Protein AF-A0A1X6X201-F1 (afdb_monomer_lite)

Organism: NCBI:txid47847

pLDDT: mean 84.76, std 20.4, range [28.25, 98.62]

Radius of gyration: 33.26 Å; chains: 1; bounding box: 73×84×95 Å

Foldseek 3Di:
DDPPDDPDPPPPPPPVVVPDDDDDPVVVLQVVLQDKFFKKKKWADDPNHIAIAIFRQKAFDDVVQTKIKTKAFPPPPCVVQADAFGKMKIFGAFQVCVVLNVLRHDPDPDSCVVFDWDQDDVGTTHGPRTQKMFIFHQNDWADDPRIIMGMTRTDDIDGDPGFTWMRHSNDIDHDDPPDPDPPPDDDDDDDDDDDDDDDDDDDDDDDDDDDDDDDDDDDDDDDDDDDDDDDPPPPPDPVNVVVLFAFADLLQLLVQLLVLLLVLLVCLVVLLQLLLQLLLLQLVLLLQLLVQLFPPPPLLVSLLSSLQSSLCSLVCSVVVVRDALLQNLLSLVLCVVVVNDPPVSSVSSSVSNLVSSLNNNLVNLLVVLLVCPVCLPQRSLVSLLVLLQVLLLDDLVQLLQLLLVLSLLRNVLSSQLSRGNDSVSNSVSSSRSSSVSSSVSGAALSNSSNSNVNSVSNCVNPPPSGDDSPADCDCDSNHNVVSNVSSVNSSSCSSNPNPNVVSSVVSVCVVVVD

Structure (mmCIF, N/CA/C/O backbone):
data_AF-A0A1X6X201-F1
#
_entry.id   AF-A0A1X6X201-F1
#
loop_
_atom_site.group_PDB
_atom_site.id
_atom_site.type_symbol
_atom_site.label_atom_id
_atom_site.label_alt_id
_atom_site.label_comp_id
_atom_site.label_asym_id
_atom_site.label_entity_id
_atom_site.label_seq_id
_atom_site.pdbx_PDB_ins_code
_atom_site.Cartn_x
_atom_site.Cartn_y
_atom_site.Cartn_z
_atom_site.occupancy
_atom_site.B_iso_or_equiv
_atom_site.auth_seq_id
_atom_site.auth_comp_id
_atom_site.auth_asym_id
_atom_site.auth_atom_id
_atom_site.pdbx_PDB_model_num
ATOM 1 N N . MET A 1 1 ? 4.472 28.930 17.735 1.00 33.53 1 MET A N 1
ATOM 2 C CA . MET A 1 1 ? 5.386 27.935 17.134 1.00 33.53 1 MET A CA 1
ATOM 3 C C . MET A 1 1 ? 4.796 26.559 17.390 1.00 33.53 1 MET A C 1
ATOM 5 O O . MET A 1 1 ? 4.664 26.218 18.559 1.00 33.53 1 MET A O 1
ATOM 9 N N . PRO A 1 2 ? 4.365 25.804 16.371 1.00 29.20 2 PRO A N 1
ATOM 10 C CA . PRO A 1 2 ? 3.959 24.424 16.579 1.00 29.20 2 PRO A CA 1
ATOM 11 C C . PRO A 1 2 ? 5.215 23.560 16.709 1.00 29.20 2 PRO A C 1
ATOM 13 O O . PRO A 1 2 ? 6.112 23.641 15.872 1.00 29.20 2 PRO A O 1
ATOM 16 N N . LEU A 1 3 ? 5.286 22.758 17.771 1.00 28.42 3 LEU A N 1
ATOM 17 C CA . LEU A 1 3 ? 6.297 21.718 17.922 1.00 28.42 3 LEU A CA 1
ATOM 18 C C . LEU A 1 3 ? 6.079 20.681 16.815 1.00 28.42 3 LEU A C 1
ATOM 20 O O . LEU A 1 3 ? 5.226 19.804 16.917 1.00 28.42 3 LEU A O 1
ATOM 24 N N . THR A 1 4 ? 6.842 20.799 15.735 1.00 32.47 4 THR A N 1
ATOM 25 C CA . THR A 1 4 ? 7.083 19.706 14.797 1.00 32.47 4 THR A CA 1
ATOM 26 C C . THR A 1 4 ? 7.922 18.661 15.522 1.00 32.47 4 THR A C 1
ATOM 28 O O . THR A 1 4 ? 9.145 18.772 15.584 1.00 32.47 4 THR A O 1
ATOM 31 N N . SER A 1 5 ? 7.275 17.663 16.117 1.00 32.19 5 SER A N 1
ATOM 32 C CA . SER A 1 5 ? 7.964 16.464 16.577 1.00 32.19 5 SER A CA 1
ATOM 33 C C . SER A 1 5 ? 8.354 15.634 15.353 1.00 32.19 5 SER A C 1
ATOM 35 O O . SER A 1 5 ? 7.519 14.970 14.739 1.00 32.19 5 SER A O 1
ATOM 37 N N . THR A 1 6 ? 9.629 15.690 14.983 1.00 31.11 6 THR A N 1
ATOM 38 C CA . THR A 1 6 ? 10.321 14.608 14.273 1.00 31.11 6 THR A CA 1
ATOM 39 C C . THR A 1 6 ? 10.019 13.264 14.949 1.00 31.11 6 THR A C 1
ATOM 41 O O . THR A 1 6 ? 9.994 13.229 16.182 1.00 31.11 6 THR A O 1
ATOM 44 N N . PRO A 1 7 ? 9.833 12.154 14.209 1.00 35.03 7 PRO A N 1
ATOM 45 C CA . PRO A 1 7 ? 9.796 10.836 14.824 1.00 35.03 7 PRO A CA 1
ATOM 46 C C . PRO A 1 7 ? 11.202 10.546 15.351 1.00 35.03 7 PRO A C 1
ATOM 48 O O . PRO A 1 7 ? 12.125 10.252 14.593 1.00 35.03 7 PRO A O 1
ATOM 51 N N . THR A 1 8 ? 11.387 10.734 16.655 1.00 36.91 8 THR A N 1
ATOM 52 C CA . THR A 1 8 ? 12.584 10.305 17.368 1.00 36.91 8 THR A CA 1
ATOM 53 C C . THR A 1 8 ? 12.721 8.801 17.204 1.00 36.91 8 THR A C 1
ATOM 55 O O . THR A 1 8 ? 11.753 8.066 17.404 1.00 36.91 8 THR A O 1
ATOM 58 N N . ALA A 1 9 ? 13.926 8.386 16.816 1.00 39.53 9 ALA A N 1
ATOM 59 C CA . ALA A 1 9 ? 14.399 7.015 16.838 1.00 39.53 9 ALA A CA 1
ATOM 60 C C . ALA A 1 9 ? 13.863 6.259 18.061 1.00 39.53 9 ALA A C 1
ATOM 62 O O . ALA A 1 9 ? 13.756 6.833 19.147 1.00 39.53 9 ALA A O 1
ATOM 63 N N . GLU A 1 10 ? 13.548 4.978 17.870 1.00 39.84 10 GLU A N 1
ATOM 64 C CA . GLU A 1 10 ? 13.371 4.026 18.961 1.00 39.84 10 GLU A CA 1
ATOM 65 C C . GLU A 1 10 ? 14.532 4.214 19.939 1.00 39.84 10 GLU A C 1
ATOM 67 O O . GLU A 1 10 ? 15.671 3.845 19.654 1.00 39.84 10 GLU A O 1
ATOM 72 N N . HIS A 1 11 ? 14.268 4.852 21.079 1.00 38.09 11 HIS A N 1
ATOM 73 C CA . HIS A 1 11 ? 15.178 4.738 22.198 1.00 38.09 11 HIS A CA 1
ATOM 74 C C . HIS A 1 11 ? 15.144 3.259 22.581 1.00 38.09 11 HIS A C 1
ATOM 76 O O . HIS A 1 11 ? 14.067 2.775 22.948 1.00 38.09 11 HIS A O 1
ATOM 82 N N . PRO A 1 12 ? 16.264 2.520 22.480 1.00 43.50 12 PRO A N 1
ATOM 83 C CA . PRO A 1 12 ? 16.312 1.187 23.038 1.00 43.50 12 PRO A CA 1
ATOM 84 C C . PRO A 1 12 ? 15.996 1.350 24.519 1.00 43.50 12 PRO A C 1
ATOM 86 O O . PRO A 1 12 ? 16.648 2.124 25.225 1.00 43.50 12 PRO A O 1
ATOM 89 N N . VAL A 1 13 ? 14.942 0.682 24.977 1.00 49.59 13 VAL A N 1
ATOM 90 C CA . VAL A 1 13 ? 14.696 0.530 26.406 1.00 49.59 13 VAL A CA 1
ATOM 91 C C . VAL A 1 13 ? 15.995 -0.052 26.963 1.00 49.59 13 VAL A C 1
ATOM 93 O O . VAL A 1 13 ? 16.397 -1.135 26.542 1.00 49.59 13 VAL A O 1
ATOM 96 N N . HIS A 1 14 ? 16.719 0.717 27.781 1.00 46.97 14 HIS A N 1
ATOM 97 C CA . HIS A 1 14 ? 18.035 0.323 28.288 1.00 46.97 14 HIS A CA 1
ATOM 98 C C . HIS A 1 14 ? 17.949 -1.105 28.853 1.00 46.97 14 HIS A C 1
ATOM 100 O O . HIS A 1 14 ? 17.063 -1.374 29.663 1.00 46.97 14 HIS A O 1
ATOM 106 N N . GLU A 1 15 ? 18.852 -2.006 28.447 1.00 46.97 15 GLU A N 1
ATOM 107 C CA . GLU A 1 15 ? 18.856 -3.422 28.865 1.00 46.97 15 GLU A CA 1
ATOM 108 C C . GLU A 1 15 ? 18.765 -3.590 30.395 1.00 46.97 15 GLU A C 1
ATOM 110 O O . GLU A 1 15 ? 18.153 -4.540 30.883 1.00 46.97 15 GLU A O 1
ATOM 115 N N . ASP A 1 16 ? 19.251 -2.611 31.165 1.00 51.09 16 ASP A N 1
ATOM 116 C CA . ASP A 1 16 ? 19.146 -2.569 32.628 1.00 51.09 16 ASP A CA 1
ATOM 117 C C . ASP A 1 16 ? 17.700 -2.557 33.171 1.00 51.09 16 ASP A C 1
ATOM 119 O O . ASP A 1 16 ? 17.463 -3.026 34.285 1.00 51.09 16 ASP A O 1
ATOM 123 N N . TRP A 1 17 ? 16.712 -2.089 32.397 1.00 51.41 17 TRP A N 1
ATOM 124 C CA . TRP A 1 17 ? 15.292 -2.053 32.789 1.00 51.41 17 TRP A CA 1
ATOM 125 C C . TRP A 1 17 ? 14.603 -3.417 32.658 1.00 51.41 17 TRP A C 1
ATOM 127 O O . TRP A 1 17 ? 13.544 -3.632 33.245 1.00 51.41 17 TRP A O 1
ATOM 137 N N . THR A 1 18 ? 15.202 -4.355 31.917 1.00 47.03 18 THR A N 1
ATOM 138 C CA . THR A 1 18 ? 14.640 -5.700 31.693 1.00 47.03 18 THR A CA 1
ATOM 139 C C . THR A 1 18 ? 14.986 -6.700 32.795 1.00 47.03 18 THR A C 1
ATOM 141 O O . THR A 1 18 ? 14.452 -7.810 32.812 1.00 47.03 18 THR A O 1
ATOM 144 N N . ARG A 1 19 ? 15.791 -6.310 33.795 1.00 48.69 19 ARG A N 1
ATOM 145 C CA . ARG A 1 19 ? 15.906 -7.058 35.059 1.00 48.69 19 ARG A CA 1
ATOM 146 C C . ARG A 1 19 ? 14.661 -6.841 35.928 1.00 48.69 19 ARG A C 1
ATOM 148 O O . ARG A 1 19 ? 14.757 -6.407 37.074 1.00 48.69 19 ARG A O 1
ATOM 155 N N . SER A 1 20 ? 13.472 -7.124 35.402 1.00 53.31 20 SER A N 1
ATOM 156 C CA . SER A 1 20 ? 12.247 -7.029 36.188 1.00 53.31 20 SER A CA 1
ATOM 157 C C . SER A 1 20 ? 12.133 -8.245 37.104 1.00 53.31 20 SER A C 1
ATOM 159 O O . SER A 1 20 ? 11.874 -9.366 36.662 1.00 53.31 20 SER A O 1
ATOM 161 N N . VAL A 1 21 ? 12.304 -8.019 38.403 1.00 59.56 21 VAL A N 1
ATOM 162 C CA . VAL A 1 21 ? 11.770 -8.916 39.430 1.00 59.56 21 VAL A CA 1
ATOM 163 C C . VAL A 1 21 ? 10.252 -8.949 39.242 1.00 59.56 21 VAL A C 1
ATOM 165 O O . VAL A 1 21 ? 9.627 -7.892 39.172 1.00 59.56 21 VAL A O 1
ATOM 168 N N . ALA A 1 22 ? 9.658 -10.138 39.127 1.00 66.69 22 ALA A N 1
ATOM 169 C CA . ALA A 1 22 ? 8.207 -10.273 39.026 1.00 66.69 22 ALA A CA 1
ATOM 170 C C . ALA A 1 22 ? 7.534 -9.580 40.228 1.00 66.69 22 ALA A C 1
ATOM 172 O O . ALA A 1 22 ? 7.813 -9.922 41.378 1.00 66.69 22 ALA A O 1
ATOM 173 N N . VAL A 1 23 ? 6.682 -8.584 39.966 1.00 77.94 23 VAL A N 1
ATOM 174 C CA . VAL A 1 23 ? 5.925 -7.876 41.007 1.00 77.94 23 VAL A CA 1
ATOM 175 C C . VAL A 1 23 ? 4.724 -8.732 41.398 1.00 77.94 23 VAL A C 1
ATOM 177 O O . VAL A 1 23 ? 3.924 -9.110 40.544 1.00 77.94 23 VAL A O 1
ATOM 180 N N . ASP A 1 24 ? 4.585 -9.032 42.690 1.00 80.12 24 ASP A N 1
ATOM 181 C CA . ASP A 1 24 ? 3.438 -9.779 43.208 1.00 80.12 24 ASP A CA 1
ATOM 182 C C . ASP A 1 24 ? 2.129 -8.981 42.977 1.00 80.12 24 ASP A C 1
ATOM 184 O O . ASP A 1 24 ? 2.026 -7.832 43.430 1.00 80.12 24 ASP A O 1
ATOM 188 N N . PRO A 1 25 ? 1.105 -9.556 42.312 1.00 81.50 25 PRO A N 1
ATOM 189 C CA . PRO A 1 25 ? -0.165 -8.874 42.049 1.00 81.50 25 PRO A CA 1
ATOM 190 C C . PRO A 1 25 ? -0.886 -8.364 43.304 1.00 81.50 25 PRO A C 1
ATOM 192 O O . PRO A 1 25 ? -1.608 -7.367 43.242 1.00 81.50 25 PRO A O 1
ATOM 195 N N . THR A 1 26 ? -0.711 -9.024 44.452 1.00 84.69 26 THR A N 1
ATOM 196 C CA . THR A 1 26 ? -1.297 -8.594 45.730 1.00 84.69 26 THR A CA 1
ATOM 197 C C . THR A 1 26 ? -0.622 -7.329 46.253 1.00 84.69 26 THR A C 1
ATOM 199 O O . THR A 1 26 ? -1.310 -6.405 46.691 1.00 84.69 26 THR A O 1
ATOM 202 N N . VAL A 1 27 ? 0.706 -7.241 46.120 1.00 86.88 27 VAL A N 1
ATOM 203 C CA . VAL A 1 27 ? 1.491 -6.051 46.470 1.00 86.88 27 VAL A CA 1
ATOM 204 C C . VAL A 1 27 ? 1.131 -4.902 45.538 1.00 86.88 27 VAL A C 1
ATOM 206 O O . VAL A 1 27 ? 0.828 -3.812 46.016 1.00 86.88 27 VAL A O 1
ATOM 209 N N . MET A 1 28 ? 1.064 -5.150 44.226 1.00 85.75 28 MET A N 1
ATOM 210 C CA . MET A 1 28 ? 0.636 -4.139 43.257 1.00 85.75 28 MET A CA 1
ATOM 211 C C . MET A 1 28 ? -0.765 -3.611 43.581 1.00 85.75 28 MET A C 1
ATOM 213 O O . MET A 1 28 ? -0.962 -2.401 43.638 1.00 85.75 28 MET A O 1
ATOM 217 N N . ARG A 1 29 ? -1.735 -4.491 43.861 1.00 83.50 29 ARG A N 1
ATOM 218 C CA . ARG A 1 29 ? -3.098 -4.078 44.235 1.00 83.50 29 ARG A CA 1
ATOM 219 C C . ARG A 1 29 ? -3.123 -3.250 45.519 1.00 83.50 29 ARG A C 1
ATOM 221 O O . ARG A 1 29 ? -3.869 -2.279 45.581 1.00 83.50 29 ARG A O 1
ATOM 228 N N . SER A 1 30 ? -2.326 -3.624 46.520 1.00 85.88 30 SER A N 1
ATOM 229 C CA . SER A 1 30 ? -2.205 -2.880 47.778 1.00 85.88 30 SER A CA 1
ATOM 230 C C . SER A 1 30 ? -1.649 -1.471 47.544 1.00 85.88 30 SER A C 1
ATOM 232 O O . SER A 1 30 ? -2.272 -0.489 47.940 1.00 85.88 30 SER A O 1
ATOM 234 N N . VAL A 1 31 ? -0.535 -1.362 46.808 1.00 90.56 31 VAL A N 1
ATOM 235 C CA . VAL A 1 31 ? 0.111 -0.079 46.481 1.00 90.56 31 VAL A CA 1
ATOM 236 C C . VAL A 1 31 ? -0.810 0.809 45.646 1.00 90.56 31 VAL A C 1
ATOM 238 O O . VAL A 1 31 ? -1.005 1.975 45.976 1.00 90.56 31 VAL A O 1
ATOM 241 N N . MET A 1 32 ? -1.434 0.259 44.602 1.00 89.19 32 MET A N 1
ATOM 242 C CA . MET A 1 32 ? -2.380 1.008 43.770 1.00 89.19 32 MET A CA 1
ATOM 243 C C . MET A 1 32 ? -3.651 1.395 44.535 1.00 89.19 32 MET A C 1
ATOM 245 O O . MET A 1 32 ? -4.281 2.395 44.205 1.00 89.19 32 MET A O 1
ATOM 249 N N . GLY A 1 33 ? -4.012 0.651 45.585 1.00 88.12 33 GLY A N 1
ATOM 250 C CA . GLY A 1 33 ? -5.122 0.977 46.477 1.00 88.12 33 GLY A CA 1
ATOM 251 C C . GLY A 1 33 ? -4.943 2.291 47.244 1.00 88.12 33 GLY A C 1
ATOM 252 O O . GLY A 1 33 ? -5.946 2.859 47.675 1.00 88.12 33 GLY A O 1
ATOM 253 N N . ALA A 1 34 ? -3.711 2.800 47.361 1.00 89.56 34 ALA A N 1
ATOM 254 C CA . ALA A 1 34 ? -3.422 4.096 47.976 1.00 89.56 34 ALA A CA 1
ATOM 255 C C . ALA A 1 34 ? -3.870 5.292 47.115 1.00 89.56 34 ALA A C 1
ATOM 257 O O . ALA A 1 34 ? -3.961 6.407 47.622 1.00 89.56 34 ALA A O 1
ATOM 258 N N . PHE A 1 35 ? -4.150 5.086 45.822 1.00 91.12 35 PHE A N 1
ATOM 259 C CA . PHE A 1 35 ? -4.667 6.133 44.944 1.00 91.12 35 PHE A CA 1
ATOM 260 C C . PHE A 1 35 ? -6.204 6.186 45.029 1.00 91.12 35 PHE A C 1
ATOM 262 O O . PHE A 1 35 ? -6.870 5.254 44.567 1.00 91.12 35 PHE A O 1
ATOM 269 N N . PRO A 1 36 ? -6.802 7.240 45.618 1.00 91.94 36 PRO A N 1
ATOM 270 C CA . PRO A 1 36 ? -8.250 7.380 45.647 1.00 91.94 36 PRO A CA 1
ATOM 271 C C . PRO A 1 36 ? -8.789 7.664 44.240 1.00 91.94 36 PRO A C 1
ATOM 273 O O . PRO A 1 36 ? -8.234 8.462 43.488 1.00 91.94 36 PRO A O 1
ATOM 276 N N . THR A 1 37 ? -9.909 7.034 43.897 1.00 93.38 37 THR A N 1
ATOM 277 C CA . THR A 1 37 ? -10.579 7.186 42.595 1.00 93.38 37 THR A CA 1
ATOM 278 C C . THR A 1 37 ? -12.056 7.506 42.781 1.00 93.38 37 THR A C 1
ATOM 280 O O . THR A 1 37 ? -12.635 7.198 43.822 1.00 93.38 37 THR A O 1
ATOM 283 N N . GLY A 1 38 ? -12.682 8.110 41.772 1.00 93.50 38 GLY A N 1
ATOM 284 C CA . GLY A 1 38 ? -14.141 8.140 41.684 1.00 93.50 38 GLY A CA 1
ATOM 285 C C . GLY A 1 38 ? -14.689 6.787 41.223 1.00 93.50 38 GLY A C 1
ATOM 286 O O . GLY A 1 38 ? -14.016 6.045 40.505 1.00 93.50 38 GLY A O 1
ATOM 287 N N . VAL A 1 39 ? -15.924 6.468 41.604 1.00 96.38 39 VAL A N 1
ATOM 288 C CA . VAL A 1 39 ? -16.621 5.270 41.114 1.00 96.38 39 VAL A CA 1
ATOM 289 C C . VAL A 1 39 ? -17.499 5.628 39.923 1.00 96.38 39 VAL A C 1
ATOM 291 O O . VAL A 1 39 ? -18.284 6.573 39.985 1.00 96.38 39 VAL A O 1
ATOM 294 N N . THR A 1 40 ? -17.405 4.849 38.848 1.00 98.06 40 THR A N 1
ATOM 295 C CA . THR A 1 40 ? -18.230 5.041 37.653 1.00 98.06 40 THR A CA 1
ATOM 296 C C . THR A 1 40 ? -18.982 3.772 37.273 1.00 98.06 40 THR A C 1
ATOM 298 O O . THR A 1 40 ? -18.551 2.664 37.592 1.00 98.06 40 THR A O 1
ATOM 301 N N . ILE A 1 41 ? -20.105 3.926 36.572 1.00 98.12 41 ILE A N 1
ATOM 302 C CA . ILE A 1 41 ? -20.770 2.843 35.846 1.00 98.12 41 ILE A CA 1
ATOM 303 C C . ILE A 1 41 ? -20.741 3.177 34.362 1.00 98.12 41 ILE A C 1
ATOM 305 O O . ILE A 1 41 ? -21.299 4.185 33.923 1.00 98.12 41 ILE A O 1
ATOM 309 N N . VAL A 1 42 ? -20.120 2.301 33.583 1.00 97.81 42 VAL A N 1
ATOM 310 C CA . VAL A 1 42 ? -20.144 2.392 32.126 1.00 97.81 42 VAL A CA 1
ATOM 311 C C . VAL A 1 42 ? -21.336 1.600 31.614 1.00 97.81 42 VAL A C 1
ATOM 313 O O . VAL A 1 42 ? -21.485 0.421 31.942 1.00 97.81 42 VAL A O 1
ATOM 316 N N . THR A 1 43 ? -22.180 2.242 30.814 1.00 97.69 43 THR A N 1
ATOM 317 C CA . THR A 1 43 ? -23.417 1.678 30.274 1.00 97.69 43 THR A CA 1
ATOM 318 C C . THR A 1 43 ? -23.421 1.718 28.750 1.00 97.69 43 THR A C 1
ATOM 320 O O . THR A 1 43 ? -22.862 2.606 28.113 1.00 97.69 43 THR A O 1
ATOM 323 N N . THR A 1 44 ? -24.062 0.732 28.139 1.00 96.56 44 THR A N 1
ATOM 324 C CA . THR A 1 44 ? -24.365 0.699 26.706 1.00 96.56 44 THR A CA 1
ATOM 325 C C . THR A 1 44 ? -25.613 -0.160 26.502 1.00 96.56 44 THR A C 1
ATOM 327 O O . THR A 1 44 ? -26.273 -0.562 27.461 1.00 96.56 44 THR A O 1
ATOM 330 N N . THR A 1 45 ? -25.958 -0.453 25.257 1.00 91.62 45 THR A N 1
ATOM 331 C CA . THR A 1 45 ? -27.003 -1.418 24.919 1.00 91.62 45 THR A CA 1
ATOM 332 C C . THR A 1 45 ? -26.402 -2.607 24.178 1.00 91.62 45 THR A C 1
ATOM 334 O O . THR A 1 45 ? -25.415 -2.460 23.456 1.00 91.62 45 THR A O 1
ATOM 337 N N . LEU A 1 46 ? -27.001 -3.788 24.305 1.00 86.44 46 LEU A N 1
ATOM 338 C CA . LEU A 1 46 ? -26.689 -4.971 23.502 1.00 86.44 46 LEU A CA 1
ATOM 339 C C . LEU A 1 46 ? -28.004 -5.634 23.089 1.00 86.44 46 LEU A C 1
ATOM 341 O O . LEU A 1 46 ? -28.808 -6.001 23.940 1.00 86.44 46 LEU A O 1
ATOM 345 N N . GLY A 1 47 ? -28.261 -5.737 21.781 1.00 82.06 47 GLY A N 1
ATOM 346 C CA . GLY A 1 47 ? -29.537 -6.268 21.278 1.00 82.06 47 GLY A CA 1
ATOM 347 C C . GLY A 1 47 ? -30.764 -5.485 21.771 1.00 82.06 47 GLY A C 1
ATOM 348 O O . GLY A 1 47 ? -31.800 -6.080 22.035 1.00 82.06 47 GLY A O 1
ATOM 349 N N . GLY A 1 48 ? -30.626 -4.169 21.973 1.00 84.06 48 GLY A N 1
ATOM 350 C CA . GLY A 1 48 ? -31.684 -3.300 22.506 1.00 84.06 48 GLY A CA 1
ATOM 351 C C . GLY A 1 48 ? -31.863 -3.346 24.028 1.00 84.06 48 GLY A C 1
ATOM 352 O O . GLY A 1 48 ? -32.590 -2.518 24.565 1.00 84.06 48 GLY A O 1
ATOM 353 N N . ARG A 1 49 ? -31.182 -4.254 24.741 1.00 90.19 49 ARG A N 1
ATOM 354 C CA . ARG A 1 49 ? -31.236 -4.344 26.208 1.00 90.19 49 ARG A CA 1
ATOM 355 C C . ARG A 1 49 ? -30.115 -3.523 26.854 1.00 90.19 49 ARG A C 1
ATOM 357 O O . ARG A 1 49 ? -29.002 -3.522 26.316 1.00 90.19 49 ARG A O 1
ATOM 364 N N . PRO A 1 50 ? -30.365 -2.844 27.986 1.00 93.69 50 PRO A N 1
ATOM 365 C CA . PRO A 1 50 ? -29.334 -2.104 28.699 1.00 93.69 50 PRO A CA 1
ATOM 366 C C . PRO A 1 50 ? -28.319 -3.063 29.326 1.00 93.69 50 PRO A C 1
ATOM 368 O O . PRO A 1 50 ? -28.672 -4.091 29.901 1.00 93.69 50 PRO A O 1
ATOM 371 N N . VAL A 1 51 ? -27.040 -2.721 29.211 1.00 94.19 51 VAL A N 1
ATOM 372 C CA . VAL A 1 51 ? -25.940 -3.430 29.866 1.00 94.19 51 VAL A CA 1
ATOM 373 C C . VAL A 1 51 ? -24.994 -2.421 30.505 1.00 94.19 51 VAL A C 1
ATOM 375 O O . VAL A 1 51 ? -24.843 -1.297 30.027 1.00 94.19 51 VAL A O 1
ATOM 378 N N . GLY A 1 52 ? -24.341 -2.806 31.596 1.00 94.56 52 GLY A N 1
ATOM 379 C CA . GLY A 1 52 ? -23.409 -1.915 32.267 1.00 94.56 52 GLY A CA 1
ATOM 380 C C . GLY A 1 52 ? -22.583 -2.599 33.337 1.00 94.56 52 GLY A C 1
ATOM 381 O O . GLY A 1 52 ? -22.903 -3.707 33.781 1.00 94.56 52 GLY A O 1
ATOM 382 N N . MET A 1 53 ? -21.501 -1.939 33.736 1.00 96.12 53 MET A N 1
ATOM 383 C CA . MET A 1 53 ? -20.588 -2.426 34.765 1.00 96.12 53 MET A CA 1
ATOM 384 C C . MET A 1 53 ? -19.976 -1.285 35.567 1.00 96.12 53 MET A C 1
ATOM 386 O O . MET A 1 53 ? -19.754 -0.199 35.035 1.00 96.12 53 MET A O 1
ATOM 390 N N . THR A 1 54 ? -19.661 -1.568 36.827 1.00 96.75 54 THR A N 1
ATOM 391 C CA . THR A 1 54 ? -18.898 -0.656 37.681 1.00 96.75 54 THR A CA 1
ATOM 392 C C . THR A 1 54 ? -17.422 -0.695 37.301 1.00 96.75 54 THR A C 1
ATOM 394 O O . THR A 1 54 ? -16.854 -1.772 37.126 1.00 96.75 54 THR A O 1
ATOM 397 N N . VAL A 1 55 ? -16.798 0.477 37.215 1.00 94.38 55 VAL A N 1
ATOM 398 C CA . VAL A 1 55 ? -15.370 0.667 36.937 1.00 94.38 55 VAL A CA 1
ATOM 399 C C . VAL A 1 55 ? -14.844 1.862 37.726 1.00 94.38 55 VAL A C 1
ATOM 401 O O . VAL A 1 55 ? -15.492 2.904 37.819 1.00 94.38 55 VAL A O 1
ATOM 404 N N . SER A 1 56 ? -13.648 1.716 38.288 1.00 90.00 56 SER A N 1
ATOM 405 C CA . SER A 1 56 ? -12.906 2.790 38.968 1.00 90.00 56 SER A CA 1
ATOM 406 C C . SER A 1 56 ? -11.717 3.298 38.142 1.00 90.00 56 SER A C 1
ATOM 408 O O . SER A 1 56 ? -11.147 4.344 38.430 1.00 90.00 56 SER A O 1
ATOM 410 N N . SER A 1 57 ? -11.360 2.587 37.072 1.00 91.56 57 SER A N 1
ATOM 411 C CA . SER A 1 57 ? -10.284 2.911 36.134 1.00 91.56 57 SER A CA 1
ATOM 412 C C . SER A 1 57 ? -10.731 3.909 35.064 1.00 91.56 57 SER A C 1
ATOM 414 O O . SER A 1 57 ? -10.633 3.616 33.876 1.00 91.56 57 SER A O 1
ATOM 416 N N . PHE A 1 58 ? -11.268 5.055 35.485 1.00 94.00 58 PHE A N 1
ATOM 417 C CA . PHE A 1 58 ? -11.724 6.145 34.619 1.00 94.00 58 PHE A CA 1
ATOM 418 C C . PHE A 1 58 ? -10.752 7.328 34.673 1.00 94.00 58 PHE A C 1
ATOM 420 O O . PHE A 1 58 ? -10.298 7.715 35.750 1.00 94.00 58 PHE A O 1
ATOM 427 N N . THR A 1 59 ? -10.426 7.928 33.526 1.00 95.12 59 THR A N 1
ATOM 428 C CA . THR A 1 59 ? -9.531 9.098 33.461 1.00 95.12 59 THR A CA 1
ATOM 429 C C . THR A 1 59 ? -9.815 9.958 32.227 1.00 95.12 59 THR A C 1
ATOM 431 O O . THR A 1 59 ? -10.085 9.435 31.147 1.00 95.12 59 THR A O 1
ATOM 434 N N . SER A 1 60 ? -9.726 11.285 32.366 1.00 93.38 60 SER A N 1
ATOM 435 C CA . SER A 1 60 ? -9.733 12.224 31.232 1.00 93.38 60 SER A CA 1
ATOM 436 C C . SER A 1 60 ? -8.383 12.199 30.511 1.00 93.38 60 SER A C 1
ATOM 438 O O . SER A 1 60 ? -7.346 1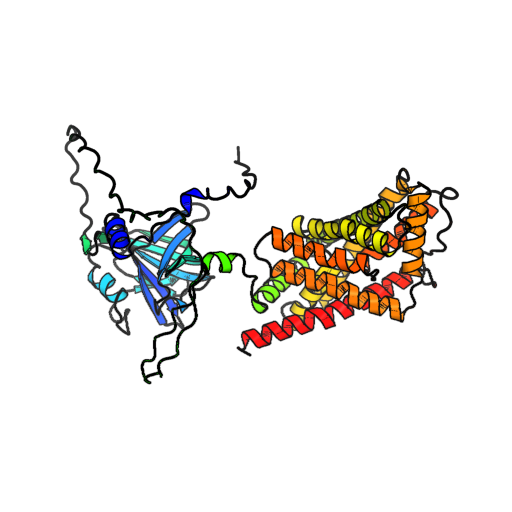2.285 31.160 1.00 93.38 60 SER A O 1
ATOM 440 N N . VAL A 1 61 ? -8.390 12.108 29.180 1.00 95.12 61 VAL A N 1
ATOM 441 C CA . VAL A 1 61 ? -7.179 11.915 28.359 1.00 95.12 61 VAL A CA 1
ATOM 442 C C . VAL A 1 61 ? -6.812 13.165 27.568 1.00 95.12 61 VAL A C 1
ATOM 444 O O . VAL A 1 61 ? -5.651 13.557 27.546 1.00 95.12 61 VAL A O 1
ATOM 447 N N . SER A 1 62 ? -7.783 13.788 26.901 1.00 93.88 62 SER A N 1
ATOM 448 C CA . SER A 1 62 ? -7.556 14.985 26.085 1.00 93.88 62 SER A CA 1
ATOM 449 C C . SER A 1 62 ? -8.764 15.908 26.144 1.00 93.88 62 SER A C 1
ATOM 451 O O . SER A 1 62 ? -9.895 15.438 26.262 1.00 93.88 62 SER A O 1
ATOM 453 N N . LEU A 1 63 ? -8.524 17.213 26.035 1.00 88.44 63 LEU A N 1
ATOM 454 C CA . LEU A 1 63 ? -9.577 18.218 25.886 1.00 88.44 63 LEU A CA 1
ATOM 455 C C . LEU A 1 63 ? -9.872 18.526 24.415 1.00 88.44 63 LEU A C 1
ATOM 457 O O . LEU A 1 63 ? -11.032 18.738 24.073 1.00 88.44 63 LEU A O 1
ATOM 461 N N . ASP A 1 64 ? -8.856 18.490 23.548 1.00 82.44 64 ASP A N 1
ATOM 462 C CA . ASP A 1 64 ? -9.011 18.666 22.104 1.00 82.44 64 ASP A CA 1
ATOM 463 C C . ASP A 1 64 ? -8.175 17.623 21.336 1.00 82.44 64 ASP A C 1
ATOM 465 O O . ASP A 1 64 ? -6.943 17.637 21.405 1.00 82.44 64 ASP A O 1
ATOM 469 N N . PRO A 1 65 ? -8.812 16.663 20.652 1.00 88.50 65 PRO A N 1
ATOM 470 C CA . PRO A 1 65 ? -10.258 16.442 20.636 1.00 88.50 65 PRO A CA 1
ATOM 471 C C . PRO A 1 65 ? -10.698 15.788 21.978 1.00 88.50 65 PRO A C 1
ATOM 473 O O . PRO A 1 65 ? -9.935 14.988 22.518 1.00 88.50 65 PRO A O 1
ATOM 476 N N . PRO A 1 66 ? -11.917 16.003 22.528 1.00 92.62 66 PRO A N 1
ATOM 477 C CA . PRO A 1 66 ? -12.280 15.544 23.884 1.00 92.62 66 PRO A CA 1
ATOM 478 C C . PRO A 1 66 ? -12.300 14.011 24.039 1.00 92.62 66 PRO A C 1
ATOM 480 O O . PRO A 1 66 ? -13.127 13.330 23.425 1.00 92.62 66 PRO A O 1
ATOM 483 N N . LEU A 1 67 ? -11.376 13.469 24.837 1.00 97.00 67 LEU A N 1
ATOM 484 C CA . LEU A 1 67 ? -11.162 12.033 25.058 1.00 97.00 67 LEU A CA 1
ATOM 485 C C . LEU A 1 67 ? -11.148 11.684 26.543 1.00 97.00 67 LEU A C 1
ATOM 487 O O . LEU A 1 67 ? -10.534 12.378 27.352 1.00 97.00 67 LEU A O 1
ATOM 491 N N . LEU A 1 68 ? -11.713 10.527 26.866 1.00 97.56 68 LEU A N 1
ATOM 492 C CA . LEU A 1 68 ? -11.582 9.859 28.160 1.00 97.56 68 LEU A CA 1
ATOM 493 C C . LEU A 1 68 ? -11.239 8.383 27.953 1.00 97.56 68 LEU A C 1
ATOM 495 O O . LEU A 1 68 ? -11.426 7.851 26.858 1.00 97.56 68 LEU A O 1
ATOM 499 N N . LEU A 1 69 ? -10.750 7.716 28.994 1.00 97.75 69 LEU A N 1
ATOM 500 C CA . LEU A 1 69 ? -10.533 6.276 28.979 1.00 97.75 69 LEU A CA 1
ATOM 501 C C . LEU A 1 69 ? -11.237 5.573 30.131 1.00 97.75 69 LEU A C 1
ATOM 503 O O . LEU A 1 69 ? -11.425 6.149 31.205 1.00 97.75 69 LEU A O 1
ATOM 507 N N . VAL A 1 70 ? -11.595 4.314 29.887 1.00 97.12 70 VAL A N 1
ATOM 508 C CA . VAL A 1 70 ? -11.968 3.353 30.926 1.00 97.12 70 VAL A CA 1
ATOM 509 C C . VAL A 1 70 ? -11.275 2.018 30.675 1.00 97.12 70 VAL A C 1
ATOM 511 O O . VAL A 1 70 ? -11.280 1.519 29.550 1.00 97.12 70 VAL A O 1
ATOM 514 N N . CYS A 1 71 ? -10.686 1.416 31.707 1.00 95.81 71 CYS A N 1
ATOM 515 C CA . CYS A 1 71 ? -10.171 0.046 31.602 1.00 95.81 71 CYS A CA 1
ATOM 516 C C . CYS A 1 71 ? -11.265 -0.973 31.939 1.00 95.81 71 CYS A C 1
ATOM 518 O O . CYS A 1 71 ? -11.971 -0.814 32.929 1.00 95.81 71 CYS A O 1
ATOM 520 N N . VAL A 1 72 ? -11.389 -2.031 31.141 1.00 94.56 72 VAL A N 1
ATOM 521 C CA . VAL A 1 72 ? -12.373 -3.105 31.322 1.00 94.56 72 VAL A CA 1
ATOM 522 C C . VAL A 1 72 ? -11.650 -4.443 31.356 1.00 94.56 72 VAL A C 1
ATOM 524 O O . VAL A 1 72 ? -10.858 -4.740 30.465 1.00 94.56 72 VAL A O 1
ATOM 527 N N . ALA A 1 73 ? -11.922 -5.264 32.369 1.00 91.94 73 ALA A N 1
ATOM 528 C CA . ALA A 1 73 ? -11.329 -6.593 32.470 1.00 91.94 73 ALA A CA 1
ATOM 529 C C . ALA A 1 73 ? -11.765 -7.470 31.288 1.00 91.94 73 ALA A C 1
ATOM 531 O O . ALA A 1 73 ? -12.942 -7.489 30.923 1.00 91.94 73 ALA A O 1
ATOM 532 N N . ARG A 1 74 ? -10.850 -8.268 30.731 1.00 91.25 74 ARG A N 1
ATOM 533 C CA . ARG A 1 74 ? -11.180 -9.207 29.640 1.00 91.25 74 ARG A CA 1
ATOM 534 C C . ARG A 1 74 ? -12.218 -10.251 30.036 1.00 91.25 74 ARG A C 1
ATOM 536 O O . ARG A 1 74 ? -12.961 -10.746 29.198 1.00 91.25 74 ARG A O 1
ATOM 543 N N . THR A 1 75 ? -12.266 -10.570 31.323 1.00 89.25 75 THR A N 1
ATOM 544 C CA . THR A 1 75 ? -13.208 -11.518 31.921 1.00 89.25 75 THR A CA 1
ATOM 545 C C . THR A 1 75 ? -14.595 -10.917 32.162 1.00 89.25 75 THR A C 1
ATOM 547 O O . THR A 1 75 ? -15.508 -11.639 32.565 1.00 89.25 75 THR A O 1
ATOM 550 N N . ALA A 1 76 ? -14.792 -9.614 31.927 1.00 88.38 76 ALA A N 1
ATOM 551 C CA . ALA A 1 76 ? -16.093 -8.983 32.085 1.00 88.38 76 ALA A CA 1
ATOM 552 C C . ALA A 1 76 ? -17.062 -9.488 31.005 1.00 88.38 76 ALA A C 1
ATOM 554 O O . ALA A 1 76 ? -16.890 -9.205 29.822 1.00 88.38 76 ALA A O 1
ATOM 555 N N . GLY A 1 77 ? -18.138 -10.172 31.408 1.00 85.69 77 GLY A N 1
ATOM 556 C CA . GLY A 1 77 ? -19.167 -10.663 30.475 1.00 85.69 77 GLY A CA 1
ATOM 557 C C . GLY A 1 77 ? -19.874 -9.556 29.677 1.00 85.69 77 GLY A C 1
ATOM 558 O O . GLY A 1 77 ? -20.481 -9.825 28.647 1.00 85.69 77 GLY A O 1
ATOM 559 N N . THR A 1 78 ? -19.765 -8.303 30.123 1.00 88.06 78 THR A N 1
ATOM 560 C CA . THR A 1 78 ? -20.262 -7.108 29.430 1.00 88.06 78 THR A CA 1
ATOM 561 C C . THR A 1 78 ? -19.311 -6.588 28.352 1.00 88.06 78 THR A C 1
ATOM 563 O O . THR A 1 78 ? -19.751 -5.812 27.508 1.00 88.06 78 THR A O 1
ATOM 566 N N . LEU A 1 79 ? -18.037 -7.003 28.335 1.00 90.25 79 LEU A N 1
ATOM 567 C CA . LEU A 1 79 ? -17.035 -6.531 27.373 1.00 90.25 79 LEU A CA 1
ATOM 568 C C . LEU A 1 79 ? -17.477 -6.669 25.901 1.00 90.25 79 LEU A C 1
ATOM 570 O O . LEU A 1 79 ? -17.306 -5.699 25.166 1.00 90.25 79 LEU A O 1
ATOM 574 N N . PRO A 1 80 ? -18.110 -7.773 25.445 1.00 89.25 80 PRO A N 1
ATOM 575 C CA . PRO A 1 80 ? -18.546 -7.908 24.050 1.00 89.25 80 PRO A CA 1
ATOM 576 C C . PRO A 1 80 ? -19.540 -6.840 23.569 1.00 89.25 80 PRO A C 1
ATOM 578 O O . PRO A 1 80 ? -19.723 -6.685 22.354 1.00 89.25 80 PRO A O 1
ATOM 581 N N . ALA A 1 81 ? -20.187 -6.123 24.499 1.00 90.19 81 ALA A N 1
ATOM 582 C CA . ALA A 1 81 ? -21.074 -5.006 24.198 1.00 90.19 81 ALA A CA 1
ATOM 583 C C . ALA A 1 81 ? -20.318 -3.720 23.825 1.00 90.19 81 ALA A C 1
ATOM 585 O O . ALA A 1 81 ? -20.903 -2.852 23.188 1.00 90.19 81 ALA A O 1
ATOM 586 N N . PHE A 1 82 ? -19.031 -3.607 24.163 1.00 91.12 82 PHE A N 1
ATOM 587 C CA . PHE A 1 82 ? -18.190 -2.445 23.883 1.00 91.12 82 PHE A CA 1
ATOM 588 C C . PHE A 1 82 ? -17.303 -2.733 22.670 1.00 91.12 82 PHE A C 1
ATOM 590 O O . PHE A 1 82 ? -16.373 -3.532 22.727 1.00 91.12 82 PHE A O 1
ATOM 597 N N . ARG A 1 83 ? -17.619 -2.098 21.539 1.00 89.50 83 ARG A N 1
ATOM 598 C CA . ARG A 1 83 ? -16.899 -2.239 20.264 1.00 89.50 83 ARG A CA 1
ATOM 599 C C . ARG A 1 83 ? -16.584 -0.857 19.714 1.00 89.50 83 ARG A C 1
ATOM 601 O O . ARG A 1 83 ? -17.283 0.095 20.044 1.00 89.50 83 ARG A O 1
ATOM 608 N N . VAL A 1 84 ? -15.577 -0.747 18.851 1.00 90.44 84 VAL A N 1
ATOM 609 C CA . VAL A 1 84 ? -15.277 0.517 18.157 1.00 90.44 84 VAL A CA 1
ATOM 610 C C . VAL A 1 84 ? -16.538 1.044 17.457 1.00 90.44 84 VAL A C 1
ATOM 612 O O . VAL A 1 84 ? -17.274 0.283 16.830 1.00 90.44 84 VAL A O 1
ATOM 615 N N . GLY A 1 85 ? -16.812 2.337 17.629 1.00 86.12 85 GLY A N 1
ATOM 616 C CA . GLY A 1 85 ? -18.018 3.019 17.156 1.00 86.12 85 GLY A CA 1
ATOM 617 C C . GLY A 1 85 ? -19.270 2.788 18.010 1.00 86.12 85 GLY A C 1
ATOM 618 O O . GLY A 1 85 ? -20.315 3.366 17.721 1.00 86.12 85 GLY A O 1
ATOM 619 N N . ARG A 1 86 ? -19.217 1.963 19.066 1.00 91.75 86 ARG A N 1
ATOM 620 C CA . ARG A 1 86 ? -20.374 1.741 19.940 1.00 91.75 86 ARG A CA 1
ATOM 621 C C . ARG A 1 86 ? -20.588 2.930 20.866 1.00 91.75 86 ARG A C 1
ATOM 623 O O . ARG A 1 86 ? -19.665 3.350 21.561 1.00 91.75 86 ARG A O 1
ATOM 630 N N . HIS A 1 87 ? -21.830 3.406 20.918 1.00 95.31 87 HIS A N 1
ATOM 631 C CA . HIS A 1 87 ? -22.250 4.433 21.861 1.00 95.31 87 HIS A CA 1
ATOM 632 C C . HIS A 1 87 ? -22.372 3.893 23.280 1.00 95.31 87 HIS A C 1
ATOM 634 O O . HIS A 1 87 ? -22.859 2.781 23.508 1.00 95.31 87 HIS A O 1
ATOM 640 N N . LEU A 1 88 ? -21.922 4.695 24.232 1.00 98.00 88 LEU A N 1
ATOM 641 C CA . LEU A 1 88 ? -21.919 4.369 25.648 1.00 98.00 88 LEU A CA 1
ATOM 642 C C . LEU A 1 88 ? -22.047 5.644 26.476 1.00 98.00 88 LEU A C 1
ATOM 644 O O . LEU A 1 88 ? -21.822 6.746 25.967 1.00 98.00 88 LEU A O 1
ATOM 648 N N . ALA A 1 89 ? -22.349 5.470 27.757 1.00 97.75 89 ALA A N 1
ATOM 649 C CA . ALA A 1 89 ? -22.254 6.529 28.743 1.00 97.75 89 ALA A CA 1
ATOM 650 C C . ALA A 1 89 ? -21.377 6.101 29.922 1.00 97.75 89 ALA A C 1
ATOM 652 O O . ALA A 1 89 ? -21.394 4.946 30.350 1.00 97.75 89 ALA A O 1
ATOM 653 N N . VAL A 1 90 ? -20.603 7.044 30.448 1.00 98.06 90 VAL A N 1
ATOM 654 C CA . VAL A 1 90 ? -19.859 6.907 31.699 1.00 98.06 90 VAL A CA 1
ATOM 655 C C . VAL A 1 90 ? -20.594 7.713 32.758 1.00 98.06 90 VAL A C 1
ATOM 657 O O . VAL A 1 90 ? -20.636 8.936 32.682 1.00 98.06 90 VAL A O 1
ATOM 660 N N . ASN A 1 91 ? -21.184 7.029 33.733 1.00 98.38 91 ASN A N 1
ATOM 661 C CA . ASN A 1 91 ? -21.963 7.620 34.816 1.00 98.38 91 ASN A CA 1
ATOM 662 C C . ASN A 1 91 ? -21.090 7.704 36.070 1.00 98.38 91 ASN A C 1
ATOM 664 O O . ASN A 1 91 ? -20.737 6.671 36.636 1.00 98.38 91 ASN A O 1
ATOM 668 N N . VAL A 1 92 ? -20.722 8.907 36.503 1.00 97.50 92 VAL A N 1
ATOM 669 C CA . VAL A 1 92 ? -19.939 9.141 37.722 1.00 97.50 92 VAL A CA 1
ATOM 670 C C . VAL A 1 92 ? -20.883 9.117 38.919 1.00 97.50 92 VAL A C 1
ATOM 672 O O . VAL A 1 92 ? -21.785 9.946 39.035 1.00 97.50 92 VAL A O 1
ATOM 675 N N . LEU A 1 93 ? -20.707 8.144 39.807 1.00 97.62 93 LEU A N 1
ATOM 676 C CA . LEU A 1 93 ? -21.649 7.909 40.895 1.00 97.62 93 LEU A CA 1
ATOM 677 C C . LEU A 1 93 ? -21.544 8.976 41.982 1.00 97.62 93 LEU A C 1
ATOM 679 O O . LEU A 1 93 ? -20.469 9.521 42.242 1.00 97.62 93 LEU A O 1
ATOM 683 N N . SER A 1 94 ? -22.672 9.273 42.617 1.00 96.62 94 SER A N 1
ATOM 684 C CA . SER A 1 94 ? -22.736 10.116 43.808 1.00 96.62 94 SER A CA 1
ATOM 685 C C . SER A 1 94 ? -22.600 9.292 45.090 1.00 96.62 94 SER A C 1
ATOM 687 O O . SER A 1 94 ? -22.791 8.073 45.088 1.00 96.62 94 SER A O 1
ATOM 689 N N . ARG A 1 95 ? -22.288 9.956 46.208 1.00 93.81 95 ARG A N 1
ATOM 690 C CA . ARG A 1 95 ? -22.087 9.331 47.529 1.00 93.81 95 ARG A CA 1
ATOM 691 C C . ARG A 1 95 ? -23.237 8.405 47.962 1.00 93.81 95 ARG A C 1
ATOM 693 O O . ARG A 1 95 ? -23.011 7.378 48.591 1.00 93.81 95 ARG A O 1
ATOM 700 N N . SER A 1 96 ? -24.475 8.702 47.558 1.00 92.62 96 SER A N 1
ATOM 701 C CA . SER A 1 96 ? -25.664 7.906 47.898 1.00 92.62 96 SER A CA 1
ATOM 702 C C . SER A 1 96 ? -25.795 6.604 47.089 1.00 92.62 96 SER A C 1
ATOM 704 O O . SER A 1 96 ? -26.624 5.756 47.414 1.00 92.62 96 SER A O 1
ATOM 706 N N . GLN A 1 97 ? -24.967 6.397 46.059 1.00 95.94 97 GLN A N 1
ATOM 707 C CA . GLN A 1 97 ? -25.109 5.311 45.080 1.00 95.94 97 GLN A CA 1
ATOM 708 C C . GLN A 1 97 ? -24.166 4.118 45.318 1.00 95.94 97 GLN A C 1
ATOM 710 O O . GLN A 1 97 ? -23.930 3.306 44.420 1.00 95.94 97 GLN A O 1
ATOM 715 N N . ALA A 1 98 ? -23.644 3.942 46.535 1.00 94.62 98 ALA A N 1
ATOM 716 C CA . ALA A 1 98 ? -22.768 2.812 46.864 1.00 94.62 98 ALA A CA 1
ATOM 717 C C . ALA A 1 98 ? -23.442 1.435 46.666 1.00 94.62 98 ALA A C 1
ATOM 719 O O . ALA A 1 98 ? -22.792 0.461 46.278 1.00 94.62 98 ALA A O 1
ATOM 720 N N . SER A 1 99 ? -24.755 1.332 46.902 1.00 94.06 99 SER A N 1
ATOM 721 C CA . SER A 1 99 ? -25.537 0.117 46.620 1.00 94.06 99 SER A CA 1
ATOM 722 C C . SER A 1 99 ? -25.580 -0.200 45.122 1.00 94.06 99 SER A C 1
ATOM 724 O O . SER A 1 99 ? -25.391 -1.353 44.729 1.00 94.06 99 SER A O 1
ATOM 726 N N . LEU A 1 100 ? -25.745 0.829 44.288 1.00 96.06 100 LEU A N 1
ATOM 727 C CA . LEU A 1 100 ? -25.755 0.724 42.833 1.00 96.06 100 LEU A CA 1
ATOM 728 C C . LEU A 1 100 ? -24.387 0.276 42.305 1.00 96.06 100 LEU A C 1
ATOM 730 O O . LEU A 1 100 ? -24.306 -0.661 41.512 1.00 96.06 100 LEU A O 1
ATOM 734 N N . ALA A 1 101 ? -23.305 0.860 42.829 1.00 95.50 101 ALA A N 1
ATOM 735 C CA . ALA A 1 101 ? -21.938 0.456 42.511 1.00 95.50 101 ALA A CA 1
ATOM 736 C C . ALA A 1 101 ? -21.688 -1.036 42.787 1.00 95.50 101 ALA A C 1
ATOM 738 O O . ALA A 1 101 ? -21.125 -1.742 41.946 1.00 95.50 101 ALA A O 1
ATOM 739 N N . ARG A 1 102 ? -22.135 -1.543 43.946 1.00 94.12 102 ARG A N 1
ATOM 740 C CA . ARG A 1 102 ? -22.008 -2.968 44.300 1.00 94.12 102 ARG A CA 1
ATOM 741 C C . ARG A 1 102 ? -22.838 -3.859 43.384 1.00 94.12 102 ARG A C 1
ATOM 743 O O . ARG A 1 102 ? -22.353 -4.899 42.942 1.00 94.12 102 ARG A O 1
ATOM 750 N N . ARG A 1 103 ? -24.059 -3.439 43.051 1.00 94.44 103 ARG A N 1
ATOM 751 C CA . ARG A 1 103 ? -24.936 -4.175 42.136 1.00 94.44 103 ARG A CA 1
ATOM 752 C C . ARG A 1 103 ? -24.293 -4.355 40.763 1.00 94.44 103 ARG A C 1
ATOM 754 O O . ARG A 1 103 ? -24.219 -5.480 40.274 1.00 94.44 103 ARG A O 1
ATOM 761 N N . PHE A 1 104 ? -23.762 -3.285 40.177 1.00 94.75 104 PHE A N 1
ATOM 762 C CA . PHE A 1 104 ? -23.146 -3.318 38.846 1.00 94.75 104 PHE A CA 1
ATOM 763 C C . PHE A 1 104 ? -21.755 -3.975 38.806 1.00 94.75 104 PHE A C 1
ATOM 765 O O . PHE A 1 104 ? -21.272 -4.313 37.724 1.00 94.75 104 PHE A O 1
ATOM 772 N N . ALA A 1 105 ? -21.135 -4.214 39.966 1.00 90.75 105 ALA A N 1
ATOM 773 C CA . ALA A 1 105 ? -19.930 -5.034 40.113 1.00 90.75 105 ALA A CA 1
ATOM 774 C C . ALA A 1 105 ? -20.234 -6.536 40.321 1.00 90.75 105 ALA A C 1
ATOM 776 O O . ALA A 1 105 ? -19.341 -7.374 40.202 1.00 90.75 105 ALA A O 1
ATOM 777 N N . SER A 1 106 ? -21.482 -6.892 40.643 1.00 89.00 106 SER A N 1
ATOM 778 C CA . SER A 1 106 ? -21.898 -8.262 40.966 1.00 89.00 106 SER A CA 1
ATOM 779 C C . SER A 1 106 ? -22.253 -9.105 39.728 1.00 89.00 106 SER A C 1
ATOM 781 O O . SER A 1 106 ? -22.330 -8.611 38.600 1.00 89.00 106 SER A O 1
ATOM 783 N N . ARG A 1 107 ? -22.514 -10.402 39.931 1.00 82.75 107 ARG A N 1
ATOM 784 C CA . ARG A 1 107 ? -22.973 -11.341 38.886 1.00 82.75 107 ARG A CA 1
ATOM 785 C C . ARG A 1 107 ? -24.502 -11.475 38.794 1.00 82.75 107 ARG A C 1
ATOM 787 O O . ARG A 1 107 ? -24.974 -12.446 38.221 1.00 82.75 107 ARG A O 1
ATOM 794 N N . VAL A 1 108 ? -25.264 -10.537 39.362 1.00 84.81 108 VAL A N 1
ATOM 795 C CA . VAL A 1 108 ? -26.734 -10.515 39.235 1.00 84.81 108 VAL A CA 1
ATOM 796 C C . VAL A 1 108 ? -27.131 -10.474 37.754 1.00 84.81 108 VAL A C 1
ATOM 798 O O . VAL A 1 108 ? -26.516 -9.731 36.985 1.00 84.81 108 VAL A O 1
ATOM 801 N N . GLU A 1 109 ? -28.137 -11.271 37.374 1.00 75.81 109 GLU A N 1
ATOM 802 C CA . GLU A 1 109 ? -28.592 -11.422 35.984 1.00 75.81 109 GLU A CA 1
ATOM 803 C C . GLU A 1 109 ? -29.155 -10.116 35.408 1.00 75.81 109 GLU A C 1
ATOM 805 O O . GLU A 1 109 ? -28.710 -9.686 34.343 1.00 75.81 109 GLU A O 1
ATOM 810 N N . ASP A 1 110 ? -30.067 -9.448 36.127 1.00 84.25 110 ASP A N 1
ATOM 811 C CA . ASP A 1 110 ? -30.585 -8.133 35.742 1.00 84.25 110 ASP A CA 1
ATOM 812 C C . ASP A 1 110 ? -30.078 -7.020 36.674 1.00 84.25 110 ASP A C 1
ATOM 814 O O . ASP A 1 110 ? -30.555 -6.784 37.790 1.00 84.25 110 ASP A O 1
ATOM 818 N N . ARG A 1 111 ? -29.057 -6.300 36.202 1.00 91.00 111 ARG A N 1
ATOM 819 C CA . ARG A 1 111 ? -28.454 -5.174 36.931 1.00 91.00 111 ARG A CA 1
ATOM 820 C C . ARG A 1 111 ? -29.298 -3.897 36.871 1.00 91.00 111 ARG A C 1
ATOM 822 O O . ARG A 1 111 ? -29.060 -3.015 37.689 1.00 91.00 111 ARG A O 1
ATOM 829 N N . PHE A 1 112 ? -30.247 -3.798 35.939 1.00 94.00 112 PHE A N 1
ATOM 830 C CA . PHE A 1 112 ? -31.046 -2.593 35.690 1.00 94.00 112 PHE A CA 1
ATOM 831 C C . PHE A 1 112 ? -32.457 -2.658 36.284 1.00 94.00 112 PHE A C 1
ATOM 833 O O . PHE A 1 112 ? -33.115 -1.624 36.366 1.00 94.00 112 PHE A O 1
ATOM 840 N N . GLU A 1 113 ? -32.929 -3.825 36.726 1.00 91.50 113 GLU A N 1
ATOM 841 C CA . GLU A 1 113 ? -34.247 -3.968 37.359 1.00 91.50 113 GLU A CA 1
ATOM 842 C C . GLU A 1 113 ? -34.423 -2.997 38.548 1.00 91.50 113 GLU A C 1
ATOM 844 O O . GLU A 1 113 ? -33.687 -3.065 39.531 1.00 91.50 113 GLU A O 1
ATOM 849 N N . GLY A 1 114 ? -35.389 -2.077 38.477 1.00 88.19 114 GLY A N 1
ATOM 850 C CA . GLY A 1 114 ? -35.630 -1.078 39.529 1.00 88.19 114 GLY A CA 1
ATOM 851 C C . GLY A 1 114 ? -34.559 0.018 39.637 1.00 88.19 114 GLY A C 1
ATOM 852 O O . GLY A 1 114 ? -34.445 0.652 40.682 1.00 88.19 114 GLY A O 1
ATOM 853 N N . VAL A 1 115 ? -33.743 0.218 38.595 1.00 95.06 115 VAL A N 1
ATOM 854 C CA . VAL A 1 115 ? -32.771 1.318 38.508 1.00 95.06 115 VAL A CA 1
ATOM 855 C C . VAL A 1 115 ? -33.323 2.420 37.609 1.00 95.06 115 VAL A C 1
ATOM 857 O O . VAL A 1 115 ? -33.502 2.209 36.407 1.00 95.06 115 VAL A O 1
ATOM 860 N N . ASP A 1 116 ? -33.522 3.609 38.174 1.00 93.81 116 ASP A N 1
ATOM 861 C CA . ASP A 1 116 ? -33.973 4.781 37.424 1.00 93.81 116 ASP A CA 1
ATOM 862 C C . ASP A 1 116 ? -32.907 5.245 36.425 1.00 93.81 116 ASP A C 1
ATOM 864 O O . ASP A 1 116 ? -31.772 5.582 36.784 1.00 93.81 116 ASP A O 1
ATOM 868 N N . HIS A 1 117 ? -33.277 5.263 35.146 1.00 96.00 117 HIS A N 1
ATOM 869 C CA . HIS A 1 117 ? -32.417 5.716 34.062 1.00 96.00 117 HIS A CA 1
ATOM 870 C C . HIS A 1 117 ? -33.233 6.266 32.894 1.00 96.00 117 HIS A C 1
ATOM 872 O O . HIS A 1 117 ? -34.387 5.895 32.684 1.00 96.00 117 HIS A O 1
ATOM 878 N N . VAL A 1 118 ? -32.600 7.127 32.104 1.00 93.44 118 VAL A N 1
ATOM 879 C CA . VAL A 1 118 ? -33.158 7.666 30.860 1.00 93.44 118 VAL A CA 1
ATOM 880 C C . VAL A 1 118 ? -32.278 7.263 29.673 1.00 93.44 118 VAL A C 1
ATOM 882 O O . VAL A 1 118 ? -31.075 7.042 29.847 1.00 93.44 118 VAL A O 1
ATOM 885 N N . PRO A 1 119 ? -32.835 7.126 28.458 1.00 91.12 119 PRO A N 1
ATOM 886 C CA . PRO A 1 119 ? -32.033 6.830 27.279 1.00 91.12 119 PRO A CA 1
ATOM 887 C C . PRO A 1 119 ? -31.166 8.039 26.904 1.00 91.12 119 PRO A C 1
ATOM 889 O O . PRO A 1 119 ? -31.682 9.119 26.631 1.00 91.12 119 PRO A O 1
ATOM 892 N N . GLY A 1 120 ? -29.850 7.844 26.866 1.00 90.88 120 GLY A N 1
ATOM 893 C CA . GLY A 1 120 ? -28.901 8.787 26.283 1.00 90.88 120 GLY A CA 1
ATOM 894 C C . GLY A 1 120 ? -28.672 8.529 24.794 1.00 90.88 120 GLY A C 1
ATOM 895 O O . GLY A 1 120 ? -29.495 7.924 24.097 1.00 90.88 120 GLY A O 1
ATOM 896 N N . LEU A 1 121 ? -27.507 8.954 24.304 1.00 82.94 121 LEU A N 1
ATOM 897 C CA . LEU A 1 121 ? -27.116 8.824 22.903 1.00 82.94 121 LEU A CA 1
ATOM 898 C C . LEU A 1 121 ? -27.212 7.359 22.419 1.00 82.94 121 LEU A C 1
ATOM 900 O O . LEU A 1 121 ? -26.602 6.452 22.989 1.00 82.94 121 LEU A O 1
ATOM 904 N N . HIS A 1 122 ? -28.016 7.124 21.375 1.00 85.88 122 HIS A N 1
ATOM 905 C CA . HIS A 1 122 ? -28.338 5.792 20.830 1.00 85.88 122 HIS A CA 1
ATOM 906 C C . HIS A 1 122 ? -28.837 4.768 21.874 1.00 85.88 122 HIS A C 1
ATOM 908 O O . HIS A 1 122 ? -28.619 3.560 21.741 1.00 85.88 122 HIS A O 1
ATOM 914 N N . GLY A 1 123 ? -29.527 5.253 22.909 1.00 89.94 123 GLY A N 1
ATOM 915 C CA . GLY A 1 123 ? -30.146 4.433 23.946 1.00 89.94 123 GLY A CA 1
ATOM 916 C C . GLY A 1 123 ? -29.194 3.976 25.050 1.00 89.94 123 GLY A C 1
ATOM 917 O O . GLY A 1 123 ? -29.609 3.181 25.887 1.00 89.94 123 GLY A O 1
ATOM 918 N N . ALA A 1 124 ? -27.938 4.444 25.076 1.00 94.44 124 ALA A N 1
ATOM 919 C CA . ALA A 1 124 ? -27.027 4.169 26.186 1.00 94.44 124 ALA A CA 1
ATOM 920 C C . ALA A 1 124 ? -27.604 4.750 27.498 1.00 94.44 124 ALA A C 1
ATOM 922 O O . ALA A 1 124 ? -27.864 5.952 27.546 1.00 94.44 124 ALA A O 1
ATOM 923 N N . PRO A 1 125 ? -27.838 3.940 28.549 1.00 97.00 125 PRO A N 1
ATOM 924 C CA . PRO A 1 125 ? -28.515 4.415 29.759 1.00 97.00 125 PRO A CA 1
ATOM 925 C C . PRO A 1 125 ? -27.754 5.508 30.524 1.00 97.00 125 PRO A C 1
ATOM 927 O O . PRO A 1 125 ? -26.591 5.314 30.884 1.00 97.00 125 PRO A O 1
ATOM 930 N N . LEU A 1 126 ? -28.439 6.600 30.859 1.00 97.31 126 LEU A N 1
ATOM 931 C CA . LEU A 1 126 ? -27.979 7.628 31.796 1.00 97.31 126 LEU A CA 1
ATOM 932 C C . LEU A 1 126 ? -28.670 7.409 33.139 1.00 97.31 126 LEU A C 1
ATOM 934 O O . LEU A 1 126 ? -29.899 7.432 33.210 1.00 97.31 126 LEU A O 1
ATOM 938 N N . LEU A 1 127 ? -27.894 7.147 34.188 1.00 97.25 127 LEU A N 1
ATOM 939 C CA . LEU A 1 127 ? -28.421 6.800 35.508 1.00 97.25 127 LEU A CA 1
ATOM 940 C C . LEU A 1 127 ? -28.848 8.065 36.263 1.00 97.25 127 LEU A C 1
ATOM 942 O O . LEU A 1 127 ? -28.138 9.070 36.256 1.00 97.25 127 LEU A O 1
ATOM 946 N N . ALA A 1 128 ? -29.995 8.021 36.940 1.00 94.50 128 ALA A N 1
ATOM 947 C CA . ALA A 1 128 ? -30.460 9.147 37.747 1.00 94.50 128 ALA A CA 1
ATOM 948 C C . ALA A 1 128 ? -29.596 9.336 39.009 1.00 94.50 128 ALA A C 1
ATOM 950 O O . ALA A 1 128 ? -29.063 8.373 39.560 1.00 94.50 128 ALA A O 1
ATOM 951 N N . GLY A 1 129 ? -29.459 10.578 39.488 1.00 93.12 129 GLY A N 1
ATOM 952 C CA . GLY A 1 129 ? -28.769 10.893 40.751 1.00 93.12 129 GLY A CA 1
ATOM 953 C C . GLY A 1 129 ? -27.238 10.790 40.721 1.00 93.12 129 GLY A C 1
ATOM 954 O O . GLY A 1 129 ? -26.604 10.812 41.774 1.00 93.12 129 GLY A O 1
ATOM 955 N N . THR A 1 130 ? -26.631 10.663 39.540 1.00 96.94 130 THR A N 1
ATOM 956 C CA . THR A 1 130 ? -25.170 10.671 39.349 1.00 96.94 130 THR A CA 1
ATOM 957 C C . THR A 1 130 ? -24.579 12.065 39.572 1.00 96.94 130 THR A C 1
ATOM 959 O O . THR A 1 130 ? -25.222 13.065 39.241 1.00 96.94 130 THR A O 1
ATOM 962 N N . SER A 1 131 ? -23.331 12.148 40.041 1.00 96.38 131 SER A N 1
ATOM 963 C CA . SER A 1 131 ? -22.591 13.420 40.164 1.00 96.38 131 SER A CA 1
ATOM 964 C C . SER A 1 131 ? -22.227 14.028 38.804 1.00 96.38 131 SER A C 1
ATOM 966 O O . SER A 1 131 ? -22.200 15.246 38.632 1.00 96.38 131 SER A O 1
ATOM 968 N N . ALA A 1 132 ? -21.997 13.182 37.803 1.00 97.12 132 ALA A N 1
ATOM 969 C CA . ALA A 1 132 ? -21.814 13.585 36.415 1.00 97.12 132 ALA A CA 1
ATOM 970 C C . ALA A 1 132 ? -22.090 12.410 35.473 1.00 97.12 132 ALA A C 1
ATOM 972 O O . ALA A 1 132 ? -22.039 11.251 35.882 1.00 97.12 132 ALA A O 1
ATOM 973 N N . TRP A 1 133 ? -22.305 12.694 34.193 1.00 97.50 133 TRP A N 1
ATOM 974 C CA . TRP A 1 133 ? -22.240 11.677 33.151 1.00 97.50 133 TRP A CA 1
ATOM 975 C C . TRP A 1 133 ? -21.621 12.226 31.868 1.00 97.50 133 TRP A C 1
ATOM 977 O O . TRP A 1 133 ? -21.668 13.424 31.587 1.00 97.50 133 TRP A O 1
ATOM 987 N N . VAL A 1 134 ? -21.023 11.326 31.090 1.00 97.56 134 VAL A N 1
ATOM 988 C CA . VAL A 1 134 ? -20.452 11.622 29.774 1.00 97.56 134 VAL A CA 1
ATOM 989 C C . VAL A 1 134 ? -20.957 10.602 28.766 1.00 97.56 134 VAL A C 1
ATOM 991 O O . VAL A 1 134 ? -20.714 9.408 28.930 1.00 97.56 134 VAL A O 1
ATOM 994 N N . SER A 1 135 ? -21.613 11.072 27.711 1.00 96.75 135 SER A N 1
ATOM 995 C CA . SER A 1 135 ? -22.073 10.262 26.583 1.00 96.75 135 SER A CA 1
ATOM 996 C C . SER A 1 135 ? -21.135 10.419 25.398 1.00 96.75 135 SER A C 1
ATOM 998 O O . SER A 1 135 ? -20.669 11.516 25.078 1.00 96.75 135 SER A O 1
ATOM 1000 N N . GLY A 1 136 ? -20.871 9.313 24.714 1.00 96.75 136 GLY A N 1
ATOM 1001 C CA . GLY A 1 136 ? -19.936 9.298 23.604 1.00 96.75 136 GLY A CA 1
ATOM 1002 C C . GLY A 1 136 ? -19.941 7.981 22.855 1.00 96.75 136 GLY A C 1
ATOM 1003 O O . GLY A 1 136 ? -20.924 7.237 22.883 1.00 96.75 136 GLY A O 1
ATOM 1004 N N . TYR A 1 137 ? -18.831 7.690 22.189 1.00 96.75 137 TYR A N 1
ATOM 1005 C CA . TYR A 1 137 ? -18.605 6.404 21.539 1.00 96.75 137 TYR A CA 1
ATOM 1006 C C . TYR A 1 137 ? -17.176 5.916 21.749 1.00 96.75 137 TYR A C 1
ATOM 1008 O O . TYR A 1 137 ? -16.251 6.703 21.957 1.00 96.75 137 TYR A O 1
ATOM 1016 N N . THR A 1 138 ? -16.991 4.599 21.693 1.00 97.25 138 THR A N 1
ATOM 1017 C CA . THR A 1 138 ? -15.660 3.991 21.709 1.00 97.25 138 THR A CA 1
ATOM 1018 C C . THR A 1 138 ? -14.912 4.368 20.431 1.00 97.25 138 THR A C 1
ATOM 1020 O O . THR A 1 138 ? -15.206 3.855 19.354 1.00 97.25 138 THR A O 1
ATOM 1023 N N . GLU A 1 139 ? -13.940 5.262 20.556 1.00 93.31 139 GLU A N 1
ATOM 1024 C CA . GLU A 1 139 ? -13.061 5.714 19.476 1.00 93.31 139 GLU A CA 1
ATOM 1025 C C . GLU A 1 139 ? -12.069 4.602 19.115 1.00 93.31 139 GLU A C 1
ATOM 1027 O O . GLU A 1 139 ? -11.906 4.247 17.950 1.00 93.31 139 GLU A O 1
ATOM 1032 N N . ARG A 1 140 ? -11.411 4.027 20.131 1.00 92.94 140 ARG A N 1
ATOM 1033 C CA . ARG A 1 140 ? -10.408 2.961 19.990 1.00 92.94 140 ARG A CA 1
ATOM 1034 C C . ARG A 1 140 ? -10.421 2.039 21.202 1.00 92.94 140 ARG A C 1
ATOM 1036 O O . ARG A 1 140 ? -10.865 2.424 22.280 1.00 92.94 140 ARG A O 1
ATOM 1043 N N . ILE A 1 141 ? -9.903 0.829 21.022 1.00 93.75 141 ILE A N 1
ATOM 1044 C CA . ILE A 1 141 ? -9.690 -0.147 22.093 1.00 93.75 141 ILE A CA 1
ATOM 1045 C C . ILE A 1 141 ? -8.220 -0.561 22.047 1.00 93.75 141 ILE A C 1
ATOM 1047 O O . ILE A 1 141 ? -7.736 -0.932 20.979 1.00 93.75 141 ILE A O 1
ATOM 1051 N N . TYR A 1 142 ? -7.524 -0.477 23.179 1.00 90.81 142 TYR A N 1
ATOM 1052 C CA . TYR A 1 142 ? -6.131 -0.908 23.315 1.00 90.81 142 TYR A CA 1
ATOM 1053 C C . TYR A 1 142 ? -6.029 -2.093 24.268 1.00 90.81 142 TYR A C 1
ATOM 1055 O O . TYR A 1 142 ? -6.713 -2.138 25.289 1.00 90.81 142 TYR A O 1
ATOM 1063 N N . ASP A 1 143 ? -5.155 -3.041 23.959 1.00 86.75 143 ASP A N 1
ATOM 1064 C CA . ASP A 1 143 ? -4.861 -4.159 24.844 1.00 86.75 143 ASP A CA 1
ATOM 1065 C C . ASP A 1 143 ? -3.962 -3.702 26.006 1.00 86.75 143 ASP A C 1
ATOM 1067 O O . ASP A 1 143 ? -2.980 -2.994 25.797 1.00 86.75 143 ASP A O 1
ATOM 1071 N N . ALA A 1 144 ? -4.301 -4.091 27.240 1.00 84.12 144 ALA A N 1
ATOM 1072 C CA . ALA A 1 144 ? -3.564 -3.713 28.448 1.00 84.12 144 ALA A CA 1
ATOM 1073 C C . ALA A 1 144 ? -3.535 -4.872 29.460 1.00 84.12 144 ALA A C 1
ATOM 1075 O O . ALA A 1 144 ? -4.217 -4.851 30.485 1.00 84.12 144 ALA A O 1
ATOM 1076 N N . GLY A 1 145 ? -2.764 -5.917 29.146 1.00 87.25 145 GLY A N 1
ATOM 1077 C CA . GLY A 1 145 ? -2.657 -7.115 29.984 1.00 87.25 145 GLY A CA 1
ATOM 1078 C C . GLY A 1 145 ? -3.992 -7.856 30.117 1.00 87.25 145 GLY A C 1
ATOM 1079 O O . GLY A 1 145 ? -4.614 -8.230 29.116 1.00 87.25 145 GLY A O 1
ATOM 1080 N N . ASP A 1 146 ? -4.442 -8.055 31.357 1.00 88.06 146 ASP A N 1
ATOM 1081 C CA . ASP A 1 146 ? -5.727 -8.678 31.704 1.00 88.06 146 ASP A CA 1
ATOM 1082 C C . ASP A 1 146 ? -6.942 -7.742 31.516 1.00 88.06 146 ASP A C 1
ATOM 1084 O O . ASP A 1 146 ? -8.092 -8.164 31.686 1.00 88.06 146 ASP A O 1
ATOM 1088 N N . HIS A 1 147 ? -6.703 -6.499 31.092 1.00 92.31 147 HIS A N 1
ATOM 1089 C CA . HIS A 1 147 ? -7.714 -5.508 30.744 1.00 92.31 147 HIS A CA 1
ATOM 1090 C C . HIS A 1 147 ? -7.589 -5.054 29.280 1.00 92.31 147 HIS A C 1
ATOM 1092 O O . HIS A 1 147 ? -6.604 -5.307 28.582 1.00 92.31 147 HIS A O 1
ATOM 1098 N N . VAL A 1 148 ? -8.617 -4.352 28.814 1.00 94.88 148 VAL A N 1
ATOM 1099 C CA . VAL A 1 148 ? -8.576 -3.501 27.624 1.00 94.88 148 VAL A CA 1
ATOM 1100 C C . VAL A 1 148 ? -8.856 -2.058 28.028 1.00 94.88 148 VAL A C 1
ATOM 1102 O O . VAL A 1 148 ? -9.660 -1.808 28.924 1.00 94.88 148 VAL A O 1
ATOM 1105 N N . ILE A 1 149 ? -8.214 -1.104 27.366 1.00 97.56 149 ILE A N 1
ATOM 1106 C CA . ILE A 1 149 ? -8.459 0.328 27.529 1.00 97.56 149 ILE A CA 1
ATOM 1107 C C . ILE A 1 149 ? -9.434 0.752 26.439 1.00 97.56 149 ILE A C 1
ATOM 1109 O O . ILE A 1 149 ? -9.094 0.748 25.256 1.00 97.56 149 ILE A O 1
ATOM 1113 N N . LEU A 1 150 ? -10.641 1.144 26.829 1.00 97.44 150 LEU A N 1
ATOM 1114 C CA . LEU A 1 150 ? -11.580 1.801 25.931 1.00 97.44 150 LEU A CA 1
ATOM 1115 C C . LEU A 1 150 ? -11.239 3.289 25.900 1.00 97.44 150 LEU A C 1
ATOM 1117 O O . LEU A 1 150 ? -11.423 3.980 26.899 1.00 97.44 150 LEU A O 1
ATOM 1121 N N . LEU A 1 151 ? -10.759 3.783 24.761 1.00 98.06 151 LEU A N 1
ATOM 1122 C CA . LEU A 1 151 ? -10.624 5.210 24.498 1.00 98.06 151 LEU A CA 1
ATOM 1123 C C . LEU A 1 151 ? -11.939 5.717 23.907 1.00 98.06 151 LEU A C 1
ATOM 1125 O O . LEU A 1 151 ? -12.422 5.197 22.902 1.00 98.06 151 LEU A O 1
ATOM 1129 N N . ILE A 1 152 ? -12.529 6.720 24.540 1.00 98.00 152 ILE A N 1
ATOM 1130 C CA . ILE A 1 152 ? -13.890 7.177 24.275 1.00 98.00 152 ILE A CA 1
ATOM 1131 C C . ILE A 1 152 ? -13.850 8.637 23.846 1.00 98.00 152 ILE A C 1
ATOM 1133 O O . ILE A 1 152 ? -13.273 9.482 24.533 1.00 98.00 152 ILE A O 1
ATOM 1137 N N . ARG A 1 153 ? -14.501 8.928 22.720 1.00 97.06 153 ARG A N 1
ATOM 1138 C CA . ARG A 1 153 ? -14.771 10.287 22.256 1.00 97.06 153 ARG A CA 1
ATOM 1139 C C . ARG A 1 153 ? -16.023 10.799 22.945 1.00 97.06 153 ARG A C 1
ATOM 1141 O O . ARG A 1 153 ? -17.105 10.254 22.729 1.00 97.06 153 ARG A O 1
ATOM 1148 N N . ALA A 1 154 ? -15.867 11.829 23.770 1.00 96.56 154 ALA A N 1
ATOM 1149 C CA . ALA A 1 154 ? -16.999 12.480 24.418 1.00 96.56 154 ALA A CA 1
ATOM 1150 C C . ALA A 1 154 ? -17.767 13.348 23.410 1.00 96.56 154 ALA A C 1
ATOM 1152 O O . ALA A 1 154 ? -17.162 13.989 22.547 1.00 96.56 154 ALA A O 1
ATOM 1153 N N . VAL A 1 155 ? -19.094 13.349 23.531 1.00 93.81 155 VAL A N 1
ATOM 1154 C CA . VAL A 1 155 ? -20.018 14.108 22.672 1.00 93.81 155 VAL A CA 1
ATOM 1155 C C . VAL A 1 155 ? -20.926 14.991 23.523 1.00 93.81 155 VAL A C 1
ATOM 1157 O O . VAL A 1 155 ? -21.041 16.180 23.253 1.00 93.81 155 VAL A O 1
ATOM 1160 N N . GLU A 1 156 ? -21.515 14.434 24.583 1.00 92.31 156 GLU A N 1
ATOM 1161 C CA . GLU A 1 156 ? -22.367 15.170 25.522 1.00 92.31 156 GLU A CA 1
ATOM 1162 C C . GLU A 1 156 ? -21.873 14.945 26.947 1.00 92.31 156 GLU A C 1
ATOM 1164 O O . GLU A 1 156 ? -21.470 13.838 27.309 1.00 92.31 156 GLU A O 1
ATOM 1169 N N . LEU A 1 157 ? -21.898 15.996 27.761 1.00 94.19 157 LEU A N 1
ATOM 1170 C CA . LEU A 1 157 ? -21.436 15.960 29.142 1.00 94.19 157 LEU A CA 1
ATOM 1171 C C . LEU A 1 157 ? -22.445 16.676 30.030 1.00 94.19 157 LEU A C 1
ATOM 1173 O O . LEU A 1 157 ? -22.997 17.708 29.651 1.00 94.19 157 LEU A O 1
ATOM 1177 N N . HIS A 1 158 ? -22.628 16.162 31.237 1.00 94.12 158 HIS A N 1
ATOM 1178 C CA . HIS A 1 158 ? -23.438 16.796 32.263 1.00 94.12 158 HIS A CA 1
ATOM 1179 C C . HIS A 1 158 ? -22.782 16.630 33.625 1.00 94.12 158 HIS A C 1
ATOM 1181 O O . HIS A 1 158 ? -22.169 15.605 33.925 1.00 94.12 158 HIS A O 1
ATOM 1187 N N . ARG A 1 159 ? -22.966 17.639 34.469 1.00 94.38 159 ARG A N 1
ATOM 1188 C CA . ARG A 1 159 ? -22.543 17.649 35.862 1.00 94.38 159 ARG A CA 1
ATOM 1189 C C . ARG A 1 159 ? -23.712 18.117 36.722 1.00 94.38 159 ARG A C 1
ATOM 1191 O O . ARG A 1 159 ? -24.370 19.090 36.362 1.00 94.38 159 ARG A O 1
ATOM 1198 N N . SER A 1 160 ? -23.923 17.442 37.847 1.00 93.25 160 SER A N 1
ATOM 1199 C CA . SER A 1 160 ? -24.882 17.828 38.880 1.00 93.25 160 SER A CA 1
ATOM 1200 C C . SER A 1 160 ? -24.167 18.427 40.101 1.00 93.25 160 SER A C 1
ATOM 1202 O O . SER A 1 160 ? -22.937 18.526 40.140 1.00 93.25 160 SER A O 1
ATOM 1204 N N . GLU A 1 161 ? -24.947 18.828 41.105 1.00 91.00 161 GLU A N 1
ATOM 1205 C CA . GLU A 1 161 ? -24.444 19.315 42.400 1.00 91.00 161 GLU A CA 1
ATOM 1206 C C . GLU A 1 161 ? -24.171 18.173 43.402 1.00 91.00 161 GLU A C 1
ATOM 1208 O O . GLU A 1 161 ? -23.746 18.412 44.534 1.00 91.00 161 GLU A O 1
ATOM 1213 N N . GLU A 1 162 ? -24.407 16.916 43.008 1.00 92.56 162 GLU A N 1
ATOM 1214 C CA . GLU A 1 162 ? -24.177 15.760 43.871 1.00 92.56 162 GLU A CA 1
ATOM 1215 C C . GLU A 1 162 ? -22.681 15.515 44.099 1.00 92.56 162 GLU A C 1
ATOM 1217 O O . GLU A 1 162 ? -21.855 15.576 43.185 1.00 92.56 162 GLU A O 1
ATOM 1222 N N . GLN A 1 163 ? -22.325 15.164 45.334 1.00 93.69 163 GLN A N 1
ATOM 1223 C CA . GLN A 1 163 ? -20.940 14.850 45.684 1.00 93.69 163 GLN A CA 1
ATOM 1224 C C . GLN A 1 163 ? -20.573 13.426 45.238 1.00 93.69 163 GLN A C 1
ATOM 1226 O O . GLN A 1 163 ? -21.403 12.522 45.380 1.00 93.69 163 GLN A O 1
ATOM 1231 N N . PRO A 1 164 ? -19.354 13.188 44.715 1.00 94.38 164 PRO A N 1
ATOM 1232 C CA . PRO A 1 164 ? -18.987 11.904 44.129 1.00 94.38 164 PRO A CA 1
ATOM 1233 C C . PRO A 1 164 ? -18.788 10.809 45.184 1.00 94.38 164 PRO A C 1
ATOM 1235 O O . PRO A 1 164 ? -18.387 11.073 46.317 1.00 94.38 164 PRO A O 1
ATOM 1238 N N . LEU A 1 165 ? -19.015 9.560 44.778 1.00 95.31 165 LEU A N 1
ATOM 1239 C CA . LEU A 1 165 ? -18.592 8.382 45.533 1.00 95.31 165 LEU A CA 1
ATOM 1240 C C . LEU A 1 165 ? -17.106 8.114 45.287 1.00 95.31 165 LEU A C 1
ATOM 1242 O O . LEU A 1 165 ? -16.677 8.010 44.132 1.00 95.31 165 LEU A O 1
ATOM 1246 N N . LEU A 1 166 ? -16.337 7.946 46.360 1.00 94.75 166 LEU A N 1
ATOM 1247 C CA . LEU A 1 166 ? -14.920 7.609 46.286 1.00 94.75 166 LEU A CA 1
ATOM 1248 C C . LEU A 1 166 ? -14.683 6.118 46.500 1.00 94.75 166 LEU A C 1
ATOM 1250 O O . LEU A 1 166 ? -15.416 5.443 47.219 1.00 94.75 166 LEU A O 1
ATOM 1254 N N . TYR A 1 167 ? -13.601 5.617 45.917 1.00 92.50 167 TYR A N 1
ATOM 1255 C CA . TYR A 1 167 ? -13.060 4.292 46.170 1.00 92.50 167 TYR A CA 1
ATOM 1256 C C . TYR A 1 167 ? -11.580 4.399 46.511 1.00 92.50 167 TYR A C 1
ATOM 1258 O O . TYR A 1 167 ? -10.785 4.930 45.732 1.00 92.50 167 TYR A O 1
ATOM 1266 N N . HIS A 1 168 ? -11.221 3.901 47.688 1.00 93.06 168 HIS A N 1
ATOM 1267 C CA . HIS A 1 168 ? -9.870 3.971 48.221 1.00 93.06 168 HIS A CA 1
ATOM 1268 C C . HIS A 1 168 ? -9.588 2.735 49.078 1.00 93.06 168 HIS A C 1
ATOM 1270 O O . HIS A 1 168 ? -10.416 2.336 49.897 1.00 93.06 168 HIS A O 1
ATOM 1276 N N . SER A 1 169 ? -8.424 2.111 48.878 1.00 88.06 169 SER A N 1
ATOM 1277 C CA . SER A 1 169 ? -7.971 0.939 49.641 1.00 88.06 169 SER A CA 1
ATOM 1278 C C . SER A 1 169 ? -9.028 -0.177 49.745 1.00 88.06 169 SER A C 1
ATOM 1280 O O . SER A 1 169 ? -9.283 -0.725 50.814 1.00 88.06 169 SER A O 1
ATOM 1282 N N . GLY A 1 170 ? -9.699 -0.497 48.632 1.00 86.38 170 GLY A N 1
ATOM 1283 C CA . GLY A 1 170 ? -10.686 -1.585 48.578 1.00 86.38 170 GLY A CA 1
ATOM 1284 C C . GLY A 1 170 ? -12.073 -1.250 49.136 1.00 86.38 170 GLY A C 1
ATOM 1285 O O . GLY A 1 170 ? -12.958 -2.102 49.121 1.00 86.38 170 GLY A O 1
ATOM 1286 N N . THR A 1 171 ? -12.279 -0.028 49.626 1.00 90.00 171 THR A N 1
ATOM 1287 C CA . THR A 1 171 ? -13.512 0.398 50.296 1.00 90.00 171 THR A CA 1
ATOM 1288 C C . THR A 1 171 ? -14.090 1.653 49.645 1.00 90.00 171 THR A C 1
ATOM 1290 O O . THR A 1 171 ? -13.365 2.467 49.071 1.00 90.00 171 THR A O 1
ATOM 1293 N N . MET A 1 172 ? -15.420 1.776 49.669 1.00 93.75 172 MET A N 1
ATOM 1294 C CA . MET A 1 172 ? -16.129 2.960 49.174 1.00 93.75 172 MET A CA 1
ATOM 1295 C C . MET A 1 172 ? -16.265 3.981 50.303 1.00 93.75 172 MET A C 1
ATOM 1297 O O . MET A 1 172 ? -16.608 3.597 51.419 1.00 93.75 172 MET A O 1
ATOM 1301 N N . HIS A 1 173 ? -16.029 5.253 49.996 1.00 92.12 173 HIS A N 1
ATOM 1302 C CA . HIS A 1 173 ? -16.076 6.363 50.948 1.00 92.12 173 HIS A CA 1
ATOM 1303 C C . HIS A 1 173 ? -16.917 7.503 50.390 1.00 92.12 173 HIS A C 1
ATOM 1305 O O . HIS A 1 173 ? -16.938 7.740 49.179 1.00 92.12 173 HIS A O 1
ATOM 1311 N N . ASP A 1 174 ? -17.553 8.247 51.283 1.00 89.31 174 ASP A N 1
ATOM 1312 C CA . ASP A 1 174 ? -18.214 9.491 50.915 1.00 89.31 174 ASP A CA 1
ATOM 1313 C C . ASP A 1 174 ? -17.165 10.584 50.703 1.00 89.31 174 ASP A C 1
ATOM 1315 O O . ASP A 1 174 ? -16.211 10.712 51.476 1.00 89.31 174 ASP A O 1
ATOM 1319 N N . TRP A 1 175 ? -17.343 11.400 49.663 1.00 85.50 175 TRP A N 1
ATOM 1320 C CA . TRP A 1 175 ? -16.599 12.649 49.569 1.00 85.50 175 TRP A CA 1
ATOM 1321 C C . TRP A 1 175 ? -17.023 13.575 50.712 1.00 85.50 175 TRP A C 1
ATOM 1323 O O . TRP A 1 175 ? -18.208 13.863 50.884 1.00 85.50 175 TRP A O 1
ATOM 1333 N N . VAL A 1 176 ? -16.044 14.048 51.481 1.00 80.44 176 VAL A N 1
ATOM 1334 C CA . VAL A 1 176 ? -16.232 15.077 52.503 1.00 80.44 176 VAL A CA 1
ATOM 1335 C C . VAL A 1 176 ? -15.454 16.304 52.038 1.00 80.44 176 VAL A C 1
ATOM 1337 O O . VAL A 1 176 ? -14.226 16.235 51.938 1.00 80.44 176 VAL A O 1
ATOM 1340 N N . PRO A 1 177 ? -16.128 17.420 51.711 1.00 73.12 177 PRO A N 1
ATOM 1341 C CA . PRO A 1 177 ? -15.443 18.651 51.364 1.00 73.12 177 PRO A CA 1
ATOM 1342 C C . PRO A 1 177 ? -14.544 19.068 52.533 1.00 73.12 177 PRO A C 1
ATOM 1344 O O . PRO A 1 177 ? -14.996 19.006 53.679 1.00 73.12 177 PRO A O 1
ATOM 1347 N N . PRO A 1 178 ? -13.297 19.496 52.282 1.00 69.12 178 PRO A N 1
ATOM 1348 C CA . PRO A 1 178 ? -12.470 20.028 53.350 1.00 69.12 178 PRO A CA 1
ATOM 1349 C C . PRO A 1 178 ? -13.186 21.219 53.993 1.00 69.12 178 PRO A C 1
ATOM 1351 O O . PRO A 1 178 ? -13.680 22.115 53.301 1.00 69.12 178 PRO A O 1
ATOM 1354 N N . GLU A 1 179 ? -13.248 21.217 55.323 1.00 67.25 179 GLU A N 1
ATOM 1355 C CA . GLU A 1 179 ? -13.672 22.379 56.096 1.00 67.25 179 GLU A CA 1
ATOM 1356 C C . GLU A 1 179 ? -12.744 23.540 55.710 1.00 67.25 179 GLU A C 1
ATOM 1358 O O . GLU A 1 179 ? -11.522 23.364 55.657 1.00 67.25 179 GLU A O 1
ATOM 1363 N N . ARG A 1 180 ? -13.297 24.705 55.338 1.00 58.16 180 ARG A N 1
ATOM 1364 C CA . ARG A 1 180 ? -12.453 25.852 54.972 1.00 58.16 180 ARG A CA 1
ATOM 1365 C C . ARG A 1 180 ? -11.564 26.165 56.171 1.00 58.16 180 ARG A C 1
ATOM 1367 O O . ARG A 1 180 ? -12.078 26.508 57.233 1.00 58.16 180 ARG A O 1
ATOM 1374 N N . LEU A 1 181 ? -10.249 26.045 55.999 1.00 57.22 181 LEU A N 1
ATOM 1375 C CA . LEU A 1 181 ? -9.306 26.480 57.020 1.00 57.22 181 LEU A CA 1
ATOM 1376 C C . LEU A 1 181 ? -9.557 27.974 57.300 1.00 57.22 181 LEU A C 1
ATOM 1378 O O . LEU A 1 181 ? -9.709 28.735 56.339 1.00 57.22 181 LEU A O 1
ATOM 1382 N N . PRO A 1 182 ? -9.622 28.405 58.572 1.00 58.72 182 PRO A N 1
ATOM 1383 C CA . PRO A 1 182 ? -9.682 29.823 58.902 1.00 58.72 182 PRO A CA 1
ATOM 1384 C C . PRO A 1 182 ? -8.508 30.554 58.244 1.00 58.72 182 PRO A C 1
ATOM 1386 O O . PRO A 1 182 ? -7.383 30.040 58.248 1.00 58.72 182 PRO A O 1
ATOM 1389 N N . GLU A 1 183 ? -8.754 31.740 57.683 1.00 52.22 183 GLU A N 1
ATOM 1390 C CA . GLU A 1 183 ? -7.689 32.588 57.139 1.00 52.22 183 GLU A CA 1
ATOM 1391 C C . GLU A 1 183 ? -6.606 32.791 58.214 1.00 52.22 183 GLU A C 1
ATOM 1393 O O . GLU A 1 183 ? -6.866 33.369 59.268 1.00 52.22 183 GLU A O 1
ATOM 1398 N N . GLY A 1 184 ? -5.400 32.258 57.975 1.00 58.66 184 GLY A N 1
ATOM 1399 C CA . GLY A 1 184 ? -4.255 32.379 58.886 1.00 58.66 184 GLY A CA 1
ATOM 1400 C C . GLY A 1 184 ? -3.690 31.079 59.474 1.00 58.66 184 GLY A C 1
ATOM 1401 O O . GLY A 1 184 ? -2.728 31.149 60.237 1.00 58.66 184 GLY A O 1
ATOM 1402 N N . SER A 1 185 ? -4.209 29.890 59.138 1.00 59.50 185 SER A N 1
ATOM 1403 C CA . SER A 1 185 ? -3.591 28.636 59.604 1.00 59.50 185 SER A CA 1
ATOM 1404 C C . SER A 1 185 ? -2.202 28.424 58.982 1.00 59.50 185 SER A C 1
ATOM 1406 O O . SER A 1 185 ? -2.075 28.320 57.759 1.00 59.50 185 SER A O 1
ATOM 1408 N N . THR A 1 186 ? -1.160 28.331 59.810 1.00 56.22 186 THR A N 1
ATOM 1409 C CA . THR A 1 186 ? 0.202 28.009 59.366 1.00 56.22 186 THR A CA 1
ATOM 1410 C C . THR A 1 186 ? 0.285 26.559 58.856 1.00 56.22 186 THR A C 1
ATOM 1412 O O . THR A 1 186 ? -0.349 25.670 59.434 1.00 56.22 186 THR A O 1
ATOM 1415 N N . PRO A 1 187 ? 1.044 26.275 57.776 1.00 59.31 187 PRO A N 1
ATOM 1416 C CA . PRO A 1 187 ? 1.203 24.912 57.272 1.00 59.31 187 PRO A CA 1
ATOM 1417 C C . PRO A 1 187 ? 1.806 23.996 58.343 1.00 59.31 187 PRO A C 1
ATOM 1419 O O . PRO A 1 187 ? 2.788 24.359 58.994 1.00 59.31 187 PRO A O 1
ATOM 1422 N N . ARG A 1 188 ? 1.247 22.790 58.514 1.00 62.31 188 ARG A N 1
ATOM 1423 C CA . ARG A 1 188 ? 1.871 21.759 59.357 1.00 62.31 188 ARG A CA 1
ATOM 1424 C C . ARG A 1 188 ? 3.231 21.350 58.768 1.00 62.31 188 ARG A C 1
ATOM 1426 O O . ARG A 1 188 ? 3.350 21.278 57.544 1.00 62.31 188 ARG A O 1
ATOM 1433 N N . PRO A 1 189 ? 4.234 21.048 59.612 1.00 59.28 189 PRO A N 1
ATOM 1434 C CA . PRO A 1 189 ? 5.522 20.547 59.148 1.00 59.28 189 PRO A C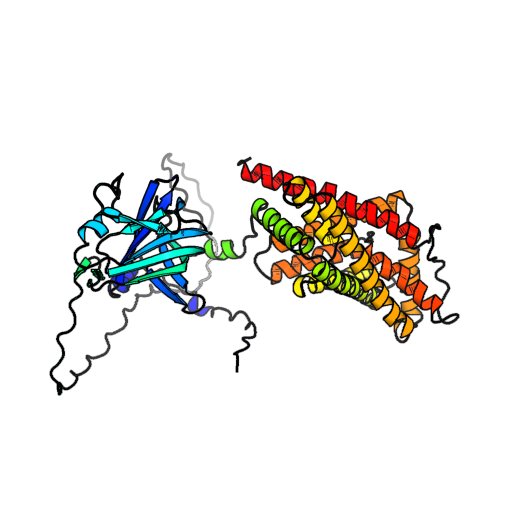A 1
ATOM 1435 C C . PRO A 1 189 ? 5.343 19.255 58.341 1.00 59.28 189 PRO A C 1
ATOM 1437 O O . PRO A 1 189 ? 4.558 18.380 58.713 1.00 59.28 189 PRO A O 1
ATOM 1440 N N . VAL A 1 190 ? 6.058 19.164 57.217 1.00 57.72 190 VAL A N 1
ATOM 1441 C CA . VAL A 1 190 ? 6.055 17.997 56.326 1.00 57.72 190 VAL A CA 1
ATOM 1442 C C . VAL A 1 190 ? 6.725 16.826 57.062 1.00 57.72 190 VAL A C 1
ATOM 1444 O O . VAL A 1 190 ? 7.836 17.010 57.560 1.00 57.72 190 VAL A O 1
ATOM 1447 N N . PRO A 1 191 ? 6.084 15.648 57.172 1.00 62.31 191 PRO A N 1
ATOM 1448 C CA . PRO A 1 191 ? 6.721 14.476 57.759 1.00 62.31 191 PRO A CA 1
ATOM 1449 C C . PRO A 1 191 ? 7.919 14.007 56.924 1.00 62.31 191 PRO A C 1
ATOM 1451 O O . PRO A 1 191 ? 7.944 14.194 55.706 1.00 62.31 191 PRO A O 1
ATOM 1454 N N . ASP A 1 192 ? 8.885 13.359 57.579 1.00 62.91 192 ASP A N 1
ATOM 1455 C CA . ASP A 1 192 ? 10.060 12.784 56.919 1.00 62.91 192 ASP A CA 1
ATOM 1456 C C . ASP A 1 192 ? 9.665 11.830 55.772 1.00 62.91 192 ASP A C 1
ATOM 1458 O O . ASP A 1 192 ? 8.683 11.085 55.890 1.00 62.91 192 ASP A O 1
ATOM 1462 N N . PRO A 1 193 ? 10.422 11.809 54.659 1.00 50.09 193 PRO A N 1
ATOM 1463 C CA . PRO A 1 193 ? 10.117 10.958 53.518 1.00 50.09 193 PRO A CA 1
ATOM 1464 C C . PRO A 1 193 ? 10.110 9.476 53.917 1.00 50.09 193 PRO A C 1
ATOM 1466 O O . PRO A 1 193 ? 11.079 8.939 54.458 1.00 50.09 193 PRO A O 1
ATOM 1469 N N . VAL A 1 194 ? 9.001 8.797 53.616 1.00 59.44 194 VAL A N 1
ATOM 1470 C CA . VAL A 1 194 ? 8.838 7.353 53.824 1.00 59.44 194 VAL A CA 1
ATOM 1471 C C . VAL A 1 194 ? 9.869 6.598 52.975 1.00 59.44 194 VAL A C 1
ATOM 1473 O O . VAL A 1 194 ? 10.009 6.859 51.780 1.00 59.44 194 VAL A O 1
ATOM 1476 N N . ARG A 1 195 ? 10.600 5.652 53.585 1.00 51.47 195 ARG A N 1
ATOM 1477 C CA . ARG A 1 195 ? 11.594 4.826 52.876 1.00 51.47 195 ARG A CA 1
ATOM 1478 C C . ARG A 1 195 ? 10.928 4.024 51.741 1.00 51.47 195 ARG A C 1
ATOM 1480 O O . ARG A 1 195 ? 9.874 3.434 51.981 1.00 51.47 195 ARG A O 1
ATOM 1487 N N . PRO A 1 196 ? 11.544 3.923 50.547 1.00 46.19 196 PRO A N 1
ATOM 1488 C CA . PRO A 1 196 ? 11.046 3.068 49.472 1.00 46.19 196 PRO A CA 1
ATOM 1489 C C . PRO A 1 196 ? 10.924 1.613 49.939 1.00 46.19 196 PRO A C 1
ATOM 1491 O O . PRO A 1 196 ? 11.821 1.088 50.602 1.00 46.19 196 PRO A O 1
ATOM 1494 N N . CYS A 1 197 ? 9.831 0.942 49.581 1.00 44.50 197 CYS A N 1
ATOM 1495 C CA . CYS A 1 197 ? 9.687 -0.491 49.816 1.00 44.50 197 CYS A CA 1
ATOM 1496 C C . CYS A 1 197 ? 10.684 -1.242 48.912 1.00 44.50 197 CYS A C 1
ATOM 1498 O O . CYS A 1 197 ? 10.481 -1.345 47.703 1.00 44.50 197 CYS A O 1
ATOM 1500 N N . HIS A 1 198 ? 11.796 -1.721 49.475 1.00 41.91 198 HIS A N 1
ATOM 1501 C CA . HIS A 1 198 ? 12.769 -2.529 48.741 1.00 41.91 198 HIS A CA 1
ATOM 1502 C C . HIS A 1 198 ? 12.264 -3.969 48.591 1.00 41.91 198 HIS A C 1
ATOM 1504 O O . HIS A 1 198 ? 12.078 -4.676 49.580 1.00 41.91 198 HIS A O 1
ATOM 1510 N N . ILE A 1 199 ? 12.091 -4.419 47.347 1.00 43.47 199 ILE A N 1
ATOM 1511 C CA . ILE A 1 199 ? 11.833 -5.825 47.011 1.00 43.47 199 ILE A CA 1
ATOM 1512 C C . ILE A 1 199 ? 13.149 -6.606 47.214 1.00 43.47 199 ILE A C 1
ATOM 1514 O O . ILE A 1 199 ? 14.151 -6.258 46.584 1.00 43.47 199 ILE A O 1
ATOM 1518 N N . PRO A 1 200 ? 13.213 -7.635 48.081 1.00 37.41 200 PRO A N 1
ATOM 1519 C CA . PRO A 1 200 ? 14.459 -8.351 48.339 1.00 37.41 200 PRO A CA 1
ATOM 1520 C C . PRO A 1 200 ? 14.870 -9.202 47.128 1.00 37.41 200 PRO A C 1
ATOM 1522 O O . PRO A 1 200 ? 14.183 -10.150 46.749 1.00 37.41 200 PRO A O 1
ATOM 1525 N N . ALA A 1 201 ? 16.026 -8.894 46.537 1.00 37.59 201 ALA A N 1
ATOM 1526 C CA . ALA A 1 201 ? 16.642 -9.715 45.499 1.00 37.59 201 ALA A CA 1
ATOM 1527 C C . ALA A 1 201 ? 17.184 -11.023 46.109 1.00 37.59 201 ALA A C 1
ATOM 1529 O O . ALA A 1 201 ? 18.041 -11.000 46.996 1.00 37.59 201 ALA A O 1
ATOM 1530 N N . ARG A 1 202 ? 16.722 -12.186 45.628 1.00 39.00 202 ARG A N 1
ATOM 1531 C CA . ARG A 1 202 ? 17.379 -13.470 45.931 1.00 39.00 202 ARG A CA 1
ATOM 1532 C C . ARG A 1 202 ? 18.797 -13.445 45.347 1.00 39.00 202 ARG A C 1
ATOM 1534 O O . ARG A 1 202 ? 18.965 -13.281 44.143 1.00 39.00 202 ARG A O 1
ATOM 1541 N N . LYS A 1 203 ? 19.817 -13.620 46.195 1.00 34.69 203 LYS A N 1
ATOM 1542 C CA . LYS A 1 203 ? 21.222 -13.753 45.776 1.00 34.69 203 LYS A CA 1
ATOM 1543 C C . LYS A 1 203 ? 21.393 -15.008 44.911 1.00 34.69 203 LYS A C 1
ATOM 1545 O O . LYS A 1 203 ? 21.267 -16.119 45.417 1.00 34.69 203 LYS A O 1
ATOM 1550 N N . ALA A 1 204 ? 21.726 -14.830 43.635 1.00 35.97 204 ALA A N 1
ATOM 1551 C CA . ALA A 1 204 ? 22.315 -15.885 42.821 1.00 35.97 204 ALA A CA 1
ATOM 1552 C C . ALA A 1 204 ? 23.766 -16.097 43.289 1.00 35.97 204 ALA A C 1
ATOM 1554 O O . ALA A 1 204 ? 24.614 -15.222 43.123 1.00 35.97 204 ALA A O 1
ATOM 1555 N N . SER A 1 205 ? 24.033 -17.228 43.941 1.00 32.91 205 SER A N 1
ATOM 1556 C CA . SER A 1 205 ? 25.392 -17.667 44.260 1.00 32.91 205 SER A CA 1
ATOM 1557 C C . SER A 1 205 ? 26.016 -18.246 42.988 1.00 32.91 205 SER A C 1
ATOM 1559 O O . SER A 1 205 ? 25.593 -19.291 42.504 1.00 32.91 205 SER A O 1
ATOM 1561 N N . LEU A 1 206 ? 26.983 -17.522 42.424 1.00 32.22 206 LEU A N 1
ATOM 1562 C CA . LEU A 1 206 ? 27.901 -18.017 41.401 1.00 32.22 206 LEU A CA 1
ATOM 1563 C C . LEU A 1 206 ? 28.957 -18.886 42.097 1.00 32.22 206 LEU A C 1
ATOM 1565 O O . LEU A 1 206 ? 29.724 -18.375 42.913 1.00 32.22 206 LEU A O 1
ATOM 1569 N N . VAL A 1 207 ? 28.989 -20.181 41.784 1.00 31.92 207 VAL A N 1
ATOM 1570 C CA . VAL A 1 207 ? 30.089 -21.088 42.153 1.00 31.92 207 VAL A CA 1
ATOM 1571 C C . VAL A 1 207 ? 31.059 -21.174 40.960 1.00 31.92 207 VAL A C 1
ATOM 1573 O O . VAL A 1 207 ? 30.577 -21.299 39.830 1.00 31.92 207 VAL A O 1
ATOM 1576 N N . PRO A 1 208 ? 32.391 -21.084 41.150 1.00 31.05 208 PRO A N 1
ATOM 1577 C CA . PRO A 1 208 ? 33.360 -21.155 40.056 1.00 31.05 208 PRO A CA 1
ATOM 1578 C C . PRO A 1 208 ? 33.536 -22.585 39.527 1.00 31.05 208 PRO A C 1
ATOM 1580 O O . PRO A 1 208 ? 33.396 -23.556 40.267 1.00 31.05 208 PRO A O 1
ATOM 1583 N N . ALA A 1 209 ? 33.871 -22.695 38.241 1.00 34.16 209 ALA A N 1
ATOM 1584 C CA . ALA A 1 209 ? 34.107 -23.952 37.543 1.00 34.16 209 ALA A CA 1
ATOM 1585 C C . ALA A 1 209 ? 35.406 -24.634 38.007 1.00 34.16 209 ALA A C 1
ATOM 1587 O O . ALA A 1 209 ? 36.490 -24.076 37.842 1.00 34.16 209 ALA A O 1
ATOM 1588 N N . GLU A 1 210 ? 35.289 -25.862 38.512 1.00 31.19 210 GLU A N 1
ATOM 1589 C CA . GLU A 1 210 ? 36.411 -26.778 38.726 1.00 31.19 210 GLU A CA 1
ATOM 1590 C C . GLU A 1 210 ? 36.300 -27.985 37.786 1.00 31.19 210 GLU A C 1
ATOM 1592 O O . GLU A 1 210 ? 35.240 -28.580 37.589 1.00 31.19 210 GLU A O 1
ATOM 1597 N N . THR A 1 211 ? 37.433 -28.307 37.173 1.00 37.75 211 THR A N 1
ATOM 1598 C CA . THR A 1 211 ? 37.677 -29.423 36.261 1.00 37.75 211 THR A CA 1
ATOM 1599 C C . THR A 1 211 ? 37.638 -30.769 36.986 1.00 37.75 211 THR A C 1
ATOM 1601 O O . THR A 1 211 ? 38.453 -30.993 37.879 1.00 37.75 211 THR A O 1
ATOM 1604 N N . ALA A 1 212 ? 36.790 -31.705 36.546 1.00 30.89 212 ALA A N 1
ATOM 1605 C CA . ALA A 1 212 ? 36.919 -33.124 36.889 1.00 30.89 212 ALA A CA 1
ATOM 1606 C C . ALA A 1 212 ? 36.391 -34.042 35.768 1.00 30.89 212 ALA A C 1
ATOM 1608 O O . ALA A 1 212 ? 35.310 -33.833 35.220 1.00 30.89 212 ALA A O 1
ATOM 1609 N N . SER A 1 213 ? 37.206 -35.045 35.435 1.00 28.25 213 SER A N 1
ATOM 1610 C CA . SER A 1 213 ? 37.014 -36.121 34.452 1.00 28.25 213 SER A CA 1
ATOM 1611 C C . SER A 1 213 ? 35.728 -36.950 34.644 1.00 28.25 213 SER A C 1
ATOM 1613 O O . SER A 1 213 ? 35.187 -36.993 35.749 1.00 28.25 213 SER A O 1
ATOM 1615 N N . PRO A 1 214 ? 35.253 -37.673 33.607 1.00 37.28 214 PRO A N 1
ATOM 1616 C CA . PRO A 1 214 ? 33.992 -38.406 33.678 1.00 37.28 214 PRO A CA 1
ATOM 1617 C C . PRO A 1 214 ? 34.172 -39.771 34.364 1.00 37.28 214 PRO A C 1
ATOM 1619 O O . PRO A 1 214 ? 35.117 -40.489 34.023 1.00 37.28 214 PRO A O 1
ATOM 1622 N N . PRO A 1 215 ? 33.253 -40.210 35.245 1.00 33.06 215 PRO A N 1
ATOM 1623 C CA . PRO A 1 215 ? 33.170 -41.608 35.624 1.00 33.06 215 PRO A CA 1
ATOM 1624 C C . PRO A 1 215 ? 31.994 -42.323 34.939 1.00 33.06 215 PRO A C 1
ATOM 1626 O O . PRO A 1 215 ? 30.841 -41.909 35.005 1.00 33.06 215 PRO A O 1
ATOM 1629 N N . ALA A 1 216 ? 32.380 -43.405 34.266 1.00 30.06 216 ALA A N 1
ATOM 1630 C CA . ALA A 1 216 ? 31.769 -44.728 34.141 1.00 30.06 216 ALA A CA 1
ATOM 1631 C C . ALA A 1 216 ? 30.243 -44.929 34.277 1.00 30.06 216 ALA A C 1
ATOM 1633 O O . ALA A 1 216 ? 29.599 -44.644 35.282 1.00 30.06 216 ALA A O 1
ATOM 1634 N N . THR A 1 217 ? 29.731 -45.630 33.269 1.00 41.78 217 THR A N 1
ATOM 1635 C CA . THR A 1 217 ? 28.480 -46.389 33.207 1.00 41.78 217 THR A CA 1
ATOM 1636 C C . THR A 1 217 ? 28.381 -47.498 34.267 1.00 41.78 217 THR A C 1
ATOM 1638 O O . THR A 1 217 ? 29.252 -48.361 34.340 1.00 41.78 217 THR A O 1
ATOM 1641 N N . ALA A 1 218 ? 27.259 -47.548 35.000 1.00 30.16 218 ALA A N 1
ATOM 1642 C CA . ALA A 1 218 ? 26.698 -48.747 35.651 1.00 30.16 218 ALA A CA 1
ATOM 1643 C C . ALA A 1 218 ? 25.185 -48.530 35.964 1.00 30.16 218 ALA A C 1
ATOM 1645 O O . ALA A 1 218 ? 24.693 -47.417 35.790 1.00 30.16 218 ALA A O 1
ATOM 1646 N N . PRO A 1 219 ? 24.404 -49.570 36.319 1.00 32.97 219 PRO A N 1
ATOM 1647 C CA . PRO A 1 219 ? 23.369 -50.181 35.489 1.00 32.97 219 PRO A CA 1
ATOM 1648 C C . PRO A 1 219 ? 21.937 -49.662 35.734 1.00 32.97 219 PRO A C 1
ATOM 1650 O O . PRO A 1 219 ? 21.591 -49.157 36.799 1.00 32.97 219 PRO A O 1
ATOM 1653 N N . ARG A 1 220 ? 21.077 -49.858 34.723 1.00 37.94 220 ARG A N 1
ATOM 1654 C CA . ARG A 1 220 ? 19.623 -49.614 34.756 1.00 37.94 220 ARG A CA 1
ATOM 1655 C C . ARG A 1 220 ? 18.941 -50.400 35.885 1.00 37.94 220 ARG A C 1
ATOM 1657 O O . ARG A 1 220 ? 18.978 -51.628 35.880 1.00 37.94 220 ARG A O 1
ATOM 1664 N N . ALA A 1 221 ? 18.238 -49.689 36.765 1.00 34.59 221 ALA A N 1
ATOM 1665 C CA . ALA A 1 221 ? 17.195 -50.240 37.631 1.00 34.59 221 ALA A CA 1
ATOM 1666 C C . ALA A 1 221 ? 15.823 -50.181 36.917 1.00 34.59 221 ALA A C 1
ATOM 1668 O O . ALA A 1 221 ? 15.618 -49.294 36.080 1.00 34.59 221 ALA A O 1
ATOM 1669 N N . PRO A 1 222 ? 14.896 -51.119 37.195 1.00 35.81 222 PRO A N 1
ATOM 1670 C CA . PRO A 1 222 ? 13.623 -51.216 36.491 1.00 35.81 222 PRO A CA 1
ATOM 1671 C C . PRO A 1 222 ? 12.643 -50.133 36.960 1.00 35.81 222 PRO A C 1
ATOM 1673 O O . PRO A 1 222 ? 12.652 -49.720 38.118 1.00 35.81 222 PRO A O 1
ATOM 1676 N N . ALA A 1 223 ? 11.803 -49.673 36.036 1.00 39.75 223 ALA A N 1
ATOM 1677 C CA . ALA A 1 223 ? 10.773 -48.674 36.290 1.00 39.75 223 ALA A CA 1
ATOM 1678 C C . ALA A 1 223 ? 9.668 -49.216 37.216 1.00 39.75 223 ALA A C 1
ATOM 1680 O O . ALA A 1 223 ? 9.203 -50.335 36.989 1.00 39.75 223 ALA A O 1
ATOM 1681 N N . PRO A 1 224 ? 9.171 -48.415 38.175 1.00 35.25 224 PRO A N 1
ATOM 1682 C CA . PRO A 1 224 ? 7.811 -48.533 38.660 1.00 35.25 224 PRO A CA 1
ATOM 1683 C C . PRO A 1 224 ? 6.901 -47.557 37.905 1.00 35.25 224 PRO A C 1
ATOM 1685 O O . PRO A 1 224 ? 7.224 -46.388 37.685 1.00 35.25 224 PRO A O 1
ATOM 1688 N N . GLU A 1 225 ? 5.766 -48.094 37.482 1.00 39.53 225 GLU A N 1
ATOM 1689 C CA . GLU A 1 225 ? 4.655 -47.405 36.845 1.00 39.53 225 GLU A CA 1
ATOM 1690 C C . GLU A 1 225 ? 4.011 -46.361 37.769 1.00 39.53 225 GLU A C 1
ATOM 1692 O O . GLU A 1 225 ? 3.908 -46.558 38.978 1.00 39.53 225 GLU A O 1
ATOM 1697 N N . GLY A 1 226 ? 3.492 -45.296 37.150 1.00 45.47 226 GLY A N 1
ATOM 1698 C CA . GLY A 1 226 ? 2.376 -44.521 37.689 1.00 45.47 226 GLY A CA 1
ATOM 1699 C C . GLY A 1 226 ? 2.731 -43.260 38.471 1.00 45.47 226 GLY A C 1
ATOM 1700 O O . GLY A 1 226 ? 2.591 -43.243 39.686 1.00 45.47 226 GLY A O 1
ATOM 1701 N N . ASP A 1 227 ? 3.058 -42.170 37.766 1.00 32.28 227 ASP A N 1
ATOM 1702 C CA . ASP A 1 227 ? 2.545 -40.847 38.151 1.00 32.28 227 ASP A CA 1
ATOM 1703 C C . ASP A 1 227 ? 2.557 -39.880 36.953 1.00 32.28 227 ASP A C 1
ATOM 1705 O O . ASP A 1 227 ? 3.598 -39.609 36.345 1.00 32.28 227 ASP A O 1
ATOM 1709 N N . VAL A 1 228 ? 1.382 -39.379 36.570 1.00 39.16 228 VAL A N 1
ATOM 1710 C CA . VAL A 1 228 ? 1.222 -38.407 35.480 1.00 39.16 228 VAL A CA 1
ATOM 1711 C C . VAL A 1 228 ? 1.664 -37.043 36.007 1.00 39.16 228 VAL A C 1
ATOM 1713 O O . VAL A 1 228 ? 0.890 -36.318 36.627 1.00 39.16 228 VAL A O 1
ATOM 1716 N N . ARG A 1 229 ? 2.924 -36.669 35.762 1.00 31.88 229 ARG A N 1
ATOM 1717 C CA . ARG A 1 229 ? 3.379 -35.291 35.996 1.00 31.88 229 ARG A CA 1
ATOM 1718 C C . ARG A 1 229 ? 2.679 -34.338 35.017 1.00 31.88 229 ARG A C 1
ATOM 1720 O O . ARG A 1 229 ? 2.680 -34.615 33.816 1.00 31.88 229 ARG A O 1
ATOM 1727 N N . PRO A 1 230 ? 2.134 -33.200 35.481 1.00 36.53 230 PRO A N 1
ATOM 1728 C CA . PRO A 1 230 ? 1.608 -32.185 34.584 1.00 36.53 230 PRO A CA 1
ATOM 1729 C C . PRO A 1 230 ? 2.742 -31.627 33.719 1.00 36.53 230 PRO A C 1
ATOM 1731 O O . PRO A 1 230 ? 3.828 -31.312 34.211 1.00 36.53 230 PRO A O 1
ATOM 1734 N N . VAL A 1 231 ? 2.473 -31.518 32.419 1.00 34.44 231 VAL A N 1
ATOM 1735 C CA . VAL A 1 231 ? 3.322 -30.819 31.450 1.00 34.44 231 VAL A CA 1
ATOM 1736 C C . VAL A 1 231 ? 3.556 -29.395 31.979 1.00 34.44 231 VAL A C 1
ATOM 1738 O O . VAL A 1 231 ? 2.574 -28.713 32.282 1.00 34.44 231 VAL A O 1
ATOM 1741 N N . PRO A 1 232 ? 4.807 -28.923 32.138 1.00 29.98 232 PRO A N 1
ATOM 1742 C CA . PRO A 1 232 ? 5.043 -27.540 32.531 1.00 29.98 232 PRO A CA 1
ATOM 1743 C C . PRO A 1 232 ? 4.430 -26.619 31.466 1.00 29.98 232 PRO A C 1
ATOM 1745 O O . PRO A 1 232 ? 4.577 -26.908 30.273 1.00 29.98 232 PRO A O 1
ATOM 1748 N N . PRO A 1 233 ? 3.728 -25.537 31.850 1.00 36.12 233 PRO A N 1
ATOM 1749 C CA . PRO A 1 233 ? 3.186 -24.611 30.872 1.00 36.12 233 PRO A CA 1
ATOM 1750 C C . PRO A 1 233 ? 4.354 -24.076 30.047 1.00 36.12 233 PRO A C 1
ATOM 1752 O O . PRO A 1 233 ? 5.355 -23.614 30.600 1.00 36.12 233 PRO A O 1
ATOM 1755 N N . ALA A 1 234 ? 4.237 -24.209 28.725 1.00 32.22 234 ALA A N 1
ATOM 1756 C CA . ALA A 1 234 ? 5.169 -23.616 27.783 1.00 32.22 234 ALA A CA 1
ATOM 1757 C C . ALA A 1 234 ? 5.423 -22.165 28.202 1.00 32.22 234 ALA A C 1
ATOM 1759 O O . ALA A 1 234 ? 4.469 -21.461 28.541 1.00 32.22 234 ALA A O 1
ATOM 1760 N N . LEU A 1 235 ? 6.692 -21.743 28.213 1.00 31.91 235 LEU A N 1
ATOM 1761 C CA . LEU A 1 235 ? 7.050 -20.340 28.379 1.00 31.91 235 LEU A CA 1
ATOM 1762 C C . LEU A 1 235 ? 6.178 -19.524 27.423 1.00 31.91 235 LEU A C 1
ATOM 1764 O O . LEU A 1 235 ? 6.383 -19.563 26.209 1.00 31.91 235 LEU A O 1
ATOM 1768 N N . ALA A 1 236 ? 5.182 -18.833 27.977 1.00 32.47 236 ALA A N 1
ATOM 1769 C CA . ALA A 1 236 ? 4.430 -17.826 27.266 1.00 32.47 236 ALA A CA 1
ATOM 1770 C C . ALA A 1 236 ? 5.430 -16.708 26.994 1.00 32.47 236 ALA A C 1
ATOM 1772 O O . ALA A 1 236 ? 5.710 -15.868 27.848 1.00 32.47 236 ALA A O 1
ATOM 1773 N N . THR A 1 237 ? 6.051 -16.781 25.821 1.00 32.97 237 THR A N 1
ATOM 1774 C CA . THR A 1 237 ? 6.692 -15.637 25.195 1.00 32.97 237 THR A CA 1
ATOM 1775 C C . THR A 1 237 ? 5.703 -14.480 25.230 1.00 32.97 237 THR A C 1
ATOM 1777 O O . THR A 1 237 ? 4.494 -14.682 25.127 1.00 32.97 237 THR A O 1
ATOM 1780 N N . ASP A 1 238 ? 6.231 -13.286 25.461 1.00 34.88 238 ASP A N 1
ATOM 1781 C CA . ASP A 1 238 ? 5.510 -12.036 25.673 1.00 34.88 238 ASP A CA 1
ATOM 1782 C C . ASP A 1 238 ? 4.556 -11.737 24.490 1.00 34.88 238 ASP A C 1
ATOM 1784 O O . ASP A 1 238 ? 4.894 -11.062 23.516 1.00 34.88 238 ASP A O 1
ATOM 1788 N N . ALA A 1 239 ? 3.359 -12.331 24.522 1.00 37.47 239 ALA A N 1
ATOM 1789 C CA . ALA A 1 239 ? 2.410 -12.345 23.407 1.00 37.47 239 ALA A CA 1
ATOM 1790 C C . ALA A 1 239 ? 1.807 -10.955 23.134 1.00 37.47 239 ALA A C 1
ATOM 1792 O O . ALA A 1 239 ? 1.244 -10.697 22.071 1.00 37.47 239 ALA A O 1
ATOM 1793 N N . THR A 1 240 ? 1.955 -10.030 24.081 1.00 39.34 240 THR A N 1
ATOM 1794 C CA . THR A 1 240 ? 1.507 -8.638 23.997 1.00 39.34 240 THR A CA 1
ATOM 1795 C C . THR A 1 240 ? 2.382 -7.824 23.039 1.00 39.34 240 THR A C 1
ATOM 1797 O O . THR A 1 240 ? 1.838 -7.144 22.170 1.00 39.34 240 THR A O 1
ATOM 1800 N N . ALA A 1 241 ? 3.712 -7.964 23.094 1.00 37.12 241 ALA A N 1
ATOM 1801 C CA . ALA A 1 241 ? 4.629 -7.357 22.123 1.00 37.12 241 ALA A CA 1
ATOM 1802 C C . ALA A 1 241 ? 4.512 -8.014 20.735 1.00 37.12 241 ALA A C 1
ATOM 1804 O O . ALA A 1 241 ? 4.523 -7.322 19.713 1.00 37.12 241 ALA A O 1
ATOM 1805 N N . ALA A 1 242 ? 4.304 -9.337 20.695 1.00 41.09 242 ALA A N 1
ATOM 1806 C CA . ALA A 1 242 ? 4.050 -10.065 19.451 1.00 41.09 242 ALA A CA 1
ATOM 1807 C C . ALA A 1 242 ? 2.778 -9.563 18.736 1.00 41.09 242 ALA A C 1
ATOM 1809 O O . ALA A 1 242 ? 2.806 -9.350 17.527 1.00 41.09 242 ALA A O 1
ATOM 1810 N N . SER A 1 243 ? 1.702 -9.253 19.471 1.00 49.53 243 SER A N 1
ATOM 1811 C CA . SER A 1 243 ? 0.423 -8.801 18.892 1.00 49.53 243 SER A CA 1
ATOM 1812 C C . SER A 1 243 ? 0.486 -7.452 18.148 1.00 49.53 243 SER A C 1
ATOM 1814 O O . SER A 1 243 ? -0.291 -7.203 17.220 1.00 49.53 243 SER A O 1
ATOM 1816 N N . HIS A 1 244 ? 1.424 -6.565 18.503 1.00 51.00 244 HIS A N 1
ATOM 1817 C CA . HIS A 1 244 ? 1.630 -5.291 17.799 1.00 51.00 244 HIS A CA 1
ATOM 1818 C C . HIS A 1 244 ? 2.426 -5.453 16.497 1.00 51.00 244 HIS A C 1
ATOM 1820 O O . HIS A 1 244 ? 2.255 -4.656 15.569 1.00 51.00 244 HIS A O 1
ATOM 1826 N N . LEU A 1 245 ? 3.249 -6.501 16.415 1.00 56.72 245 LEU A N 1
ATOM 1827 C CA . LEU A 1 245 ? 3.968 -6.908 15.208 1.00 56.72 245 LEU A CA 1
ATOM 1828 C C . LEU A 1 245 ? 3.121 -7.825 14.315 1.00 56.72 245 LEU A C 1
ATOM 1830 O O . LEU A 1 245 ? 3.371 -7.905 13.110 1.00 56.72 245 LEU A O 1
ATOM 1834 N N . GLU A 1 246 ? 2.106 -8.485 14.880 1.00 70.12 246 GLU A N 1
ATOM 1835 C CA . GLU A 1 246 ? 1.231 -9.375 14.132 1.00 70.12 246 GLU A CA 1
ATOM 1836 C C . GLU A 1 246 ? 0.435 -8.617 13.055 1.00 70.12 246 GLU A C 1
ATOM 1838 O O . GLU A 1 246 ? -0.241 -7.619 13.329 1.00 70.12 246 GLU A O 1
ATOM 1843 N N . PRO A 1 247 ? 0.495 -9.072 11.794 1.00 80.06 247 PRO A N 1
ATOM 1844 C CA . PRO A 1 247 ? -0.247 -8.449 10.714 1.00 80.06 247 PRO A CA 1
ATOM 1845 C C . PRO A 1 247 ? -1.761 -8.586 10.902 1.00 80.06 247 PRO A C 1
ATOM 1847 O O . PRO A 1 247 ? -2.250 -9.602 11.392 1.00 80.06 247 PRO A O 1
ATOM 1850 N N . PHE A 1 248 ? -2.522 -7.621 10.382 1.00 84.50 248 PHE A N 1
ATOM 1851 C CA . PHE A 1 248 ? -3.986 -7.676 10.374 1.00 84.50 248 PHE A CA 1
ATOM 1852 C C . PHE A 1 248 ? -4.517 -8.953 9.712 1.00 84.50 248 PHE A C 1
ATOM 1854 O O . PHE A 1 248 ? -3.898 -9.504 8.795 1.00 84.50 248 PHE A O 1
ATOM 1861 N N . GLY A 1 249 ? -5.689 -9.421 10.145 1.00 89.38 249 GLY A N 1
ATOM 1862 C CA . GLY A 1 249 ? -6.365 -10.556 9.516 1.00 89.38 249 GLY A CA 1
ATOM 1863 C C . GLY A 1 249 ? -6.690 -10.285 8.041 1.00 89.38 249 GLY A C 1
ATOM 1864 O O . GLY A 1 249 ? -6.782 -9.136 7.612 1.00 89.38 249 GLY A O 1
ATOM 1865 N N . ILE A 1 250 ? -6.886 -11.343 7.247 1.00 91.56 250 ILE A N 1
ATOM 1866 C CA . ILE A 1 250 ? -7.259 -11.198 5.827 1.00 91.56 250 ILE A CA 1
ATOM 1867 C C . ILE A 1 250 ? -8.561 -10.391 5.651 1.00 91.56 250 ILE A C 1
ATOM 1869 O O . ILE A 1 250 ? -8.557 -9.503 4.799 1.00 91.56 250 ILE A O 1
ATOM 1873 N N . PRO A 1 251 ? -9.638 -10.606 6.441 1.00 92.19 251 PRO A N 1
ATOM 1874 C CA . PRO A 1 251 ? -10.853 -9.799 6.314 1.00 92.19 251 PRO A CA 1
ATOM 1875 C C . PRO A 1 251 ? -10.604 -8.303 6.522 1.00 92.19 251 PRO A C 1
ATOM 1877 O O . PRO A 1 251 ? -10.997 -7.486 5.696 1.00 92.19 251 PRO A O 1
ATOM 1880 N N . GLU A 1 252 ? -9.871 -7.954 7.579 1.00 90.19 252 GLU A N 1
ATOM 1881 C CA . GLU A 1 252 ? -9.560 -6.565 7.913 1.00 90.19 252 GLU A CA 1
ATOM 1882 C C . GLU A 1 252 ? -8.649 -5.910 6.866 1.00 90.19 252 GLU A C 1
ATOM 1884 O O . GLU A 1 252 ? -8.876 -4.771 6.463 1.00 90.19 252 GLU A O 1
ATOM 1889 N N . MET A 1 253 ? -7.649 -6.639 6.361 1.00 94.50 253 MET A N 1
ATOM 1890 C CA . MET A 1 253 ? -6.822 -6.188 5.242 1.00 94.50 253 MET A CA 1
ATOM 1891 C C . MET A 1 253 ? -7.682 -5.875 4.007 1.00 94.50 253 MET A C 1
ATOM 1893 O O . MET A 1 253 ? -7.519 -4.806 3.418 1.00 94.50 253 MET A O 1
ATOM 1897 N N . VAL A 1 254 ? -8.598 -6.773 3.623 1.00 94.12 254 VAL A N 1
ATOM 1898 C CA . VAL A 1 254 ? -9.491 -6.567 2.470 1.00 94.12 254 VAL A CA 1
ATOM 1899 C C . VAL A 1 254 ? -10.371 -5.334 2.674 1.00 94.12 254 VAL A C 1
ATOM 1901 O O . VAL A 1 254 ? -10.448 -4.494 1.776 1.00 94.12 254 VAL A O 1
ATOM 1904 N N . ASP A 1 255 ? -10.968 -5.166 3.855 1.00 92.12 255 ASP A N 1
ATOM 1905 C CA . ASP A 1 255 ? -11.801 -4.000 4.161 1.00 92.12 255 ASP A CA 1
ATOM 1906 C C . ASP A 1 255 ? -11.026 -2.680 4.062 1.00 92.12 255 ASP A C 1
ATOM 1908 O O . ASP A 1 255 ? -11.535 -1.706 3.496 1.00 92.12 255 ASP A O 1
ATOM 1912 N N . ARG A 1 256 ? -9.780 -2.647 4.551 1.00 92.19 256 ARG A N 1
ATOM 1913 C CA . ARG A 1 256 ? -8.902 -1.468 4.475 1.00 92.19 256 ARG A CA 1
ATOM 1914 C C . ARG A 1 256 ? -8.510 -1.131 3.039 1.00 92.19 256 ARG A C 1
ATOM 1916 O O . ARG A 1 256 ? -8.592 0.030 2.642 1.00 92.19 256 ARG A O 1
ATOM 1923 N N . VAL A 1 257 ? -8.125 -2.137 2.254 1.00 92.94 257 VAL A N 1
ATOM 1924 C CA . VAL A 1 257 ? -7.781 -1.975 0.833 1.00 92.94 257 VAL A CA 1
ATOM 1925 C C . VAL A 1 257 ? -8.980 -1.437 0.042 1.00 92.94 257 VAL A C 1
ATOM 1927 O O . VAL A 1 257 ? -8.846 -0.484 -0.729 1.00 92.94 257 VAL A O 1
ATOM 1930 N N . VAL A 1 258 ? -10.175 -1.990 0.275 1.00 94.50 258 VAL A N 1
ATOM 1931 C CA . VAL A 1 258 ? -11.420 -1.529 -0.357 1.00 94.50 258 VAL A CA 1
ATOM 1932 C C . VAL A 1 258 ? -11.768 -0.100 0.063 1.00 94.50 258 VAL A C 1
ATOM 1934 O O . VAL A 1 258 ? -12.165 0.696 -0.785 1.00 94.50 258 VAL A O 1
ATOM 1937 N N . ALA A 1 259 ? -11.600 0.259 1.338 1.00 92.12 259 ALA A N 1
ATOM 1938 C CA . ALA A 1 259 ? -11.876 1.614 1.817 1.00 92.12 259 ALA A CA 1
ATOM 1939 C C . ALA A 1 259 ? -11.033 2.673 1.086 1.00 92.12 259 ALA A C 1
ATOM 1941 O O . ALA A 1 259 ? -11.564 3.706 0.678 1.00 92.12 259 ALA A O 1
ATOM 1942 N N . VAL A 1 260 ? -9.749 2.389 0.847 1.00 88.81 260 VAL A N 1
ATOM 1943 C CA . VAL A 1 260 ? -8.865 3.284 0.082 1.00 88.81 260 VAL A CA 1
ATOM 1944 C C . VAL A 1 260 ? -9.284 3.375 -1.386 1.00 88.81 260 VAL A C 1
ATOM 1946 O O . VAL A 1 260 ? -9.286 4.464 -1.955 1.00 88.81 260 VAL A O 1
ATOM 1949 N N . ALA A 1 261 ? -9.686 2.264 -2.008 1.00 92.50 261 ALA A N 1
ATOM 1950 C CA . ALA A 1 261 ? -10.186 2.295 -3.383 1.00 92.50 261 ALA A CA 1
ATOM 1951 C C . ALA A 1 261 ? -11.473 3.127 -3.521 1.00 92.50 261 ALA A C 1
ATOM 1953 O O . ALA A 1 261 ? -11.626 3.865 -4.494 1.00 92.50 261 ALA A O 1
ATOM 1954 N N . LEU A 1 262 ? -12.378 3.046 -2.540 1.00 94.00 262 LEU A N 1
ATOM 1955 C CA . LEU A 1 262 ? -13.605 3.848 -2.502 1.00 94.00 262 LEU A CA 1
ATOM 1956 C C . LEU A 1 262 ? -13.315 5.343 -2.324 1.00 94.00 262 LEU A C 1
ATOM 1958 O O . LEU A 1 262 ? -13.927 6.156 -3.014 1.00 94.00 262 LEU A O 1
ATOM 1962 N N . GLU A 1 263 ? -12.369 5.714 -1.451 1.00 93.19 263 GLU A N 1
ATOM 1963 C CA . GLU A 1 263 ? -11.938 7.113 -1.292 1.00 93.19 263 GLU A CA 1
ATOM 1964 C C . GLU A 1 263 ? -11.466 7.687 -2.630 1.00 93.19 263 GLU A C 1
ATOM 1966 O O . GLU A 1 263 ? -12.002 8.699 -3.087 1.00 93.19 263 GLU A O 1
ATOM 1971 N N . LYS A 1 264 ? -10.563 6.978 -3.313 1.00 92.62 264 LYS A N 1
ATOM 1972 C CA . LYS A 1 264 ? -10.039 7.382 -4.621 1.00 92.62 264 LYS A CA 1
ATOM 1973 C C . LYS A 1 264 ? -11.139 7.482 -5.679 1.00 92.62 264 LYS A C 1
ATOM 1975 O O . LYS A 1 264 ? -11.195 8.464 -6.419 1.00 92.62 264 LYS A O 1
ATOM 1980 N N . ALA A 1 265 ? -12.038 6.499 -5.742 1.00 93.62 265 ALA A N 1
ATOM 1981 C CA . ALA A 1 265 ? -13.115 6.464 -6.730 1.00 93.62 265 ALA A CA 1
ATOM 1982 C C . ALA A 1 265 ? -14.142 7.598 -6.547 1.00 93.62 265 ALA A C 1
ATOM 1984 O O . ALA A 1 265 ? -14.665 8.111 -7.535 1.00 93.62 265 ALA A O 1
ATOM 1985 N N . HIS A 1 266 ? -14.412 8.026 -5.310 1.00 93.12 266 HIS A N 1
ATOM 1986 C CA . HIS A 1 266 ? -15.339 9.130 -5.028 1.00 93.12 266 HIS A CA 1
ATOM 1987 C C . HIS A 1 266 ? -14.727 10.526 -5.235 1.00 93.12 266 HIS A C 1
ATOM 1989 O O . HIS A 1 266 ? -15.463 11.510 -5.286 1.00 93.12 266 HIS A O 1
ATOM 1995 N N . HIS A 1 267 ? -13.404 10.630 -5.398 1.00 94.12 267 HIS A N 1
ATOM 1996 C CA . HIS A 1 267 ? -12.689 11.906 -5.514 1.00 94.12 267 HIS A CA 1
ATOM 1997 C C . HIS A 1 267 ? -11.900 11.984 -6.836 1.00 94.12 267 HIS A C 1
ATOM 1999 O O . HIS A 1 267 ? -10.668 12.051 -6.820 1.00 94.12 267 HIS A O 1
ATOM 2005 N N . PRO A 1 268 ? -12.569 12.031 -8.007 1.00 93.56 268 PRO A N 1
ATOM 2006 C CA . PRO A 1 268 ? -11.933 11.841 -9.318 1.00 93.56 268 PRO A CA 1
ATOM 2007 C C . PRO A 1 268 ? -10.850 12.877 -9.651 1.00 93.56 268 PRO A C 1
ATOM 2009 O O . PRO A 1 268 ? -9.842 12.544 -10.270 1.00 93.56 268 PRO A O 1
ATOM 2012 N N . ARG A 1 269 ? -11.013 14.132 -9.206 1.00 94.12 269 ARG A N 1
ATOM 2013 C CA . ARG A 1 269 ? -9.999 15.186 -9.395 1.00 94.12 269 ARG A CA 1
ATOM 2014 C C . ARG A 1 269 ? -8.732 14.908 -8.582 1.00 94.12 269 ARG A C 1
ATOM 2016 O O . ARG A 1 269 ? -7.631 15.016 -9.109 1.00 94.12 269 ARG A O 1
ATOM 2023 N N . SER A 1 270 ? -8.901 14.517 -7.317 1.00 94.31 270 SER A N 1
ATOM 2024 C CA . SER A 1 270 ? -7.794 14.131 -6.433 1.00 94.31 270 SER A CA 1
ATOM 2025 C C . SER A 1 270 ? -7.095 12.880 -6.965 1.00 94.31 270 SER A C 1
ATOM 2027 O O . SER A 1 270 ? -5.872 12.857 -7.079 1.00 94.31 270 SER A O 1
ATOM 2029 N N . MET A 1 271 ? -7.871 11.880 -7.396 1.00 95.12 271 MET A N 1
ATOM 2030 C CA . MET A 1 271 ? -7.365 10.662 -8.026 1.00 95.12 271 MET A CA 1
ATOM 2031 C C . MET A 1 271 ? -6.495 10.964 -9.249 1.00 95.12 271 MET A C 1
ATOM 2033 O O . MET A 1 271 ? -5.394 10.432 -9.346 1.00 95.12 271 MET A O 1
ATOM 2037 N N . LEU A 1 272 ? -6.939 11.847 -10.150 1.00 97.25 272 LEU A N 1
ATOM 2038 C CA . LEU A 1 272 ? -6.169 12.202 -11.344 1.00 97.25 272 LEU A CA 1
ATOM 2039 C C . LEU A 1 272 ? -4.809 12.827 -10.993 1.00 97.25 272 LEU A C 1
ATOM 2041 O O . LEU A 1 272 ? -3.796 12.438 -11.569 1.00 97.25 272 LEU A O 1
ATOM 2045 N N . VAL A 1 273 ? -4.763 13.751 -10.026 1.00 97.25 273 VAL A N 1
ATOM 2046 C CA . VAL A 1 273 ? -3.508 14.385 -9.577 1.00 97.25 273 VAL A CA 1
ATOM 2047 C C . VAL A 1 273 ? -2.587 13.368 -8.900 1.00 97.25 273 VAL A C 1
ATOM 2049 O O . VAL A 1 273 ? -1.403 13.287 -9.227 1.00 97.25 273 VAL A O 1
ATOM 2052 N N . ARG A 1 274 ? -3.126 12.539 -7.999 1.00 97.69 274 ARG A N 1
ATOM 2053 C CA . ARG A 1 274 ? -2.373 11.456 -7.347 1.00 97.69 274 ARG A CA 1
ATOM 2054 C C . ARG A 1 274 ? -1.821 10.461 -8.372 1.00 97.69 274 ARG A C 1
ATOM 2056 O O . ARG A 1 274 ? -0.698 9.990 -8.210 1.00 97.69 274 ARG A O 1
ATOM 2063 N N . ALA A 1 275 ? -2.585 10.154 -9.420 1.00 98.38 275 ALA A N 1
ATOM 2064 C CA . ALA A 1 275 ? -2.164 9.282 -10.510 1.00 98.38 275 ALA A CA 1
ATOM 2065 C C . ALA A 1 275 ? -1.087 9.934 -11.391 1.00 98.38 275 ALA A C 1
ATOM 2067 O O . ALA A 1 275 ? -0.120 9.272 -11.762 1.00 98.38 275 ALA A O 1
ATOM 2068 N N . LEU A 1 276 ? -1.180 11.236 -11.674 1.00 98.56 276 LEU A N 1
ATOM 2069 C CA . LEU A 1 276 ? -0.120 11.972 -12.370 1.00 98.56 276 LEU A CA 1
ATOM 2070 C C . LEU A 1 276 ? 1.220 11.841 -11.630 1.00 98.56 276 LEU A C 1
ATOM 2072 O O . LEU A 1 276 ? 2.224 11.433 -12.214 1.00 98.56 276 LEU A O 1
ATOM 2076 N N . ILE A 1 277 ? 1.217 12.105 -10.322 1.00 98.25 277 ILE A N 1
ATOM 2077 C CA . ILE A 1 277 ? 2.414 11.988 -9.479 1.00 98.25 277 ILE A CA 1
ATOM 2078 C C . ILE A 1 277 ? 2.918 10.539 -9.461 1.00 98.25 277 ILE A C 1
ATOM 2080 O O . ILE A 1 277 ? 4.111 10.299 -9.644 1.00 98.25 277 ILE A O 1
ATOM 2084 N N . GLY A 1 278 ? 2.017 9.562 -9.313 1.00 98.12 278 GLY A N 1
ATOM 2085 C CA . GLY A 1 278 ? 2.385 8.146 -9.313 1.00 98.12 278 GLY A CA 1
ATOM 2086 C C . GLY A 1 278 ? 3.014 7.681 -10.629 1.00 98.12 278 GLY A C 1
ATOM 2087 O O . GLY A 1 278 ? 3.991 6.935 -10.614 1.00 98.12 278 GLY A O 1
ATOM 2088 N N . GLY A 1 279 ? 2.520 8.175 -11.767 1.00 98.38 279 GLY A N 1
ATOM 2089 C CA . GLY A 1 279 ? 3.103 7.916 -13.085 1.00 98.38 279 GLY A CA 1
ATOM 2090 C C . GLY A 1 279 ? 4.530 8.443 -13.208 1.00 98.38 279 GLY A C 1
ATOM 2091 O O . GLY A 1 279 ? 5.427 7.716 -13.640 1.00 98.38 279 GLY A O 1
ATOM 2092 N N . ALA A 1 280 ? 4.757 9.681 -12.761 1.00 98.38 280 ALA A N 1
ATOM 2093 C CA . ALA A 1 280 ? 6.089 10.273 -12.728 1.00 98.38 280 ALA A CA 1
ATOM 2094 C C . ALA A 1 280 ? 7.037 9.477 -11.812 1.00 98.38 280 ALA A C 1
ATOM 2096 O O . ALA A 1 280 ? 8.155 9.164 -12.208 1.00 98.38 280 ALA A O 1
ATOM 2097 N N . MET A 1 281 ? 6.592 9.053 -10.626 1.00 98.00 281 MET A N 1
ATOM 2098 C CA . MET A 1 281 ? 7.415 8.242 -9.716 1.00 98.00 281 MET A CA 1
ATOM 2099 C C . MET A 1 281 ? 7.805 6.879 -10.309 1.00 98.00 281 MET A C 1
ATOM 2101 O O . MET A 1 281 ? 8.944 6.440 -10.137 1.00 98.00 281 MET A O 1
ATOM 2105 N N . VAL A 1 282 ? 6.906 6.225 -11.055 1.00 98.19 282 VAL A N 1
ATOM 2106 C CA . VAL A 1 282 ? 7.238 4.995 -11.795 1.00 98.19 282 VAL A CA 1
ATOM 2107 C C . VAL A 1 282 ? 8.301 5.264 -12.863 1.00 98.19 282 VAL A C 1
ATOM 2109 O O . VAL A 1 282 ? 9.278 4.520 -12.955 1.00 98.19 282 VAL A O 1
ATOM 2112 N N . ALA A 1 283 ? 8.145 6.329 -13.653 1.00 98.38 283 ALA A N 1
ATOM 2113 C CA . ALA A 1 283 ? 9.126 6.707 -14.670 1.00 98.38 283 ALA A CA 1
ATOM 2114 C C . ALA A 1 283 ? 10.494 7.065 -14.063 1.00 98.38 283 ALA A C 1
ATOM 2116 O O . ALA A 1 283 ? 11.526 6.686 -14.616 1.00 98.38 283 ALA A O 1
ATOM 2117 N N . PHE A 1 284 ? 10.518 7.710 -12.893 1.00 97.62 284 PHE A N 1
ATOM 2118 C CA . PHE A 1 284 ? 11.747 7.976 -12.145 1.00 97.62 284 PHE A CA 1
ATOM 2119 C C . PHE A 1 284 ? 12.445 6.669 -11.754 1.00 97.62 284 PHE A C 1
ATOM 2121 O O . PHE A 1 284 ? 13.644 6.513 -11.985 1.00 97.62 284 PHE A O 1
ATOM 2128 N N . GLY A 1 285 ? 11.677 5.696 -11.250 1.00 97.75 285 GLY A N 1
ATOM 2129 C CA . GLY A 1 285 ? 12.170 4.348 -10.973 1.00 97.75 285 GLY A CA 1
ATOM 2130 C C . GLY A 1 285 ? 12.789 3.686 -12.204 1.00 97.75 285 GLY A C 1
ATOM 2131 O O . GLY A 1 285 ? 13.866 3.099 -12.101 1.00 97.75 285 GLY A O 1
ATOM 2132 N N . VAL A 1 286 ? 12.160 3.814 -13.379 1.00 98.19 286 VAL A N 1
ATOM 2133 C CA . VAL A 1 286 ? 12.708 3.295 -14.646 1.00 98.19 286 VAL A CA 1
ATOM 2134 C C . VAL A 1 286 ? 14.043 3.951 -14.990 1.00 98.19 286 VAL A C 1
ATOM 2136 O O . VAL A 1 286 ? 15.007 3.235 -15.255 1.00 98.19 286 VAL A O 1
ATOM 2139 N N . ILE A 1 287 ? 14.125 5.284 -14.959 1.00 97.50 287 ILE A N 1
ATOM 2140 C CA . ILE A 1 287 ? 15.355 6.021 -15.286 1.00 97.50 287 ILE A CA 1
ATOM 2141 C C . ILE A 1 287 ? 16.500 5.584 -14.366 1.00 97.50 287 ILE A C 1
ATOM 2143 O O . ILE A 1 287 ? 17.584 5.249 -14.847 1.00 97.50 287 ILE A O 1
ATOM 2147 N N . LEU A 1 288 ? 16.245 5.522 -13.055 1.00 96.88 288 LEU A N 1
ATOM 2148 C CA . LEU A 1 288 ? 17.237 5.078 -12.081 1.00 96.88 288 LEU A CA 1
ATOM 2149 C C . LEU A 1 288 ? 17.678 3.636 -12.356 1.00 96.88 288 LEU A C 1
ATOM 2151 O O . LEU A 1 288 ? 18.874 3.363 -12.366 1.00 96.88 288 LEU A O 1
ATOM 2155 N N . SER A 1 289 ? 16.731 2.740 -12.646 1.00 97.12 289 SER A N 1
ATOM 2156 C CA . SER A 1 289 ? 16.999 1.325 -12.943 1.00 97.12 289 SER A CA 1
ATOM 2157 C C . SER A 1 289 ? 17.881 1.145 -14.174 1.00 97.12 289 SER A C 1
ATOM 2159 O O . SER A 1 289 ? 18.838 0.374 -14.144 1.00 97.12 289 SER A O 1
ATOM 2161 N N . VAL A 1 290 ? 17.595 1.874 -15.257 1.00 96.94 290 VAL A N 1
ATOM 2162 C CA . VAL A 1 290 ? 18.431 1.845 -16.465 1.00 96.94 290 VAL A CA 1
ATOM 2163 C C . VAL A 1 290 ? 19.836 2.343 -16.133 1.00 96.94 290 VAL A C 1
ATOM 2165 O O . VAL A 1 290 ? 20.810 1.671 -16.482 1.00 96.94 290 VAL A O 1
ATOM 2168 N N . ASN A 1 291 ? 19.941 3.448 -15.390 1.00 96.00 291 ASN A N 1
ATOM 2169 C CA . ASN A 1 291 ? 21.219 4.042 -15.015 1.00 96.00 291 ASN A CA 1
ATOM 2170 C C . ASN A 1 291 ? 22.102 3.067 -14.222 1.00 96.00 291 ASN A C 1
ATOM 2172 O O . ASN A 1 291 ? 23.213 2.766 -14.645 1.00 96.00 291 ASN A O 1
ATOM 2176 N N . VAL A 1 292 ? 21.587 2.482 -13.135 1.00 96.12 292 VAL A N 1
ATOM 2177 C CA . VAL A 1 292 ? 22.368 1.557 -12.288 1.00 96.12 292 VAL A CA 1
ATOM 2178 C C . VAL A 1 292 ? 22.738 0.247 -12.988 1.00 96.12 292 VAL A C 1
ATOM 2180 O O . VAL A 1 292 ? 23.664 -0.438 -12.569 1.00 96.12 292 VAL A O 1
ATOM 2183 N N . SER A 1 293 ? 22.018 -0.116 -14.052 1.00 96.50 293 SER A N 1
ATOM 2184 C CA . SER A 1 293 ? 22.304 -1.312 -14.852 1.00 96.50 293 SER A CA 1
ATOM 2185 C C . SER A 1 293 ? 23.293 -1.069 -15.991 1.00 96.50 293 SER A C 1
ATOM 2187 O O . SER A 1 293 ? 23.727 -2.016 -16.651 1.00 96.50 293 SER A O 1
ATOM 2189 N N . THR A 1 294 ? 23.627 0.195 -16.258 1.00 95.00 294 THR A N 1
ATOM 2190 C CA . THR A 1 294 ? 24.514 0.576 -17.355 1.00 95.00 294 THR A CA 1
ATOM 2191 C C . THR A 1 294 ? 25.924 0.054 -17.088 1.00 95.00 294 THR A C 1
ATOM 2193 O O . THR A 1 294 ? 26.470 0.226 -16.004 1.00 95.00 294 THR A O 1
ATOM 2196 N N . GLY A 1 295 ? 26.514 -0.620 -18.078 1.00 91.00 295 GLY A N 1
ATOM 2197 C CA . GLY A 1 295 ? 27.845 -1.228 -17.963 1.00 91.00 295 GLY A CA 1
ATOM 2198 C C . GLY A 1 295 ? 27.878 -2.614 -17.305 1.00 91.00 295 GLY A C 1
ATOM 2199 O O . GLY A 1 295 ? 28.914 -3.272 -17.358 1.00 91.00 295 GLY A O 1
ATOM 2200 N N . ILE A 1 296 ? 26.763 -3.112 -16.752 1.00 95.25 296 ILE A N 1
ATOM 2201 C CA . ILE A 1 296 ? 26.690 -4.475 -16.208 1.00 95.25 296 ILE A CA 1
ATOM 2202 C C . ILE A 1 296 ? 26.424 -5.466 -17.348 1.00 95.25 296 ILE A C 1
ATOM 2204 O O . ILE A 1 296 ? 25.351 -5.471 -17.952 1.00 95.25 296 ILE A O 1
ATOM 2208 N N . THR A 1 297 ? 27.399 -6.328 -17.632 1.00 92.38 297 THR A N 1
ATOM 2209 C CA . THR A 1 297 ? 27.331 -7.303 -18.736 1.00 92.38 297 THR A CA 1
ATOM 2210 C C . THR A 1 297 ? 26.660 -8.618 -18.348 1.00 92.38 297 THR A C 1
ATOM 2212 O O . THR A 1 297 ? 26.114 -9.296 -19.214 1.00 92.38 297 THR A O 1
ATOM 2215 N N . VAL A 1 298 ? 26.660 -8.977 -17.060 1.00 95.25 298 VAL A N 1
ATOM 2216 C CA . VAL A 1 298 ? 26.028 -10.205 -16.558 1.00 95.25 298 VAL A CA 1
ATOM 2217 C C . VAL A 1 298 ? 24.515 -9.980 -16.424 1.00 95.25 298 VAL A C 1
ATOM 2219 O O . VAL A 1 298 ? 24.106 -9.215 -15.543 1.00 95.25 298 VAL A O 1
ATOM 2222 N N . PRO A 1 299 ? 23.659 -10.646 -17.231 1.00 89.75 299 PRO A N 1
ATOM 2223 C CA . PRO A 1 299 ? 22.232 -10.323 -17.292 1.00 89.75 299 PRO A CA 1
ATOM 2224 C C . PRO A 1 299 ? 21.512 -10.442 -15.945 1.00 89.75 299 PRO A C 1
ATOM 2226 O O . PRO A 1 299 ? 20.757 -9.547 -15.578 1.00 89.75 299 PRO A O 1
ATOM 2229 N N . GLY A 1 300 ? 21.793 -11.499 -15.174 1.00 93.31 300 GLY A N 1
ATOM 2230 C CA . GLY A 1 300 ? 21.170 -11.713 -13.863 1.00 93.31 300 GLY A CA 1
ATOM 2231 C C . GLY A 1 300 ? 21.511 -10.624 -12.841 1.00 93.31 300 GLY A C 1
ATOM 2232 O O . GLY A 1 300 ? 20.626 -10.151 -12.131 1.00 93.31 300 GLY A O 1
ATOM 2233 N N . ILE A 1 301 ? 22.769 -10.168 -12.808 1.00 95.94 301 ILE A N 1
ATOM 2234 C CA . ILE A 1 301 ? 23.200 -9.072 -11.924 1.00 95.94 301 ILE A CA 1
ATOM 2235 C C . ILE A 1 301 ? 22.547 -7.763 -12.368 1.00 95.94 301 ILE A C 1
ATOM 2237 O O . ILE A 1 301 ? 22.050 -7.012 -11.532 1.00 95.94 301 ILE A O 1
ATOM 2241 N N . ALA A 1 302 ? 22.492 -7.511 -13.678 1.00 95.38 302 ALA A N 1
ATOM 2242 C CA . ALA A 1 302 ? 21.856 -6.315 -14.207 1.00 95.38 302 ALA A CA 1
ATOM 2243 C C . ALA A 1 302 ? 20.370 -6.257 -13.814 1.00 95.38 302 ALA A C 1
ATOM 2245 O O . ALA A 1 302 ? 19.925 -5.239 -13.294 1.00 95.38 302 ALA A O 1
ATOM 2246 N N . SER A 1 303 ? 19.623 -7.355 -13.975 1.00 95.88 303 SER A N 1
ATOM 2247 C CA . SER A 1 303 ? 18.215 -7.437 -13.562 1.00 95.88 303 SER A CA 1
ATOM 2248 C C . SER A 1 303 ? 18.028 -7.270 -12.052 1.00 95.88 303 SER A C 1
ATOM 2250 O O . SER A 1 303 ? 17.107 -6.574 -11.627 1.00 95.88 303 SER A O 1
ATOM 2252 N N . LEU A 1 304 ? 18.912 -7.851 -11.233 1.00 96.81 304 LEU A N 1
ATOM 2253 C CA . LEU A 1 304 ? 18.864 -7.699 -9.777 1.00 96.81 304 LEU A CA 1
ATOM 2254 C C . LEU A 1 304 ? 19.045 -6.234 -9.356 1.00 96.81 304 LEU A C 1
ATOM 2256 O O . LEU A 1 304 ? 18.240 -5.710 -8.589 1.00 96.81 304 LEU A O 1
ATOM 2260 N N . VAL A 1 305 ? 20.073 -5.561 -9.879 1.00 97.25 305 VAL A N 1
ATOM 2261 C CA . VAL A 1 305 ? 20.374 -4.160 -9.547 1.00 97.25 305 VAL A CA 1
ATOM 2262 C C . VAL A 1 305 ? 19.282 -3.222 -10.075 1.00 97.25 305 VAL A C 1
ATOM 2264 O O . VAL A 1 305 ? 18.880 -2.299 -9.366 1.00 97.25 305 VAL A O 1
ATOM 2267 N N . MET A 1 306 ? 18.726 -3.500 -11.263 1.00 97.75 306 MET A N 1
ATOM 2268 C CA . MET A 1 306 ? 17.528 -2.810 -11.759 1.00 97.75 306 MET A CA 1
ATOM 2269 C C . MET A 1 306 ? 16.361 -2.953 -10.785 1.00 97.75 306 MET A C 1
ATOM 2271 O O . MET A 1 306 ? 15.746 -1.955 -10.428 1.00 97.75 306 MET A O 1
ATOM 2275 N N . GLY A 1 307 ? 16.067 -4.175 -10.331 1.00 97.44 307 GLY A N 1
ATOM 2276 C CA . GLY A 1 307 ? 14.997 -4.428 -9.369 1.00 97.44 307 GLY A CA 1
ATOM 2277 C C . GLY A 1 307 ? 15.204 -3.672 -8.059 1.00 97.44 307 GLY A C 1
ATOM 2278 O O . GLY A 1 307 ? 14.268 -3.048 -7.562 1.00 97.44 307 GLY A O 1
ATOM 2279 N N . LEU A 1 308 ? 16.426 -3.680 -7.514 1.00 96.88 308 LEU A N 1
ATOM 2280 C CA . LEU A 1 308 ? 16.758 -2.979 -6.267 1.00 96.88 308 LEU A CA 1
ATOM 2281 C C . LEU A 1 308 ? 16.526 -1.467 -6.380 1.00 96.88 308 LEU A C 1
ATOM 2283 O O . LEU A 1 308 ? 15.916 -0.870 -5.495 1.00 96.88 308 LEU A O 1
ATOM 2287 N N . ALA A 1 309 ? 16.968 -0.857 -7.481 1.00 96.44 309 ALA A N 1
ATOM 2288 C CA . ALA A 1 309 ? 16.734 0.560 -7.740 1.00 96.44 309 ALA A CA 1
ATOM 2289 C C . ALA A 1 309 ? 15.249 0.871 -7.981 1.00 96.44 309 ALA A C 1
ATOM 2291 O O . ALA A 1 309 ? 14.728 1.859 -7.462 1.00 96.44 309 ALA A O 1
ATOM 2292 N N . PHE A 1 310 ? 14.550 0.021 -8.737 1.00 97.56 310 PHE A N 1
ATOM 2293 C CA . PHE A 1 310 ? 13.140 0.221 -9.054 1.00 97.56 310 PHE A CA 1
ATOM 2294 C C . PHE A 1 310 ? 12.229 0.086 -7.829 1.00 97.56 310 PHE A C 1
ATOM 2296 O O . PHE A 1 310 ? 11.237 0.811 -7.726 1.00 97.56 310 PHE A O 1
ATOM 2303 N N . GLY A 1 311 ? 12.555 -0.823 -6.903 1.00 95.12 311 GLY A N 1
ATOM 2304 C CA . GLY A 1 311 ? 11.754 -1.163 -5.722 1.00 95.12 311 GLY A CA 1
ATOM 2305 C C . GLY A 1 311 ? 11.288 0.051 -4.914 1.00 95.12 311 GLY A C 1
ATOM 2306 O O . GLY A 1 311 ? 10.133 0.124 -4.494 1.00 95.12 311 GLY A O 1
ATOM 2307 N N . PHE A 1 312 ? 12.148 1.064 -4.773 1.00 92.38 312 PHE A N 1
ATOM 2308 C CA . PHE A 1 312 ? 11.832 2.281 -4.020 1.00 92.38 312 PHE A CA 1
ATOM 2309 C C . PHE A 1 312 ? 10.786 3.187 -4.681 1.00 92.38 312 PHE A C 1
ATOM 2311 O O . PHE A 1 312 ? 10.157 3.983 -3.986 1.00 92.38 312 PHE A O 1
ATOM 2318 N N . SER A 1 313 ? 10.537 3.059 -5.988 1.00 92.44 313 SER A N 1
ATOM 2319 C CA . SER A 1 313 ? 9.540 3.890 -6.681 1.00 92.44 313 SER A CA 1
ATOM 2320 C C . SER A 1 313 ? 8.135 3.722 -6.095 1.00 92.44 313 SER A C 1
ATOM 2322 O O . SER A 1 313 ? 7.435 4.709 -5.882 1.00 92.44 313 SER A O 1
ATOM 2324 N N . PHE A 1 314 ? 7.730 2.497 -5.751 1.00 90.94 314 PHE A N 1
ATOM 2325 C CA . PHE A 1 314 ? 6.413 2.253 -5.159 1.00 90.94 314 PHE A CA 1
ATOM 2326 C C . PHE A 1 314 ? 6.356 2.592 -3.671 1.00 90.94 314 PHE A C 1
ATOM 2328 O O . PHE A 1 314 ? 5.317 3.041 -3.191 1.00 90.94 314 PHE A O 1
ATOM 2335 N N . VAL A 1 315 ? 7.479 2.463 -2.955 1.00 94.25 315 VAL A N 1
ATOM 2336 C CA . VAL A 1 315 ? 7.598 2.977 -1.583 1.00 94.25 315 VAL A CA 1
ATOM 2337 C C . VAL A 1 315 ? 7.299 4.478 -1.568 1.00 94.25 315 VAL A C 1
ATOM 2339 O O . VAL A 1 315 ? 6.465 4.923 -0.784 1.00 94.25 315 VAL A O 1
ATOM 2342 N N . LEU A 1 316 ? 7.894 5.247 -2.488 1.00 92.00 316 LEU A N 1
ATOM 2343 C CA . LEU A 1 316 ? 7.620 6.680 -2.633 1.00 92.00 316 LEU A CA 1
ATOM 2344 C C . LEU A 1 316 ? 6.152 6.956 -2.972 1.00 92.00 316 LEU A C 1
ATOM 2346 O O . LEU A 1 316 ? 5.555 7.861 -2.390 1.00 92.00 316 LEU A O 1
ATOM 2350 N N . ILE A 1 317 ? 5.549 6.164 -3.862 1.00 94.88 317 ILE A N 1
ATOM 2351 C CA . ILE A 1 317 ? 4.132 6.309 -4.228 1.00 94.88 317 ILE A CA 1
ATOM 2352 C C . ILE A 1 317 ? 3.232 6.149 -3.002 1.00 94.88 317 ILE A C 1
ATOM 2354 O O . ILE A 1 317 ? 2.369 6.991 -2.759 1.00 94.88 317 ILE A O 1
ATOM 2358 N N . LEU A 1 318 ? 3.447 5.100 -2.208 1.00 90.12 318 LEU A N 1
ATOM 2359 C CA . LEU A 1 318 ? 2.594 4.808 -1.060 1.00 90.12 318 LEU A CA 1
ATOM 2360 C C . LEU A 1 318 ? 2.820 5.777 0.103 1.00 90.12 318 LEU A C 1
ATOM 2362 O O . LEU A 1 318 ? 1.848 6.220 0.710 1.00 90.12 318 LEU A O 1
ATOM 2366 N N . VAL A 1 319 ? 4.070 6.159 0.379 1.00 88.31 319 VAL A N 1
ATOM 2367 C CA . VAL A 1 319 ? 4.400 7.112 1.453 1.00 88.31 319 VAL A CA 1
ATOM 2368 C C . VAL A 1 319 ? 3.928 8.532 1.118 1.00 88.31 319 VAL A C 1
ATOM 2370 O O . VAL A 1 319 ? 3.473 9.249 2.004 1.00 88.31 319 VAL A O 1
ATOM 2373 N N . SER A 1 320 ? 3.975 8.940 -0.153 1.00 90.44 320 SER A N 1
ATOM 2374 C CA . SER A 1 320 ? 3.497 10.265 -0.588 1.00 90.44 320 SER A CA 1
ATOM 2375 C C . SER A 1 320 ? 1.977 10.364 -0.757 1.00 90.44 320 SER A C 1
ATOM 2377 O O . SER A 1 320 ? 1.453 11.455 -0.980 1.00 90.44 320 SER A O 1
ATOM 2379 N N . GLY A 1 321 ? 1.250 9.244 -0.689 1.00 89.50 321 GLY A N 1
ATOM 2380 C CA . GLY A 1 321 ? -0.190 9.206 -0.953 1.00 89.50 321 GLY A CA 1
ATOM 2381 C C . GLY A 1 321 ? -0.567 9.363 -2.434 1.00 89.50 321 GLY A C 1
ATOM 2382 O O . GLY A 1 321 ? -1.742 9.611 -2.743 1.00 89.50 321 GLY A O 1
ATOM 2383 N N . ALA A 1 322 ? 0.400 9.216 -3.346 1.00 96.06 322 ALA A N 1
ATOM 2384 C CA . ALA A 1 322 ? 0.158 9.114 -4.780 1.00 96.06 322 ALA A CA 1
ATOM 2385 C C . ALA A 1 322 ? -0.592 7.809 -5.123 1.00 96.06 322 ALA A C 1
ATOM 2387 O O . ALA A 1 322 ? -0.765 6.916 -4.291 1.00 96.06 322 ALA A O 1
ATOM 2388 N N . SER A 1 323 ? -1.084 7.697 -6.357 1.00 96.38 323 SER A N 1
ATOM 2389 C CA . SER A 1 323 ? -1.851 6.527 -6.799 1.00 96.38 323 SER A CA 1
ATOM 2390 C C . SER A 1 323 ? -1.209 5.872 -8.007 1.00 96.38 323 SER A C 1
ATOM 2392 O O . SER A 1 323 ? -0.743 6.533 -8.934 1.00 96.38 323 SER A O 1
ATOM 2394 N N . LEU A 1 324 ? -1.222 4.544 -7.993 1.00 97.19 324 LEU A N 1
ATOM 2395 C CA . LEU A 1 324 ? -0.807 3.713 -9.104 1.00 97.19 324 LEU A CA 1
ATOM 2396 C C . LEU A 1 324 ? -1.952 2.755 -9.423 1.00 97.19 324 LEU A C 1
ATOM 2398 O O . LEU A 1 324 ? -2.263 1.863 -8.632 1.00 97.19 324 LEU A O 1
ATOM 2402 N N . ILE A 1 325 ? -2.575 2.919 -10.590 1.00 97.00 325 ILE A N 1
ATOM 2403 C CA . ILE A 1 325 ? -3.789 2.177 -10.942 1.00 97.00 325 ILE A CA 1
ATOM 2404 C C . ILE A 1 325 ? -3.549 0.671 -11.002 1.00 97.00 325 ILE A C 1
ATOM 2406 O O . ILE A 1 325 ? -4.423 -0.120 -10.657 1.00 97.00 325 ILE A O 1
ATOM 2410 N N . THR A 1 326 ? -2.338 0.262 -11.375 1.00 96.12 326 THR A N 1
ATOM 2411 C CA . THR A 1 326 ? -1.933 -1.143 -11.411 1.00 96.12 326 THR A CA 1
ATOM 2412 C C . THR A 1 326 ? -1.769 -1.770 -10.039 1.00 96.12 326 THR A C 1
ATOM 2414 O O . THR A 1 326 ? -1.854 -2.990 -9.944 1.00 96.12 326 THR A O 1
ATOM 2417 N N . ALA A 1 327 ? -1.627 -0.972 -8.982 1.00 95.12 327 ALA A N 1
ATOM 2418 C CA . ALA A 1 327 ? -1.707 -1.443 -7.607 1.00 95.12 327 ALA A CA 1
ATOM 2419 C C . ALA A 1 327 ? -3.144 -1.393 -7.052 1.00 95.12 327 ALA A C 1
ATOM 2421 O O . ALA A 1 327 ? -3.513 -2.227 -6.229 1.00 95.12 327 ALA A O 1
ATOM 2422 N N . ASP A 1 328 ? -3.969 -0.451 -7.521 1.00 95.31 328 ASP A N 1
ATOM 2423 C CA . ASP A 1 328 ? -5.305 -0.207 -6.966 1.00 95.31 328 ASP A CA 1
ATOM 2424 C C . ASP A 1 328 ? -6.447 -0.978 -7.672 1.00 95.31 328 ASP A C 1
ATOM 2426 O O . ASP A 1 328 ? -7.535 -1.136 -7.113 1.00 95.31 328 ASP A O 1
ATOM 2430 N N . MET A 1 329 ? -6.254 -1.471 -8.901 1.00 96.38 329 MET A N 1
ATOM 2431 C CA . MET A 1 329 ? -7.363 -2.012 -9.704 1.00 96.38 329 MET A CA 1
ATOM 2432 C C . MET A 1 329 ? -8.035 -3.266 -9.107 1.00 96.38 329 MET A C 1
ATOM 2434 O O . MET A 1 329 ? -9.255 -3.390 -9.247 1.00 96.38 329 MET A O 1
ATOM 2438 N N . ALA A 1 330 ? -7.311 -4.153 -8.402 1.00 97.12 330 ALA A N 1
ATOM 2439 C CA . ALA A 1 330 ? -7.939 -5.273 -7.680 1.00 97.12 330 ALA A CA 1
ATOM 2440 C C . ALA A 1 330 ? -8.789 -4.798 -6.508 1.00 97.12 330 ALA A C 1
ATOM 2442 O O . ALA A 1 330 ? -9.881 -5.318 -6.307 1.00 97.12 330 ALA A O 1
ATOM 2443 N N . ALA A 1 331 ? -8.321 -3.799 -5.760 1.00 96.50 331 ALA A N 1
ATOM 2444 C CA . ALA A 1 331 ? -9.064 -3.221 -4.646 1.00 96.50 331 ALA A CA 1
ATOM 2445 C C . ALA A 1 331 ? -10.419 -2.667 -5.113 1.00 96.50 331 ALA A C 1
ATOM 2447 O O . ALA A 1 331 ? -11.460 -2.963 -4.523 1.00 96.50 331 ALA A O 1
ATOM 2448 N N . GLY A 1 332 ? -10.415 -1.932 -6.231 1.00 96.62 332 GLY A N 1
ATOM 2449 C CA . GLY A 1 332 ? -11.639 -1.453 -6.869 1.00 96.62 332 GLY A CA 1
ATOM 2450 C C . GLY A 1 332 ? -12.540 -2.592 -7.360 1.00 96.62 332 GLY A C 1
ATOM 2451 O O . GLY A 1 332 ? -13.754 -2.529 -7.172 1.00 96.62 332 GLY A O 1
ATOM 2452 N N . LEU A 1 333 ? -11.971 -3.672 -7.913 1.00 98.12 333 LEU A N 1
ATOM 2453 C CA . LEU A 1 333 ? -12.757 -4.835 -8.334 1.00 98.12 333 LEU A CA 1
ATOM 2454 C C . LEU A 1 333 ? -13.405 -5.551 -7.143 1.00 98.12 333 LEU A C 1
ATOM 2456 O O . LEU A 1 333 ? -14.576 -5.914 -7.221 1.00 98.12 333 LEU A O 1
ATOM 2460 N N . VAL A 1 334 ? -12.690 -5.718 -6.026 1.00 97.94 334 VAL A N 1
ATOM 2461 C CA . VAL A 1 334 ? -13.274 -6.252 -4.785 1.00 97.94 334 VAL A CA 1
ATOM 2462 C C . VAL A 1 334 ? -14.447 -5.376 -4.338 1.00 97.94 334 VAL A C 1
ATOM 2464 O O . VAL A 1 334 ? -15.518 -5.909 -4.053 1.00 97.94 334 VAL A O 1
ATOM 2467 N N . ALA A 1 335 ? -14.303 -4.047 -4.382 1.00 97.38 335 ALA A N 1
ATOM 2468 C CA . ALA A 1 335 ? -15.382 -3.115 -4.049 1.00 97.38 335 ALA A CA 1
ATOM 2469 C C . ALA A 1 335 ? -16.627 -3.299 -4.940 1.00 97.38 335 ALA A C 1
ATOM 2471 O O . ALA A 1 335 ? -17.754 -3.262 -4.439 1.00 97.38 335 ALA A O 1
ATOM 2472 N N . VAL A 1 336 ? -16.444 -3.542 -6.243 1.00 98.06 336 VAL A N 1
ATOM 2473 C CA . VAL A 1 336 ? -17.541 -3.867 -7.176 1.00 98.06 336 VAL A CA 1
ATOM 2474 C C . VAL A 1 336 ? -18.184 -5.206 -6.824 1.00 98.06 336 VAL A C 1
ATOM 2476 O O . VAL A 1 336 ? -19.406 -5.307 -6.715 1.00 98.06 336 VAL A O 1
ATOM 2479 N N . LEU A 1 337 ? -17.372 -6.241 -6.602 1.00 97.12 337 LEU A N 1
ATOM 2480 C CA . LEU A 1 337 ? -17.846 -7.582 -6.261 1.00 97.12 337 LEU A CA 1
ATOM 2481 C C . LEU A 1 337 ? -18.578 -7.623 -4.906 1.00 97.12 337 LEU A C 1
ATOM 2483 O O . LEU A 1 337 ? -19.431 -8.490 -4.692 1.00 97.12 337 LEU A O 1
ATOM 2487 N N . ASP A 1 338 ? -18.262 -6.706 -3.996 1.00 95.19 338 ASP A N 1
ATOM 2488 C CA . ASP A 1 338 ? -18.949 -6.514 -2.714 1.00 95.19 338 ASP A CA 1
ATOM 2489 C C . ASP A 1 338 ? -20.116 -5.520 -2.791 1.00 95.19 338 ASP A C 1
ATOM 2491 O O . ASP A 1 338 ? -20.743 -5.235 -1.774 1.00 95.19 338 ASP A O 1
ATOM 2495 N N . ARG A 1 339 ? -20.456 -5.033 -3.993 1.00 96.31 339 ARG A N 1
ATOM 2496 C CA . ARG A 1 339 ? -21.543 -4.069 -4.251 1.00 96.31 339 ARG A CA 1
ATOM 2497 C C . ARG A 1 339 ? -21.384 -2.740 -3.500 1.00 96.31 339 ARG A C 1
ATOM 2499 O O . ARG A 1 339 ? -22.368 -2.066 -3.216 1.00 96.31 339 ARG A O 1
ATOM 2506 N N . ARG A 1 340 ? -20.143 -2.353 -3.199 1.00 95.50 340 ARG A N 1
ATOM 2507 C CA . ARG A 1 340 ? -19.783 -1.073 -2.565 1.00 95.50 340 ARG A CA 1
ATOM 2508 C C . ARG A 1 340 ? -19.407 0.002 -3.587 1.00 95.50 340 ARG A C 1
ATOM 2510 O O . ARG A 1 340 ? -19.404 1.177 -3.245 1.00 95.50 340 ARG A O 1
ATOM 2517 N N . LEU A 1 341 ? -19.094 -0.395 -4.823 1.00 96.19 341 LEU A N 1
ATOM 2518 C CA . LEU A 1 341 ? -18.769 0.494 -5.938 1.00 96.19 341 LEU A CA 1
ATOM 2519 C C . LEU A 1 341 ? -19.548 0.075 -7.194 1.00 96.19 341 LEU A C 1
ATOM 2521 O O . LEU A 1 341 ? -19.611 -1.109 -7.522 1.00 96.19 341 LEU A O 1
ATOM 2525 N N . GLY A 1 342 ? -20.138 1.035 -7.908 1.00 97.31 342 GLY A N 1
ATOM 2526 C CA . GLY A 1 342 ? -20.817 0.768 -9.180 1.00 97.31 342 GLY A CA 1
ATOM 2527 C C . GLY A 1 342 ? -19.830 0.453 -10.310 1.00 97.31 342 GLY A C 1
ATOM 2528 O O . GLY A 1 342 ? -18.724 0.990 -10.338 1.00 97.31 342 GLY A O 1
ATOM 2529 N N . VAL A 1 343 ? -20.239 -0.370 -11.284 1.00 97.06 343 VAL A N 1
ATOM 2530 C CA . VAL A 1 343 ? -19.385 -0.753 -12.429 1.00 97.06 343 VAL A CA 1
ATOM 2531 C C . VAL A 1 343 ? -18.921 0.473 -13.219 1.00 97.06 343 VAL A C 1
ATOM 2533 O O . VAL A 1 343 ? -17.742 0.582 -13.533 1.00 97.06 343 VAL A O 1
ATOM 2536 N N . LEU A 1 344 ? -19.811 1.434 -13.486 1.00 96.94 344 LEU A N 1
ATOM 2537 C CA . LEU A 1 344 ? -19.446 2.656 -14.207 1.00 96.94 344 LEU A CA 1
ATOM 2538 C C . LEU A 1 344 ? -18.433 3.509 -13.425 1.00 96.94 344 LEU A C 1
ATOM 2540 O O . LEU A 1 344 ? -17.460 3.991 -14.000 1.00 96.94 344 LEU A O 1
ATOM 2544 N N . SER A 1 345 ? -18.621 3.650 -12.109 1.00 97.06 345 SER A N 1
ATOM 2545 C CA . SER A 1 345 ? -17.674 4.347 -11.231 1.00 97.06 345 SER A CA 1
ATOM 2546 C C . SER A 1 345 ? -16.314 3.653 -11.210 1.00 97.06 345 SER A C 1
ATOM 2548 O O . SER A 1 345 ? -15.287 4.324 -11.234 1.00 97.06 345 SER A O 1
ATOM 2550 N N . TYR A 1 346 ? -16.294 2.319 -11.233 1.00 97.75 346 TYR A N 1
ATOM 2551 C CA . TYR A 1 346 ? -15.063 1.543 -11.337 1.00 97.75 346 TYR A CA 1
ATOM 2552 C C . TYR A 1 346 ? -14.359 1.732 -12.687 1.00 97.75 346 TYR A C 1
ATOM 2554 O O . TYR A 1 346 ? -13.154 1.960 -12.713 1.00 97.75 346 TYR A O 1
ATOM 2562 N N . LEU A 1 347 ? -15.092 1.717 -13.803 1.00 97.38 347 LEU A N 1
ATOM 2563 C CA . LEU A 1 347 ? -14.519 1.994 -15.125 1.00 97.38 347 LEU A CA 1
ATOM 2564 C C . LEU A 1 347 ? -13.944 3.415 -15.208 1.00 97.38 347 LEU A C 1
ATOM 2566 O O . LEU A 1 347 ? -12.850 3.602 -15.733 1.00 97.38 347 LEU A O 1
ATOM 2570 N N . CYS A 1 348 ? -14.638 4.405 -14.640 1.00 97.25 348 CYS A N 1
ATOM 2571 C CA . CYS A 1 348 ? -14.136 5.776 -14.542 1.00 97.25 348 CYS A CA 1
ATOM 2572 C C . CYS A 1 348 ? -12.862 5.851 -13.684 1.00 97.25 348 CYS A C 1
ATOM 2574 O O . CYS A 1 348 ? -11.881 6.471 -14.089 1.00 97.25 348 CYS A O 1
ATOM 2576 N N . PHE A 1 349 ? -12.848 5.164 -12.540 1.00 97.44 349 PHE A N 1
ATOM 2577 C CA . PHE A 1 349 ? -11.683 5.042 -11.667 1.00 97.44 349 PHE A CA 1
ATOM 2578 C C . PHE A 1 349 ? -10.468 4.433 -12.392 1.00 97.44 349 PHE A C 1
ATOM 2580 O O . PHE A 1 349 ? -9.373 4.995 -12.324 1.00 97.44 349 PHE A O 1
ATOM 2587 N N . LEU A 1 350 ? -10.664 3.342 -13.144 1.00 97.81 350 LEU A N 1
ATOM 2588 C CA . LEU A 1 350 ? -9.622 2.731 -13.976 1.00 97.81 350 LEU A CA 1
ATOM 2589 C C . LEU A 1 350 ? -9.111 3.687 -15.054 1.00 97.81 350 LEU A C 1
ATOM 2591 O O . LEU A 1 350 ? -7.901 3.850 -15.203 1.00 97.81 350 LEU A O 1
ATOM 2595 N N . ALA A 1 351 ? -10.020 4.334 -15.786 1.00 97.38 351 ALA A N 1
ATOM 2596 C CA . ALA A 1 351 ? -9.665 5.242 -16.868 1.00 97.38 351 ALA A CA 1
ATOM 2597 C C . ALA A 1 351 ? -8.869 6.451 -16.355 1.00 97.38 351 ALA A C 1
ATOM 2599 O O . ALA A 1 351 ? -7.797 6.743 -16.880 1.00 97.38 351 ALA A O 1
ATOM 2600 N N . LEU A 1 352 ? -9.341 7.119 -15.298 1.00 97.88 352 LEU A N 1
ATOM 2601 C CA . LEU A 1 352 ? -8.654 8.271 -14.708 1.00 97.88 352 LEU A CA 1
ATOM 2602 C C . LEU A 1 352 ? -7.281 7.895 -14.149 1.00 97.88 352 LEU A C 1
ATOM 2604 O O . LEU A 1 352 ? -6.315 8.625 -14.367 1.00 97.88 352 LEU A O 1
ATOM 2608 N N . GLY A 1 353 ? -7.182 6.754 -13.464 1.00 98.19 353 GLY A N 1
ATOM 2609 C CA . GLY A 1 353 ? -5.908 6.260 -12.955 1.00 98.19 353 GLY A CA 1
ATOM 2610 C C . GLY A 1 353 ? -4.914 5.951 -14.074 1.00 98.19 353 GLY A C 1
ATOM 2611 O O . GLY A 1 353 ? -3.770 6.394 -14.012 1.00 98.19 353 GLY A O 1
ATOM 2612 N N . LEU A 1 354 ? -5.356 5.255 -15.126 1.00 98.06 354 LEU A N 1
ATOM 2613 C CA . LEU A 1 354 ? -4.508 4.907 -16.266 1.00 98.06 354 LEU A CA 1
ATOM 2614 C C . LEU A 1 354 ? -4.043 6.146 -17.037 1.00 98.06 354 LEU A C 1
ATOM 2616 O O . LEU A 1 354 ? -2.852 6.272 -17.306 1.00 98.06 354 LEU A O 1
ATOM 2620 N N . VAL A 1 355 ? -4.953 7.074 -17.349 1.00 98.12 355 VAL A N 1
ATOM 2621 C CA . VAL A 1 355 ? -4.625 8.332 -18.042 1.00 98.12 355 VAL A CA 1
ATOM 2622 C C . VAL A 1 355 ? -3.675 9.172 -17.192 1.00 98.12 355 VAL A C 1
ATOM 2624 O O . VAL A 1 355 ? -2.662 9.637 -17.708 1.00 98.12 355 VAL A O 1
ATOM 2627 N N . GLY A 1 356 ? -3.951 9.334 -15.894 1.00 98.50 356 GLY A N 1
ATOM 2628 C CA . GLY A 1 356 ? -3.083 10.085 -14.990 1.00 98.50 356 GLY A CA 1
ATOM 2629 C C . GLY A 1 356 ? -1.683 9.481 -14.903 1.00 98.50 356 GLY A C 1
ATOM 2630 O O . GLY A 1 356 ? -0.697 10.182 -15.123 1.00 98.50 356 GLY A O 1
ATOM 2631 N N . ASN A 1 357 ? -1.581 8.169 -14.666 1.00 98.62 357 ASN A N 1
ATOM 2632 C CA . ASN A 1 357 ? -0.291 7.485 -14.620 1.00 98.62 357 ASN A CA 1
ATOM 2633 C C . ASN A 1 357 ? 0.458 7.563 -15.965 1.00 98.62 357 ASN A C 1
ATOM 2635 O O . ASN A 1 357 ? 1.671 7.768 -15.967 1.00 98.62 357 ASN A O 1
ATOM 2639 N N . LEU A 1 358 ? -0.241 7.448 -17.101 1.00 98.00 358 LEU A N 1
ATOM 2640 C CA . LEU A 1 358 ? 0.358 7.576 -18.433 1.00 98.00 358 LEU A CA 1
ATOM 2641 C C . LEU A 1 358 ? 0.903 8.983 -18.683 1.00 98.00 358 LEU A C 1
ATOM 2643 O O . LEU A 1 358 ? 2.057 9.130 -19.079 1.00 98.00 358 LEU A O 1
ATOM 2647 N N . ALA A 1 359 ? 0.099 10.008 -18.406 1.00 98.56 359 ALA A N 1
ATOM 2648 C CA . ALA A 1 359 ? 0.494 11.400 -18.572 1.00 98.56 359 ALA A CA 1
ATOM 2649 C C . ALA A 1 359 ? 1.686 11.762 -17.675 1.00 98.56 359 ALA A C 1
ATOM 2651 O O . ALA A 1 359 ? 2.637 12.384 -18.140 1.00 98.56 359 ALA A O 1
ATOM 2652 N N . GLY A 1 360 ? 1.674 11.323 -16.413 1.00 98.62 360 GLY A N 1
ATOM 2653 C CA . GLY A 1 360 ? 2.773 11.557 -15.478 1.00 98.62 360 GLY A CA 1
ATOM 2654 C C . GLY A 1 360 ? 4.078 10.888 -15.905 1.00 98.62 360 GLY A C 1
ATOM 2655 O O . GLY A 1 360 ? 5.139 11.513 -15.862 1.00 98.62 360 GLY A O 1
ATOM 2656 N N . ALA A 1 361 ? 4.000 9.634 -16.362 1.00 98.56 361 ALA A N 1
ATOM 2657 C CA . ALA A 1 361 ? 5.164 8.902 -16.847 1.00 98.56 361 ALA A CA 1
ATOM 2658 C C . ALA A 1 361 ? 5.760 9.558 -18.102 1.00 98.56 361 ALA A C 1
ATOM 2660 O O . ALA A 1 361 ? 6.962 9.818 -18.129 1.00 98.56 361 ALA A O 1
ATOM 2661 N N . LEU A 1 362 ? 4.919 9.877 -19.099 1.00 98.38 362 LEU A N 1
ATOM 2662 C CA . LEU A 1 362 ? 5.322 10.567 -20.331 1.00 98.38 362 LEU A CA 1
ATOM 2663 C C . LEU A 1 362 ? 5.936 11.941 -20.052 1.00 98.38 362 LEU A C 1
ATOM 2665 O O . LEU A 1 362 ? 6.955 12.279 -20.649 1.00 98.38 362 LEU A O 1
ATOM 2669 N N . ALA A 1 363 ? 5.350 12.718 -19.138 1.00 98.56 363 ALA A N 1
ATOM 2670 C CA . ALA A 1 363 ? 5.869 14.031 -18.773 1.00 98.56 363 ALA A CA 1
ATOM 2671 C C . ALA A 1 363 ? 7.297 13.933 -18.219 1.00 98.56 363 ALA A C 1
ATOM 2673 O O . ALA A 1 363 ? 8.181 14.661 -18.670 1.00 98.56 363 ALA A O 1
ATOM 2674 N N . LEU A 1 364 ? 7.552 13.002 -17.291 1.00 98.38 364 LEU A N 1
ATOM 2675 C CA . LEU A 1 364 ? 8.880 12.869 -16.697 1.00 98.38 364 LEU A CA 1
ATOM 2676 C C . LEU A 1 364 ? 9.929 12.386 -17.709 1.00 98.38 364 LEU A C 1
ATOM 2678 O O . LEU A 1 364 ? 11.011 12.968 -17.782 1.00 98.38 364 LEU A O 1
ATOM 2682 N N . ILE A 1 365 ? 9.627 11.351 -18.502 1.00 98.19 365 ILE A N 1
ATOM 2683 C CA . ILE A 1 365 ? 10.580 10.881 -19.522 1.00 98.19 365 ILE A CA 1
ATOM 2684 C C . ILE A 1 365 ? 10.766 11.899 -20.649 1.00 98.19 365 ILE A C 1
ATOM 2686 O O . ILE A 1 365 ? 11.849 11.963 -21.215 1.00 98.19 365 ILE A O 1
ATOM 2690 N N . GLY A 1 366 ? 9.755 12.722 -20.945 1.00 98.19 366 GLY A N 1
ATOM 2691 C CA . GLY A 1 366 ? 9.858 13.832 -21.888 1.00 98.19 366 GLY A CA 1
ATOM 2692 C C . GLY A 1 366 ? 10.847 14.889 -21.410 1.00 98.19 366 GLY A C 1
ATOM 2693 O O . GLY A 1 366 ? 11.725 15.286 -22.169 1.00 98.19 366 GLY A O 1
ATOM 2694 N N . VAL A 1 367 ? 10.774 15.279 -20.133 1.00 98.06 367 VAL A N 1
ATOM 2695 C CA . VAL A 1 367 ? 11.758 16.189 -19.522 1.00 98.06 367 VAL A CA 1
ATOM 2696 C C . VAL A 1 367 ? 13.158 15.575 -19.544 1.00 98.06 367 VAL A C 1
ATOM 2698 O O . VAL A 1 367 ? 14.106 16.244 -19.947 1.00 98.06 367 VAL A O 1
ATOM 2701 N N . ALA A 1 368 ? 13.296 14.303 -19.158 1.00 97.00 368 ALA A N 1
ATOM 2702 C CA . ALA A 1 368 ? 14.585 13.615 -19.170 1.00 97.00 368 ALA A CA 1
ATOM 2703 C C . ALA A 1 368 ? 15.180 13.541 -20.586 1.00 97.00 368 ALA A C 1
ATOM 2705 O O . ALA A 1 368 ? 16.333 13.913 -20.793 1.00 97.00 368 ALA A O 1
ATOM 2706 N N . ALA A 1 369 ? 14.385 13.131 -21.576 1.00 96.88 369 ALA A N 1
ATOM 2707 C CA . ALA A 1 369 ? 14.825 13.051 -22.962 1.00 96.88 369 ALA A CA 1
ATOM 2708 C C . ALA A 1 369 ? 15.202 14.428 -23.522 1.00 96.88 369 ALA A C 1
ATOM 2710 O O . ALA A 1 369 ? 16.234 14.552 -24.173 1.00 96.88 369 ALA A O 1
ATOM 2711 N N . ALA A 1 370 ? 14.412 15.470 -23.243 1.00 96.81 370 ALA A N 1
ATOM 2712 C CA . ALA A 1 370 ? 14.693 16.824 -23.718 1.00 96.81 370 ALA A CA 1
ATOM 2713 C C . ALA A 1 370 ? 15.980 17.384 -23.100 1.00 96.81 370 ALA A C 1
ATOM 2715 O O . ALA A 1 370 ? 16.769 18.019 -23.794 1.00 96.81 370 ALA A O 1
ATOM 2716 N N . ALA A 1 371 ? 16.223 17.097 -21.817 1.00 95.25 371 ALA A N 1
ATOM 2717 C CA . ALA A 1 371 ? 17.454 17.485 -21.136 1.00 95.25 371 ALA A CA 1
ATOM 2718 C C . ALA A 1 371 ? 18.698 16.797 -21.724 1.00 95.25 371 ALA A C 1
ATOM 2720 O O . ALA A 1 371 ? 19.783 17.377 -21.705 1.00 95.25 371 ALA A O 1
ATOM 2721 N N . GLY A 1 372 ? 18.559 15.570 -22.239 1.00 88.88 372 GLY A N 1
ATOM 2722 C CA . GLY A 1 372 ? 19.663 14.802 -22.808 1.00 88.88 372 GLY A CA 1
ATOM 2723 C C . GLY A 1 372 ? 20.716 14.465 -21.748 1.00 88.88 372 GLY A C 1
ATOM 2724 O O . GLY A 1 372 ? 20.528 13.542 -20.960 1.00 88.88 372 GLY A O 1
ATOM 2725 N N . GLY A 1 373 ? 21.820 15.218 -21.706 1.00 90.31 373 GLY A N 1
ATOM 2726 C CA . GLY A 1 373 ? 22.849 15.136 -20.661 1.00 90.31 373 GLY A CA 1
ATOM 2727 C C . GLY A 1 373 ? 23.299 13.695 -20.355 1.00 90.31 373 GLY A C 1
ATOM 2728 O O . GLY A 1 373 ? 23.760 13.003 -21.265 1.00 90.31 373 GLY A O 1
ATOM 2729 N N . PRO A 1 374 ? 23.155 13.200 -19.108 1.00 91.50 374 PRO A N 1
ATOM 2730 C CA . PRO A 1 374 ? 23.573 11.841 -18.744 1.00 91.50 374 PRO A CA 1
ATOM 2731 C C . PRO A 1 374 ? 22.831 10.738 -19.523 1.00 91.50 374 PRO A C 1
ATOM 2733 O O . PRO A 1 374 ? 23.342 9.624 -19.654 1.00 91.50 374 PRO A O 1
ATOM 2736 N N . TYR A 1 375 ? 21.657 11.041 -20.082 1.00 94.56 375 TYR A N 1
ATOM 2737 C CA . TYR A 1 375 ? 20.828 10.095 -20.828 1.00 94.56 375 TYR A CA 1
ATOM 2738 C C . TYR A 1 375 ? 21.271 9.913 -22.288 1.00 94.56 375 TYR A C 1
ATOM 2740 O O . TYR A 1 375 ? 20.825 8.971 -22.938 1.00 94.56 375 TYR A O 1
ATOM 2748 N N . LEU A 1 376 ? 22.161 10.777 -22.794 1.00 94.44 376 LEU A N 1
ATOM 2749 C CA . LEU A 1 376 ? 22.764 10.660 -24.131 1.00 94.44 376 LEU A CA 1
ATOM 2750 C C . LEU A 1 376 ? 24.094 9.906 -24.127 1.00 94.44 376 LEU A C 1
ATOM 2752 O O . LEU A 1 376 ? 24.666 9.667 -25.188 1.00 94.44 376 LEU A O 1
ATOM 2756 N N . THR A 1 377 ? 24.602 9.512 -22.955 1.00 93.31 377 THR A N 1
ATOM 2757 C CA . THR A 1 377 ? 25.801 8.672 -22.912 1.00 93.31 377 THR A CA 1
ATOM 2758 C C . THR A 1 377 ? 25.554 7.366 -23.663 1.00 93.31 377 THR A C 1
ATOM 2760 O O . THR A 1 377 ? 24.505 6.735 -23.513 1.00 93.31 377 THR A O 1
ATOM 2763 N N . GLU A 1 378 ? 26.537 6.935 -24.457 1.00 90.00 378 GLU A N 1
ATOM 2764 C CA . GLU A 1 378 ? 26.399 5.750 -25.309 1.00 90.00 378 GLU A CA 1
ATOM 2765 C C . GLU A 1 378 ? 26.007 4.503 -24.497 1.00 90.00 378 GLU A C 1
ATOM 2767 O O . GLU A 1 378 ? 25.201 3.688 -24.942 1.00 90.00 378 GLU A O 1
ATOM 2772 N N . GLY A 1 379 ? 26.533 4.380 -23.272 1.00 93.12 379 GLY A N 1
ATOM 2773 C CA . GLY A 1 379 ? 26.185 3.306 -22.344 1.00 93.12 379 GLY A CA 1
ATOM 2774 C C . GLY A 1 379 ? 24.712 3.330 -21.931 1.00 93.12 379 GLY A C 1
ATOM 2775 O O . GLY A 1 379 ? 24.026 2.315 -22.076 1.00 93.12 379 GLY A O 1
ATOM 2776 N N . PHE A 1 380 ? 24.218 4.473 -21.443 1.00 95.69 380 PHE A N 1
ATOM 2777 C CA . PHE A 1 380 ? 22.831 4.600 -20.990 1.00 95.69 380 PHE A CA 1
ATOM 2778 C C . PHE A 1 380 ? 21.856 4.417 -22.152 1.00 95.69 380 PHE A C 1
ATOM 2780 O O . PHE A 1 380 ? 20.925 3.617 -22.060 1.00 95.69 380 PHE A O 1
ATOM 2787 N N . ALA A 1 381 ? 22.082 5.121 -23.263 1.00 95.06 381 ALA A N 1
ATOM 2788 C CA . ALA A 1 381 ? 21.164 5.138 -24.393 1.00 95.06 381 ALA A CA 1
ATOM 2789 C C . ALA A 1 381 ? 21.046 3.753 -25.054 1.00 95.06 381 ALA A C 1
ATOM 2791 O O . ALA A 1 381 ? 19.941 3.279 -25.321 1.00 95.06 381 ALA A O 1
ATOM 2792 N N . ARG A 1 382 ? 22.170 3.039 -25.213 1.00 94.00 382 ARG A N 1
ATOM 2793 C CA . ARG A 1 382 ? 22.191 1.649 -25.697 1.00 94.00 382 ARG A CA 1
ATOM 2794 C C . ARG A 1 382 ? 21.492 0.691 -24.735 1.00 94.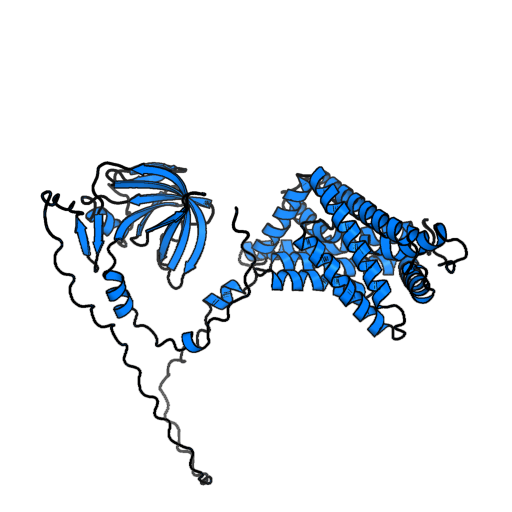00 382 ARG A C 1
ATOM 2796 O O . ARG A 1 382 ? 20.763 -0.193 -25.180 1.00 94.00 382 ARG A O 1
ATOM 2803 N N . ARG A 1 383 ? 21.677 0.860 -23.420 1.00 95.38 383 ARG A N 1
ATOM 2804 C CA . ARG A 1 383 ? 20.991 0.042 -22.408 1.00 95.38 383 ARG A CA 1
ATOM 2805 C C . ARG A 1 383 ? 19.480 0.282 -22.422 1.00 95.38 383 ARG A C 1
ATOM 2807 O O . ARG A 1 383 ? 18.722 -0.685 -22.401 1.00 95.38 383 ARG A O 1
ATOM 2814 N N . ALA A 1 384 ? 19.052 1.542 -22.501 1.00 96.56 384 ALA A N 1
ATOM 2815 C CA . ALA A 1 384 ? 17.648 1.923 -22.625 1.00 96.56 384 ALA A CA 1
ATOM 2816 C C . ALA A 1 384 ? 17.017 1.320 -23.889 1.00 96.56 384 ALA A C 1
ATOM 2818 O O . ALA A 1 384 ? 15.970 0.683 -23.797 1.00 96.56 384 ALA A O 1
ATOM 2819 N N . ALA A 1 385 ? 17.685 1.450 -25.042 1.00 95.81 385 ALA A N 1
ATOM 2820 C CA . ALA A 1 385 ? 17.238 0.873 -26.307 1.00 95.81 385 ALA A CA 1
ATOM 2821 C C . ALA A 1 385 ? 17.093 -0.653 -26.221 1.00 95.81 385 ALA A C 1
ATOM 2823 O O . ALA A 1 385 ? 16.040 -1.176 -26.566 1.00 95.81 385 ALA A O 1
ATOM 2824 N N . ALA A 1 386 ? 18.095 -1.360 -25.685 1.00 94.50 386 ALA A N 1
ATOM 2825 C CA . ALA A 1 386 ? 18.065 -2.818 -25.547 1.00 94.50 386 ALA A CA 1
ATOM 2826 C C . ALA A 1 386 ? 16.925 -3.321 -24.641 1.00 94.50 386 ALA A C 1
ATOM 2828 O O . ALA A 1 386 ? 16.290 -4.331 -24.937 1.00 94.50 386 ALA A O 1
ATOM 2829 N N . ILE A 1 387 ? 16.642 -2.625 -23.534 1.00 95.88 387 ILE A N 1
ATOM 2830 C CA . ILE A 1 387 ? 15.512 -2.978 -22.659 1.00 95.88 387 ILE A CA 1
ATOM 2831 C C . ILE A 1 387 ? 14.182 -2.676 -23.359 1.00 95.88 387 ILE A C 1
ATOM 2833 O O . ILE A 1 387 ? 13.256 -3.487 -23.297 1.00 95.88 387 ILE A O 1
ATOM 2837 N N . GLY A 1 388 ? 14.080 -1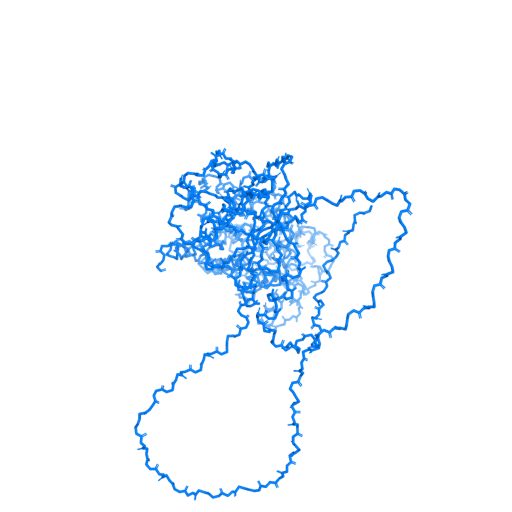.521 -24.021 1.00 96.62 388 GLY A N 1
ATOM 2838 C CA . GLY A 1 388 ? 12.885 -1.111 -24.751 1.00 96.62 388 GLY A CA 1
ATOM 2839 C C . GLY A 1 388 ? 12.524 -2.094 -25.864 1.00 96.62 388 GLY A C 1
ATOM 2840 O O . GLY A 1 388 ? 11.374 -2.527 -25.937 1.00 96.62 388 GLY A O 1
ATOM 2841 N N . THR A 1 389 ? 13.496 -2.506 -26.683 1.00 96.00 389 THR A N 1
ATOM 2842 C CA . THR A 1 389 ? 13.292 -3.476 -27.773 1.00 96.00 389 THR A CA 1
ATOM 2843 C C . THR A 1 389 ? 12.898 -4.846 -27.265 1.00 96.00 389 THR A C 1
ATOM 2845 O O . THR A 1 389 ? 11.936 -5.411 -27.782 1.00 96.00 389 THR A O 1
ATOM 2848 N N . ALA A 1 390 ? 13.571 -5.345 -26.224 1.00 94.88 390 ALA A N 1
ATOM 2849 C CA . ALA A 1 390 ? 13.220 -6.611 -25.590 1.00 94.88 390 ALA A CA 1
ATOM 2850 C C . ALA A 1 390 ? 11.778 -6.589 -25.061 1.00 94.88 390 ALA A C 1
ATOM 2852 O O . ALA A 1 390 ? 11.018 -7.526 -25.277 1.00 94.88 390 ALA A O 1
ATOM 2853 N N . LYS A 1 391 ? 11.359 -5.488 -24.423 1.00 96.31 391 LYS A N 1
ATOM 2854 C CA . LYS A 1 391 ? 9.993 -5.358 -23.902 1.00 96.31 391 LYS A CA 1
ATOM 2855 C C . LYS A 1 391 ? 8.944 -5.237 -25.001 1.00 96.31 391 LYS A C 1
ATOM 2857 O O . LYS A 1 391 ? 7.897 -5.875 -24.896 1.00 96.31 391 LYS A O 1
ATOM 2862 N N . ALA A 1 392 ? 9.194 -4.414 -26.018 1.00 96.81 392 ALA A N 1
ATOM 2863 C CA . ALA A 1 392 ? 8.249 -4.178 -27.104 1.00 96.81 392 ALA A CA 1
ATOM 2864 C C . ALA A 1 392 ? 8.120 -5.387 -28.044 1.00 96.81 392 ALA A C 1
ATOM 2866 O O . ALA A 1 392 ? 7.019 -5.662 -28.508 1.00 96.81 392 ALA A O 1
ATOM 2867 N N . GLY A 1 393 ? 9.222 -6.105 -28.286 1.00 94.38 393 GLY A N 1
ATOM 2868 C CA . GLY A 1 393 ? 9.303 -7.249 -29.201 1.00 94.38 393 GLY A CA 1
ATOM 2869 C C . GLY A 1 393 ? 8.811 -8.580 -28.633 1.00 94.38 393 GLY A C 1
ATOM 2870 O O . GLY A 1 393 ? 8.866 -9.592 -29.324 1.00 94.38 393 GLY A O 1
ATOM 2871 N N . GLU A 1 394 ? 8.334 -8.608 -27.390 1.00 94.94 394 GLU A N 1
ATOM 2872 C CA . GLU A 1 394 ? 7.795 -9.821 -26.778 1.00 94.94 394 GLU A CA 1
ATOM 2873 C C . GLU A 1 394 ? 6.578 -10.348 -27.565 1.00 94.94 394 GLU A C 1
ATOM 2875 O O . GLU A 1 394 ? 5.702 -9.588 -27.997 1.00 94.94 394 GLU A O 1
ATOM 2880 N N . GLY A 1 395 ? 6.490 -11.671 -27.731 1.00 96.19 395 GLY A N 1
ATOM 2881 C CA . GLY A 1 395 ? 5.352 -12.297 -28.405 1.00 96.19 395 GLY A CA 1
ATOM 2882 C C . GLY A 1 395 ? 4.027 -11.989 -27.682 1.00 96.19 395 GLY A C 1
ATOM 2883 O O . GLY A 1 395 ? 4.017 -11.914 -26.453 1.00 96.19 395 GLY A O 1
ATOM 2884 N N . PRO A 1 396 ? 2.876 -11.862 -28.379 1.00 95.62 396 PRO A N 1
ATOM 2885 C CA . PRO A 1 396 ? 1.628 -11.396 -27.763 1.00 95.62 396 PRO A CA 1
ATOM 2886 C C . PRO A 1 396 ? 1.184 -12.187 -26.530 1.00 95.62 396 PRO A C 1
ATOM 2888 O O . PRO A 1 396 ? 0.761 -11.610 -25.529 1.00 95.62 396 PRO A O 1
ATOM 2891 N N . VAL A 1 397 ? 1.298 -13.516 -26.603 1.00 96.94 397 VAL A N 1
ATOM 2892 C CA . VAL A 1 397 ? 0.916 -14.427 -25.517 1.00 96.94 397 VAL A CA 1
ATOM 2893 C C . VAL A 1 397 ? 1.874 -14.285 -24.337 1.00 96.94 397 VAL A C 1
ATOM 2895 O O . VAL A 1 397 ? 1.429 -14.162 -23.198 1.00 96.94 397 VAL A O 1
ATOM 2898 N N . ALA A 1 398 ? 3.180 -14.249 -24.602 1.00 97.19 398 ALA A N 1
ATOM 2899 C CA . ALA A 1 398 ? 4.190 -14.084 -23.566 1.00 97.19 398 ALA A CA 1
ATOM 2900 C C . ALA A 1 398 ? 4.057 -12.719 -22.873 1.00 97.19 398 ALA A C 1
ATOM 2902 O O . ALA A 1 398 ? 4.023 -12.665 -21.646 1.00 97.19 398 ALA A O 1
ATOM 2903 N N . ALA A 1 399 ? 3.855 -11.636 -23.630 1.00 96.88 399 ALA A N 1
ATOM 2904 C CA . ALA A 1 399 ? 3.630 -10.300 -23.084 1.00 96.88 399 ALA A CA 1
ATOM 2905 C C . ALA A 1 399 ? 2.409 -10.258 -22.150 1.00 96.88 399 ALA A C 1
ATOM 2907 O O . ALA A 1 399 ? 2.485 -9.704 -21.052 1.00 96.88 399 ALA A O 1
ATOM 2908 N N . LEU A 1 400 ? 1.303 -10.896 -22.552 1.00 97.75 400 LEU A N 1
ATOM 2909 C CA . LEU A 1 400 ? 0.087 -10.997 -21.746 1.00 97.75 400 LEU A CA 1
ATOM 2910 C C . LEU A 1 400 ? 0.321 -11.784 -20.445 1.00 97.75 400 LEU A C 1
ATOM 2912 O O . LEU A 1 400 ? -0.061 -11.323 -19.371 1.00 97.75 400 LEU A O 1
ATOM 2916 N N . LEU A 1 401 ? 0.964 -12.953 -20.518 1.00 98.06 401 LEU A N 1
ATOM 2917 C CA . LEU A 1 401 ? 1.227 -13.801 -19.349 1.00 98.06 401 LEU A CA 1
ATOM 2918 C C . LEU A 1 401 ? 2.244 -13.167 -18.389 1.00 98.06 401 LEU A C 1
ATOM 2920 O O . LEU A 1 401 ? 2.044 -13.180 -17.175 1.00 98.06 401 LEU A O 1
ATOM 2924 N N . LEU A 1 402 ? 3.296 -12.536 -18.913 1.00 98.38 402 LEU A N 1
ATOM 2925 C CA . LEU A 1 402 ? 4.240 -11.758 -18.110 1.00 98.38 402 LEU A CA 1
ATOM 2926 C C . LEU A 1 402 ? 3.551 -10.565 -17.441 1.00 98.38 402 LEU A C 1
ATOM 2928 O O . LEU A 1 402 ? 3.901 -10.210 -16.317 1.00 98.38 402 LEU A O 1
ATOM 2932 N N . ALA A 1 403 ? 2.553 -9.961 -18.086 1.00 98.25 403 ALA A N 1
ATOM 2933 C CA . ALA A 1 403 ? 1.752 -8.899 -17.491 1.00 98.25 403 ALA A CA 1
ATOM 2934 C C . ALA A 1 403 ? 0.832 -9.407 -16.368 1.00 98.25 403 ALA A C 1
ATOM 2936 O O . ALA A 1 403 ? 0.687 -8.740 -15.337 1.00 98.25 403 ALA A O 1
ATOM 2937 N N . VAL A 1 404 ? 0.268 -10.607 -16.519 1.00 97.94 404 VAL A N 1
ATOM 2938 C CA . VAL A 1 404 ? -0.477 -11.296 -15.454 1.00 97.94 404 VAL A CA 1
ATOM 2939 C C . VAL A 1 404 ? 0.422 -11.525 -14.233 1.00 97.94 404 VAL A C 1
ATOM 2941 O O . VAL A 1 404 ? 0.063 -11.130 -13.122 1.00 97.94 404 VAL A O 1
ATOM 2944 N N . LEU A 1 405 ? 1.621 -12.082 -14.442 1.00 97.12 405 LEU A N 1
ATOM 2945 C CA . LEU A 1 405 ? 2.593 -12.340 -13.373 1.00 97.12 405 LEU A CA 1
ATOM 2946 C C . LEU A 1 405 ? 3.085 -11.054 -12.700 1.00 97.12 405 LEU A C 1
ATOM 2948 O O . LEU A 1 405 ? 3.177 -10.994 -11.476 1.00 97.12 405 LEU A O 1
ATOM 2952 N N . CYS A 1 406 ? 3.349 -10.002 -13.480 1.00 97.44 406 CYS A N 1
ATOM 2953 C CA . CYS A 1 406 ? 3.750 -8.698 -12.951 1.00 97.44 406 CYS A CA 1
ATOM 2954 C C . CYS A 1 406 ? 2.759 -8.181 -11.904 1.00 97.4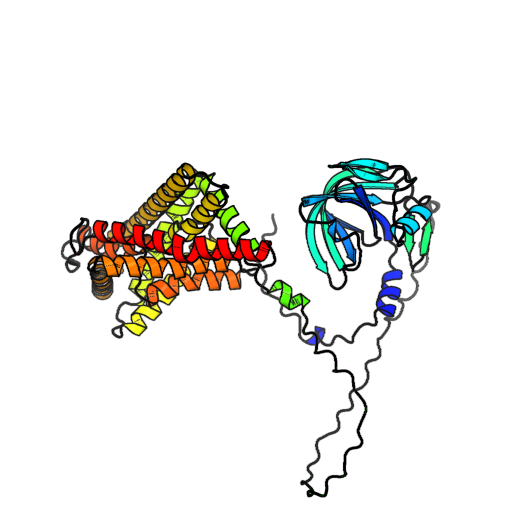4 406 CYS A C 1
ATOM 2956 O O . CYS A 1 406 ? 3.135 -7.750 -10.812 1.00 97.44 406 CYS A O 1
ATOM 2958 N N . THR A 1 407 ? 1.470 -8.239 -12.237 1.00 94.62 407 THR A N 1
ATOM 2959 C CA . THR A 1 407 ? 0.438 -7.664 -11.376 1.00 94.62 407 THR A CA 1
ATOM 2960 C C . THR A 1 407 ? 0.158 -8.525 -10.154 1.00 94.62 407 THR A C 1
ATOM 2962 O O . THR A 1 407 ? -0.197 -7.982 -9.109 1.00 94.62 407 THR A O 1
ATOM 2965 N N . TRP A 1 408 ? 0.409 -9.834 -10.227 1.00 94.69 408 TRP A N 1
ATOM 2966 C CA . TRP A 1 408 ? 0.414 -10.682 -9.039 1.00 94.69 408 TRP A CA 1
ATOM 2967 C C . TRP A 1 408 ? 1.436 -10.198 -8.001 1.00 94.69 408 TRP A C 1
ATOM 2969 O O . TRP A 1 408 ? 1.055 -9.996 -6.848 1.00 94.69 408 TRP A O 1
ATOM 2979 N N . PHE A 1 409 ? 2.683 -9.910 -8.398 1.00 95.12 409 PHE A N 1
ATOM 2980 C CA . PHE A 1 409 ? 3.685 -9.344 -7.484 1.00 95.12 409 PHE A CA 1
ATOM 2981 C C . PHE A 1 409 ? 3.242 -7.990 -6.915 1.00 95.12 409 PHE A C 1
ATOM 2983 O O . PHE A 1 409 ? 3.247 -7.790 -5.699 1.00 95.12 409 PHE A O 1
ATOM 2990 N N . LEU A 1 410 ? 2.835 -7.063 -7.788 1.00 95.06 410 LEU A N 1
ATOM 2991 C CA . LEU A 1 410 ? 2.542 -5.682 -7.401 1.00 95.06 410 LEU A CA 1
ATOM 2992 C C . LEU A 1 410 ? 1.293 -5.556 -6.516 1.00 95.06 410 LEU A C 1
ATOM 2994 O O . LEU A 1 410 ? 1.308 -4.846 -5.511 1.00 95.06 410 LEU A O 1
ATOM 2998 N N . GLN A 1 411 ? 0.201 -6.234 -6.860 1.00 95.62 411 GLN A N 1
ATOM 2999 C CA . GLN A 1 411 ? -1.041 -6.109 -6.099 1.00 95.62 411 GLN A CA 1
ATOM 3000 C C . GLN A 1 411 ? -1.046 -6.962 -4.838 1.00 95.62 411 GLN A C 1
ATOM 3002 O O . GLN A 1 411 ? -1.624 -6.545 -3.837 1.00 95.62 411 GLN A O 1
ATOM 3007 N N . THR A 1 412 ? -0.348 -8.101 -4.827 1.00 94.38 412 THR A N 1
ATOM 3008 C CA . THR A 1 412 ? -0.124 -8.830 -3.573 1.00 94.38 412 THR A CA 1
ATOM 3009 C C . THR A 1 412 ? 0.701 -7.975 -2.612 1.00 94.38 412 THR A C 1
ATOM 3011 O O . THR A 1 412 ? 0.326 -7.847 -1.450 1.00 94.38 412 THR A O 1
ATOM 3014 N N . ALA A 1 413 ? 1.753 -7.303 -3.094 1.00 95.00 413 ALA A N 1
ATOM 3015 C CA . ALA A 1 413 ? 2.510 -6.329 -2.305 1.00 95.00 413 ALA A CA 1
ATOM 3016 C C . ALA A 1 413 ? 1.618 -5.213 -1.730 1.00 95.00 413 ALA A C 1
ATOM 3018 O O . ALA A 1 413 ? 1.731 -4.886 -0.551 1.00 95.00 413 ALA A O 1
ATOM 3019 N N . MET A 1 414 ? 0.681 -4.681 -2.522 1.00 94.62 414 MET A N 1
ATOM 3020 C CA . MET A 1 414 ? -0.293 -3.686 -2.059 1.00 94.62 414 MET A CA 1
ATOM 3021 C C . MET A 1 414 ? -1.216 -4.230 -0.955 1.00 94.62 414 MET A C 1
ATOM 3023 O O . MET A 1 414 ? -1.435 -3.571 0.059 1.00 94.62 414 MET A O 1
ATOM 3027 N N . PHE A 1 415 ? -1.737 -5.447 -1.100 1.00 94.81 415 PHE A N 1
ATOM 3028 C CA . PHE A 1 415 ? -2.563 -6.071 -0.061 1.00 94.81 415 PHE A CA 1
ATOM 3029 C C . PHE A 1 415 ? -1.745 -6.313 1.217 1.00 94.81 415 PHE A C 1
ATOM 3031 O O . PHE A 1 415 ? -2.185 -5.963 2.312 1.00 94.81 415 PHE A O 1
ATOM 3038 N N . LEU A 1 416 ? -0.513 -6.815 1.087 1.00 93.56 416 LEU A N 1
ATOM 3039 C CA . LEU A 1 416 ? 0.397 -7.023 2.215 1.00 93.56 416 LEU A CA 1
ATOM 3040 C C . LEU A 1 416 ? 0.800 -5.710 2.907 1.00 93.56 416 LEU A C 1
ATOM 3042 O O . LEU A 1 416 ? 0.908 -5.673 4.132 1.00 93.56 416 LEU A O 1
ATOM 3046 N N . PHE A 1 417 ? 0.927 -4.609 2.165 1.00 93.69 417 PHE A N 1
ATOM 3047 C CA . PHE A 1 417 ? 1.116 -3.274 2.737 1.00 93.69 417 PHE A CA 1
ATOM 3048 C C . PHE A 1 417 ? -0.036 -2.901 3.686 1.00 93.69 417 PHE A C 1
ATOM 3050 O O . PHE A 1 417 ? 0.197 -2.465 4.813 1.00 93.69 417 PHE A O 1
ATOM 3057 N N . PHE A 1 418 ? -1.290 -3.135 3.289 1.00 92.38 418 PHE A N 1
ATOM 3058 C CA . PHE A 1 418 ? -2.447 -2.884 4.159 1.00 92.38 418 PHE A CA 1
ATOM 3059 C C . PHE A 1 418 ? -2.646 -3.949 5.242 1.00 92.38 418 PHE A C 1
ATOM 3061 O O . PHE A 1 418 ? -3.307 -3.691 6.249 1.00 92.38 418 PHE A O 1
ATOM 3068 N N . LYS A 1 419 ? -2.041 -5.124 5.081 1.00 92.25 419 LYS A N 1
ATOM 3069 C CA . LYS A 1 419 ? -1.942 -6.135 6.133 1.00 92.25 419 LYS A CA 1
ATOM 3070 C C . LYS A 1 419 ? -0.929 -5.738 7.215 1.00 92.25 419 LYS A C 1
ATOM 3072 O O . LYS A 1 419 ? -1.099 -6.116 8.372 1.00 92.25 419 LYS A O 1
ATOM 3077 N N . ALA A 1 420 ? 0.092 -4.956 6.873 1.00 90.56 420 ALA A N 1
ATOM 3078 C CA . ALA A 1 420 ? 1.129 -4.530 7.804 1.00 90.56 420 ALA A CA 1
ATOM 3079 C C . ALA A 1 420 ? 0.673 -3.429 8.785 1.00 90.56 420 ALA A C 1
ATOM 3081 O O . ALA A 1 420 ? -0.059 -2.482 8.447 1.00 90.56 420 ALA A O 1
ATOM 3082 N N . ARG A 1 421 ? 1.160 -3.550 10.027 1.00 86.19 421 ARG A N 1
ATOM 3083 C CA . ARG A 1 421 ? 0.935 -2.589 11.116 1.00 86.19 421 ARG A CA 1
ATOM 3084 C C . ARG A 1 421 ? 1.998 -1.496 11.167 1.00 86.19 421 ARG A C 1
ATOM 3086 O O . ARG A 1 421 ? 1.628 -0.330 11.276 1.00 86.19 421 ARG A O 1
ATOM 3093 N N . THR A 1 422 ? 3.270 -1.866 11.031 1.00 85.94 422 THR A N 1
ATOM 3094 C CA . THR A 1 422 ? 4.408 -0.941 11.127 1.00 85.94 422 THR A CA 1
ATOM 3095 C C . THR A 1 422 ? 4.761 -0.323 9.778 1.00 85.94 422 THR A C 1
ATOM 3097 O O . THR A 1 422 ? 4.593 -0.949 8.727 1.00 85.94 422 THR A O 1
ATOM 3100 N N . ASP A 1 423 ? 5.290 0.900 9.802 1.00 86.50 423 ASP A N 1
ATOM 3101 C CA . ASP A 1 423 ? 5.705 1.589 8.578 1.00 86.50 423 ASP A CA 1
ATOM 3102 C C . ASP A 1 423 ? 6.931 0.931 7.932 1.00 86.50 423 ASP A C 1
ATOM 3104 O O . ASP A 1 423 ? 7.011 0.860 6.710 1.00 86.50 423 ASP A O 1
ATOM 3108 N N . VAL A 1 424 ? 7.821 0.328 8.725 1.00 89.81 424 VAL A N 1
ATOM 3109 C CA . VAL A 1 424 ? 8.954 -0.457 8.207 1.00 89.81 4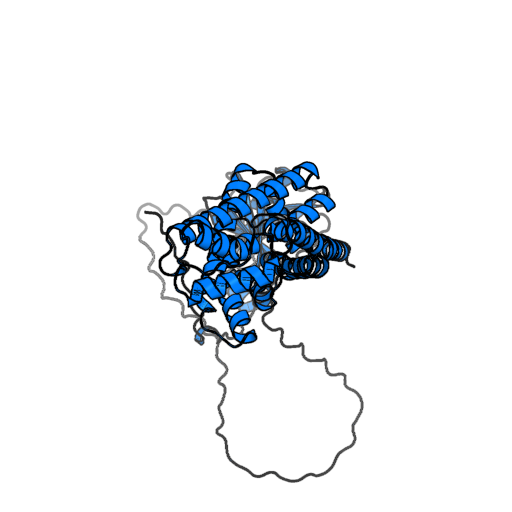24 VAL A CA 1
ATOM 3110 C C . VAL A 1 424 ? 8.468 -1.682 7.424 1.00 89.81 424 VAL A C 1
ATOM 3112 O O . VAL A 1 424 ? 8.900 -1.902 6.293 1.00 89.81 424 VAL A O 1
ATOM 3115 N N . ALA A 1 425 ? 7.521 -2.455 7.970 1.00 90.94 425 ALA A N 1
ATOM 3116 C CA . ALA A 1 425 ? 6.963 -3.612 7.266 1.00 90.94 425 ALA A CA 1
ATOM 3117 C C . ALA A 1 425 ? 6.196 -3.187 6.006 1.00 90.94 425 ALA A C 1
ATOM 3119 O O . ALA A 1 425 ? 6.306 -3.826 4.960 1.00 90.94 425 ALA A O 1
ATOM 3120 N N . ARG A 1 426 ? 5.464 -2.069 6.079 1.00 92.44 426 ARG A N 1
ATOM 3121 C CA . ARG A 1 426 ? 4.818 -1.444 4.919 1.00 92.44 426 ARG A CA 1
ATOM 3122 C C . ARG A 1 426 ? 5.819 -1.097 3.826 1.00 92.44 426 ARG A C 1
ATOM 3124 O O . ARG A 1 426 ? 5.602 -1.485 2.684 1.00 92.44 426 ARG A O 1
ATOM 3131 N N . MET A 1 427 ? 6.913 -0.417 4.165 1.00 94.06 427 MET A N 1
ATOM 3132 C CA . MET A 1 427 ? 7.980 -0.097 3.214 1.00 94.06 427 MET A CA 1
ATOM 3133 C C . MET A 1 427 ? 8.586 -1.370 2.612 1.00 94.06 427 MET A C 1
ATOM 3135 O O . MET A 1 427 ? 8.788 -1.423 1.403 1.00 94.06 427 MET A O 1
ATOM 3139 N N . GLY A 1 428 ? 8.790 -2.421 3.413 1.00 94.50 428 GLY A N 1
ATOM 3140 C CA . GLY A 1 428 ? 9.271 -3.721 2.936 1.00 94.50 428 GLY A CA 1
ATOM 3141 C C . GLY A 1 428 ? 8.335 -4.382 1.915 1.00 94.50 428 GLY A C 1
ATOM 3142 O O . GLY A 1 428 ? 8.774 -4.773 0.833 1.00 94.50 428 GLY A O 1
ATOM 3143 N N . PHE A 1 429 ? 7.033 -4.462 2.206 1.00 94.38 429 PHE A N 1
ATOM 3144 C CA . PHE A 1 429 ? 6.058 -5.021 1.261 1.00 94.38 429 PHE A CA 1
ATOM 3145 C C . PHE A 1 429 ? 5.884 -4.147 0.019 1.00 94.38 429 PHE A C 1
ATOM 3147 O O . PHE A 1 429 ? 5.823 -4.676 -1.089 1.00 94.38 429 PHE A O 1
ATOM 3154 N N . ALA A 1 430 ? 5.868 -2.823 0.184 1.00 94.12 430 ALA A N 1
ATOM 3155 C CA . ALA A 1 430 ? 5.853 -1.875 -0.924 1.00 94.12 430 ALA A CA 1
ATOM 3156 C C . ALA A 1 430 ? 7.087 -2.029 -1.827 1.00 94.12 430 ALA A C 1
ATOM 3158 O O . ALA A 1 430 ? 6.977 -1.950 -3.044 1.00 94.12 430 ALA A O 1
ATOM 3159 N N . PHE A 1 431 ? 8.260 -2.295 -1.260 1.00 96.75 431 PHE A N 1
ATOM 3160 C CA . PHE A 1 431 ? 9.477 -2.523 -2.032 1.00 96.75 431 PHE A CA 1
ATOM 3161 C C . PHE A 1 431 ? 9.432 -3.838 -2.826 1.00 96.75 431 PHE A C 1
ATOM 3163 O O . PHE A 1 431 ? 9.833 -3.874 -3.990 1.00 96.75 431 PHE A O 1
ATOM 3170 N N . TYR A 1 432 ? 8.923 -4.913 -2.212 1.00 95.06 432 TYR A N 1
ATOM 3171 C CA . TYR A 1 432 ? 8.957 -6.272 -2.762 1.00 95.06 432 TYR A CA 1
ATOM 3172 C C . TYR A 1 432 ? 8.327 -6.398 -4.156 1.00 95.06 432 TYR A C 1
ATOM 3174 O O . TYR A 1 432 ? 8.958 -6.945 -5.059 1.00 95.06 432 TYR A O 1
ATOM 3182 N N . GLY A 1 433 ? 7.098 -5.910 -4.347 1.00 94.06 433 GLY A N 1
ATOM 3183 C CA . GLY A 1 433 ? 6.364 -6.104 -5.604 1.00 94.06 433 GLY A CA 1
ATOM 3184 C C . GLY A 1 433 ? 7.104 -5.544 -6.831 1.00 94.06 433 GLY A C 1
ATOM 3185 O O . GLY A 1 433 ? 7.371 -6.292 -7.775 1.00 94.06 433 GLY A O 1
ATOM 3186 N N . PRO A 1 434 ? 7.477 -4.252 -6.823 1.00 95.00 434 PRO A N 1
ATOM 3187 C CA . PRO A 1 434 ? 8.248 -3.633 -7.894 1.00 95.00 434 PRO A CA 1
ATOM 3188 C C . PRO A 1 434 ? 9.649 -4.207 -8.081 1.00 95.00 434 PRO A C 1
ATOM 3190 O O . PRO A 1 434 ? 10.076 -4.397 -9.220 1.00 95.00 434 PRO A O 1
ATOM 3193 N N . PHE A 1 435 ? 10.338 -4.527 -6.983 1.00 97.44 435 PHE A N 1
ATOM 3194 C CA . PHE A 1 435 ? 11.619 -5.225 -7.036 1.00 97.44 435 PHE A CA 1
ATOM 3195 C C . PHE A 1 435 ? 11.498 -6.543 -7.814 1.00 97.44 435 PHE A C 1
ATOM 3197 O O . PHE A 1 435 ? 12.222 -6.762 -8.788 1.00 97.44 435 PHE A O 1
ATOM 3204 N N . ALA A 1 436 ? 10.547 -7.394 -7.420 1.00 96.25 436 ALA A N 1
ATOM 3205 C CA . ALA A 1 436 ? 10.382 -8.731 -7.972 1.00 96.25 436 ALA A CA 1
ATOM 3206 C C . ALA A 1 436 ? 10.020 -8.692 -9.458 1.00 96.25 436 ALA A C 1
ATOM 3208 O O . ALA A 1 436 ? 10.610 -9.417 -10.255 1.00 96.25 436 ALA A O 1
ATOM 3209 N N . PHE A 1 437 ? 9.087 -7.823 -9.857 1.00 95.50 437 PHE A N 1
ATOM 3210 C CA . PHE A 1 437 ? 8.608 -7.816 -11.236 1.00 95.50 437 PHE A CA 1
ATOM 3211 C C . PHE A 1 437 ? 9.673 -7.296 -12.217 1.00 95.50 437 PHE A C 1
ATOM 3213 O O . PHE A 1 437 ? 9.719 -7.768 -13.358 1.00 95.50 437 PHE A O 1
ATOM 3220 N N . VAL A 1 438 ? 10.522 -6.349 -11.793 1.00 97.06 438 VAL A N 1
ATOM 3221 C CA . VAL A 1 438 ? 11.637 -5.844 -12.610 1.00 97.06 438 VAL A CA 1
ATOM 3222 C C . VAL A 1 438 ? 12.770 -6.857 -12.662 1.00 97.06 438 VAL A C 1
ATOM 3224 O O . VAL A 1 438 ? 13.239 -7.166 -13.756 1.00 97.06 438 VAL A O 1
ATOM 3227 N N . ALA A 1 439 ? 13.160 -7.427 -11.519 1.00 96.50 439 ALA A N 1
ATOM 3228 C CA . ALA A 1 439 ? 14.189 -8.463 -11.470 1.00 96.50 439 ALA A CA 1
ATOM 3229 C C . ALA A 1 439 ? 13.802 -9.701 -12.299 1.00 96.50 439 ALA A C 1
ATOM 3231 O O . ALA A 1 439 ? 14.657 -10.308 -12.940 1.00 96.50 439 ALA A O 1
ATOM 3232 N N . ALA A 1 440 ? 12.509 -10.034 -12.343 1.00 95.75 440 ALA A N 1
ATOM 3233 C CA . ALA A 1 440 ? 11.961 -11.130 -13.139 1.00 95.75 440 ALA A CA 1
ATOM 3234 C C . ALA A 1 440 ? 11.669 -10.770 -14.611 1.00 95.75 440 ALA A C 1
ATOM 3236 O O . ALA A 1 440 ? 11.207 -11.627 -15.358 1.00 95.75 440 ALA A O 1
ATOM 3237 N N . GLY A 1 441 ? 11.892 -9.524 -15.048 1.00 95.50 441 GLY A N 1
ATOM 3238 C CA . GLY A 1 441 ? 11.700 -9.130 -16.451 1.00 95.50 441 GLY A CA 1
ATOM 3239 C C . GLY A 1 441 ? 10.241 -9.126 -16.931 1.00 95.50 441 GLY A C 1
ATOM 3240 O O . GLY A 1 441 ? 9.977 -9.259 -18.122 1.00 95.50 441 GLY A O 1
ATOM 3241 N N . THR A 1 442 ? 9.277 -8.962 -16.027 1.00 97.56 442 THR A N 1
ATOM 3242 C CA . THR A 1 442 ? 7.844 -8.991 -16.367 1.00 97.56 442 THR A CA 1
ATOM 3243 C C . THR A 1 442 ? 7.350 -7.689 -17.027 1.00 97.56 442 THR A C 1
ATOM 3245 O O . THR A 1 442 ? 8.092 -6.709 -17.175 1.00 97.56 442 THR A O 1
ATOM 3248 N N . GLN A 1 443 ? 6.081 -7.664 -17.452 1.00 98.25 443 GLN A N 1
ATOM 3249 C CA . GLN A 1 443 ? 5.488 -6.564 -18.223 1.00 98.25 443 GLN A CA 1
ATOM 3250 C C . GLN A 1 443 ? 4.544 -5.718 -17.350 1.00 98.25 443 GLN A C 1
ATOM 3252 O O . GLN A 1 443 ? 3.541 -6.206 -16.835 1.00 98.25 443 GLN A O 1
ATOM 3257 N N . HIS A 1 444 ? 4.843 -4.428 -17.198 1.00 98.12 444 HIS A N 1
ATOM 3258 C CA . HIS A 1 444 ? 4.043 -3.503 -16.392 1.00 98.12 444 HIS A CA 1
ATOM 3259 C C . HIS A 1 444 ? 3.645 -2.302 -17.237 1.00 98.12 444 HIS A C 1
ATOM 3261 O O . HIS A 1 444 ? 4.525 -1.563 -17.675 1.00 98.12 444 HIS A O 1
ATOM 3267 N N . VAL A 1 445 ? 2.345 -2.065 -17.436 1.00 98.12 445 VAL A N 1
ATOM 3268 C CA . VAL A 1 445 ? 1.872 -1.065 -18.408 1.00 98.12 445 VAL A CA 1
ATOM 3269 C C . VAL A 1 445 ? 2.465 0.314 -18.126 1.00 98.12 445 VAL A C 1
ATOM 3271 O O . VAL A 1 445 ? 2.980 0.950 -19.039 1.00 98.12 445 VAL A O 1
ATOM 3274 N N . ILE A 1 446 ? 2.491 0.750 -16.860 1.00 98.25 446 ILE A N 1
ATOM 3275 C CA . ILE A 1 446 ? 2.981 2.094 -16.528 1.00 98.25 446 ILE A CA 1
ATOM 3276 C C . ILE A 1 446 ? 4.505 2.195 -16.664 1.00 98.25 446 ILE A C 1
ATOM 3278 O O . ILE A 1 446 ? 5.020 3.211 -17.117 1.00 98.25 446 ILE A O 1
ATOM 3282 N N . ALA A 1 447 ? 5.243 1.135 -16.322 1.00 98.19 447 ALA A N 1
ATOM 3283 C CA . ALA A 1 447 ? 6.702 1.155 -16.448 1.00 98.19 447 ALA A CA 1
ATOM 3284 C C . ALA A 1 447 ? 7.138 1.021 -17.911 1.00 98.19 447 ALA A C 1
ATOM 3286 O O . ALA A 1 447 ? 8.120 1.635 -18.315 1.00 98.19 447 ALA A O 1
ATOM 3287 N N . ASN A 1 448 ? 6.397 0.264 -18.723 1.00 98.12 448 ASN A N 1
ATOM 3288 C CA . ASN A 1 448 ? 6.682 0.080 -20.142 1.00 98.12 448 ASN A CA 1
ATOM 3289 C C . ASN A 1 448 ? 6.561 1.387 -20.930 1.00 98.12 448 ASN A C 1
ATOM 3291 O O . ASN A 1 448 ? 7.300 1.569 -21.893 1.00 98.12 448 ASN A O 1
ATOM 3295 N N . ILE A 1 449 ? 5.726 2.331 -20.482 1.00 97.75 449 ILE A N 1
ATOM 3296 C CA . ILE A 1 449 ? 5.709 3.692 -21.038 1.00 97.75 449 ILE A CA 1
ATOM 3297 C C . ILE A 1 449 ? 7.093 4.325 -20.949 1.00 97.75 449 ILE A C 1
ATOM 3299 O O . ILE A 1 449 ? 7.561 4.900 -21.921 1.00 97.75 449 ILE A O 1
ATOM 3303 N N . ALA A 1 450 ? 7.761 4.198 -19.805 1.00 98.12 450 ALA A N 1
ATOM 3304 C CA . ALA A 1 450 ? 9.090 4.757 -19.620 1.00 98.12 450 ALA A CA 1
ATOM 3305 C C . ALA A 1 450 ? 10.183 3.885 -20.256 1.00 98.12 450 ALA A C 1
ATOM 3307 O O . ALA A 1 450 ? 11.055 4.423 -20.928 1.00 98.12 450 ALA A O 1
ATOM 3308 N N . PHE A 1 451 ? 10.130 2.555 -20.120 1.00 97.94 451 PHE A N 1
ATOM 3309 C CA . PHE A 1 451 ? 11.146 1.665 -20.699 1.00 97.94 451 PHE A CA 1
ATOM 3310 C C . PHE A 1 451 ? 11.183 1.708 -22.234 1.00 97.94 451 PHE A C 1
ATOM 3312 O O . PHE A 1 451 ? 12.258 1.582 -22.810 1.00 97.94 451 PHE A O 1
ATOM 3319 N N . ILE A 1 452 ? 10.030 1.874 -22.889 1.00 98.06 452 ILE A N 1
ATOM 3320 C CA . ILE A 1 452 ? 9.915 1.927 -24.355 1.00 98.06 452 ILE A CA 1
ATOM 3321 C C . ILE A 1 452 ? 9.912 3.384 -24.839 1.00 98.06 452 ILE A C 1
ATOM 3323 O O . ILE A 1 452 ? 10.570 3.718 -25.821 1.00 98.06 452 ILE A O 1
ATOM 3327 N N . GLY A 1 453 ? 9.204 4.273 -24.140 1.00 97.50 453 GLY A N 1
ATOM 3328 C CA . GLY A 1 453 ? 9.059 5.673 -24.536 1.00 97.50 453 GLY A CA 1
ATOM 3329 C C . GLY A 1 453 ? 10.324 6.507 -24.348 1.00 97.50 453 GLY A C 1
ATOM 3330 O O . GLY A 1 453 ? 10.566 7.403 -25.148 1.00 97.50 453 GLY A O 1
ATOM 3331 N N . LEU A 1 454 ? 11.164 6.220 -23.345 1.00 97.44 454 LEU A N 1
ATOM 3332 C CA . LEU A 1 454 ? 12.403 6.975 -23.129 1.00 97.44 454 LEU A CA 1
ATOM 3333 C C . LEU A 1 454 ? 13.376 6.865 -24.319 1.00 97.44 454 LEU A C 1
ATOM 3335 O O . LEU A 1 454 ? 13.757 7.914 -24.836 1.00 97.44 454 LEU A O 1
ATOM 3339 N N . PRO A 1 455 ? 13.764 5.666 -24.806 1.00 96.94 455 PRO A N 1
ATOM 3340 C CA . PRO A 1 455 ? 14.620 5.569 -25.991 1.00 96.94 455 PRO A CA 1
ATOM 3341 C C . PRO A 1 455 ? 13.953 6.129 -27.259 1.00 96.94 455 PRO A C 1
ATOM 3343 O O . PRO A 1 455 ? 14.643 6.742 -28.070 1.00 96.94 455 PRO A O 1
ATOM 3346 N N . LEU A 1 456 ? 12.625 6.007 -27.409 1.00 96.31 456 LEU A N 1
ATOM 3347 C CA . LEU A 1 456 ? 11.880 6.649 -28.504 1.00 96.31 456 LEU A CA 1
ATOM 3348 C C . LEU A 1 456 ? 12.003 8.181 -28.474 1.00 96.31 456 LEU A C 1
ATOM 3350 O O . LEU A 1 456 ? 12.243 8.803 -29.506 1.00 96.31 456 LEU A O 1
ATOM 3354 N N . LEU A 1 457 ? 11.853 8.794 -27.298 1.00 96.94 457 LEU A N 1
ATOM 3355 C CA . LEU A 1 457 ? 11.950 10.245 -27.132 1.00 96.94 457 LEU A CA 1
ATOM 3356 C C . LEU A 1 457 ? 13.388 10.750 -27.248 1.00 96.94 457 LEU A C 1
ATOM 3358 O O . LEU A 1 457 ? 13.597 11.817 -27.814 1.00 96.94 457 LEU A O 1
ATOM 3362 N N . LEU A 1 458 ? 14.377 9.993 -26.764 1.00 96.62 458 LEU A N 1
ATOM 3363 C CA . LEU A 1 458 ? 15.791 10.328 -26.950 1.00 96.62 458 LEU A CA 1
ATOM 3364 C C . LEU A 1 458 ? 16.154 10.376 -28.439 1.00 96.62 458 LEU A C 1
ATOM 3366 O O . LEU A 1 458 ? 16.749 11.355 -28.882 1.00 96.62 458 LEU A O 1
ATOM 3370 N N . ALA A 1 459 ? 15.736 9.372 -29.217 1.00 94.12 459 ALA A N 1
ATOM 3371 C CA . ALA A 1 459 ? 15.944 9.350 -30.664 1.00 94.12 459 ALA A CA 1
ATOM 3372 C C . ALA A 1 459 ? 15.191 10.486 -31.383 1.00 94.12 459 ALA A C 1
ATOM 3374 O O . ALA A 1 459 ? 15.716 11.071 -32.328 1.00 94.12 459 ALA A O 1
ATOM 3375 N N . ALA A 1 460 ? 13.981 10.824 -30.922 1.00 94.12 460 ALA A N 1
ATOM 3376 C CA . ALA A 1 460 ? 13.175 11.895 -31.506 1.00 94.12 460 ALA A CA 1
ATOM 3377 C C . ALA A 1 460 ? 13.723 13.303 -31.212 1.00 94.12 460 ALA A C 1
ATOM 3379 O O . ALA A 1 460 ? 13.682 14.167 -32.085 1.00 94.12 460 ALA A O 1
ATOM 3380 N N . PHE A 1 461 ? 14.211 13.555 -29.994 1.00 96.00 461 PHE A N 1
ATOM 3381 C CA . PHE A 1 461 ? 14.715 14.871 -29.587 1.00 96.00 461 PHE A CA 1
ATOM 3382 C C . PHE A 1 461 ? 16.178 15.111 -29.970 1.00 96.00 461 PHE A C 1
ATOM 3384 O O . PHE A 1 461 ? 16.555 16.262 -30.174 1.00 96.00 461 PHE A O 1
ATOM 3391 N N . HIS A 1 462 ? 16.986 14.054 -30.110 1.00 94.31 462 HIS A N 1
ATOM 3392 C CA . HIS A 1 462 ? 18.417 14.151 -30.431 1.00 94.31 462 HIS A CA 1
ATOM 3393 C C . HIS A 1 462 ? 18.786 13.277 -31.642 1.00 94.31 462 HIS A C 1
ATOM 3395 O O . HIS A 1 462 ? 19.550 12.313 -31.508 1.00 94.31 462 HIS A O 1
ATOM 3401 N N . PRO A 1 463 ? 18.253 13.586 -32.840 1.00 89.94 463 PRO A N 1
ATOM 3402 C CA . PRO A 1 463 ? 18.505 12.791 -34.038 1.00 89.94 463 PRO A CA 1
ATOM 3403 C C . PRO A 1 463 ? 20.008 12.705 -34.343 1.00 89.94 463 PRO A C 1
ATOM 3405 O O . PRO A 1 463 ? 20.717 13.710 -34.350 1.00 89.94 463 PRO A O 1
ATOM 3408 N N . GLY A 1 464 ? 20.500 11.487 -34.587 1.00 83.00 464 GLY A N 1
ATOM 3409 C CA . GLY A 1 464 ? 21.903 11.213 -34.922 1.00 83.00 464 GLY A CA 1
ATOM 3410 C C . GLY A 1 464 ? 22.868 11.113 -33.733 1.00 83.00 464 GLY A C 1
ATOM 3411 O O . GLY A 1 464 ? 24.020 10.743 -33.941 1.00 83.00 464 GLY A O 1
ATOM 3412 N N . GLN A 1 465 ? 22.425 11.390 -32.501 1.00 85.31 465 GLN A N 1
ATOM 3413 C CA . GLN A 1 465 ? 23.254 11.226 -31.293 1.00 85.31 465 GLN A CA 1
ATOM 3414 C C . GLN A 1 465 ? 23.035 9.883 -30.586 1.00 85.31 465 GLN A C 1
ATOM 3416 O O . GLN A 1 465 ? 23.863 9.458 -29.783 1.00 85.31 465 GLN A O 1
ATOM 3421 N N . VAL A 1 466 ? 21.924 9.208 -30.883 1.00 86.00 466 VAL A N 1
ATOM 3422 C CA . VAL A 1 466 ? 21.558 7.913 -30.307 1.00 86.00 466 VAL A CA 1
ATOM 3423 C C . VAL A 1 466 ? 21.286 6.925 -31.437 1.00 86.00 466 VAL A C 1
ATOM 3425 O O . VAL A 1 466 ? 20.712 7.293 -32.461 1.00 86.00 466 VAL A O 1
ATOM 3428 N N . LEU A 1 467 ? 21.711 5.671 -31.256 1.00 79.25 467 LEU A N 1
ATOM 3429 C CA . LEU A 1 467 ? 21.398 4.572 -32.172 1.00 79.25 467 LEU A CA 1
ATOM 3430 C C . LEU A 1 467 ? 19.882 4.404 -32.298 1.00 79.25 467 LEU A C 1
ATOM 3432 O O . LEU A 1 467 ? 19.183 4.415 -31.284 1.00 79.25 467 LEU A O 1
ATOM 3436 N N . ASP A 1 468 ? 19.395 4.216 -33.529 1.00 82.31 468 ASP A N 1
ATOM 3437 C CA . ASP A 1 468 ? 17.987 3.901 -33.766 1.00 82.31 468 ASP A CA 1
ATOM 3438 C C . ASP A 1 468 ? 17.624 2.638 -32.970 1.00 82.31 468 ASP A C 1
ATOM 3440 O O . ASP A 1 468 ? 18.213 1.575 -33.198 1.00 82.31 468 ASP A O 1
ATOM 3444 N N . PRO A 1 469 ? 16.692 2.734 -32.007 1.00 82.25 469 PRO A N 1
ATOM 3445 C CA . PRO A 1 469 ? 16.318 1.587 -31.210 1.00 82.25 469 PRO A CA 1
ATOM 3446 C C . PRO A 1 469 ? 15.495 0.565 -32.007 1.00 82.25 469 PRO A C 1
ATOM 3448 O O . PRO A 1 469 ? 15.231 -0.501 -31.474 1.00 82.25 469 PRO A O 1
ATOM 3451 N N . GLY A 1 470 ? 15.026 0.850 -33.229 1.00 88.25 470 GLY A N 1
ATOM 3452 C CA . GLY A 1 470 ? 14.102 -0.037 -33.953 1.00 88.25 470 GLY A CA 1
ATOM 3453 C C . GLY A 1 470 ? 12.720 -0.138 -33.290 1.00 88.25 470 GLY A C 1
ATOM 3454 O O . GLY A 1 470 ? 11.942 -1.052 -33.563 1.00 88.25 470 GLY A O 1
ATOM 3455 N N . LEU A 1 471 ? 12.416 0.797 -32.387 1.00 94.12 471 LEU A N 1
ATOM 3456 C CA . LEU A 1 471 ? 11.132 0.933 -31.709 1.00 94.12 471 LEU A CA 1
ATOM 3457 C C . LEU A 1 471 ? 10.212 1.849 -32.510 1.00 94.12 471 LEU A C 1
ATOM 3459 O O . LEU A 1 471 ? 10.660 2.778 -33.176 1.00 94.12 471 LEU A O 1
ATOM 3463 N N . THR A 1 472 ? 8.901 1.653 -32.376 1.00 96.00 472 THR A N 1
ATOM 3464 C CA . THR A 1 472 ? 7.912 2.558 -32.978 1.00 96.00 472 THR A CA 1
ATOM 3465 C C . THR A 1 472 ? 6.841 2.960 -31.974 1.00 96.00 472 THR A C 1
ATOM 3467 O O . THR A 1 472 ? 6.551 2.240 -31.021 1.00 96.00 472 THR A O 1
ATOM 3470 N N . TRP A 1 473 ? 6.191 4.100 -32.207 1.00 95.19 473 TRP A N 1
ATOM 3471 C CA . TRP A 1 473 ? 5.022 4.505 -31.422 1.00 95.19 473 TRP A CA 1
ATOM 3472 C C . TRP A 1 473 ? 3.795 3.616 -31.690 1.00 95.19 473 TRP A C 1
ATOM 3474 O O . TRP A 1 473 ? 2.922 3.512 -30.839 1.00 95.19 473 TRP A O 1
ATOM 3484 N N . GLY A 1 474 ? 3.716 2.977 -32.861 1.00 94.25 474 GLY A N 1
ATOM 3485 C CA . GLY A 1 474 ? 2.502 2.346 -33.391 1.00 94.25 474 GLY A CA 1
ATOM 3486 C C . GLY A 1 474 ? 2.165 0.948 -32.855 1.00 94.25 474 GLY A C 1
ATOM 3487 O O . GLY A 1 474 ? 2.578 0.538 -31.772 1.00 94.25 474 GLY A O 1
ATOM 3488 N N . LEU A 1 475 ? 1.376 0.210 -33.646 1.00 93.62 475 LEU A N 1
ATOM 3489 C CA . LEU A 1 475 ? 0.893 -1.149 -33.347 1.00 93.62 475 LEU A CA 1
ATOM 3490 C C . LEU A 1 475 ? 1.752 -2.269 -33.973 1.00 93.62 475 LEU A C 1
ATOM 3492 O O . LEU A 1 475 ? 1.350 -3.431 -33.952 1.00 93.62 475 LEU A O 1
ATOM 3496 N N . GLY A 1 476 ? 2.905 -1.926 -34.555 1.00 92.12 476 GLY A N 1
ATOM 3497 C CA . GLY A 1 476 ? 3.830 -2.892 -35.154 1.00 92.12 476 GLY A CA 1
ATOM 3498 C C . GLY A 1 476 ? 4.484 -3.819 -34.125 1.00 92.12 476 GLY A C 1
ATOM 3499 O O . GLY A 1 476 ? 4.242 -3.705 -32.924 1.00 92.12 476 GLY A O 1
ATOM 3500 N N . GLU A 1 477 ? 5.338 -4.732 -34.591 1.00 88.25 477 GLU A N 1
ATOM 3501 C CA . GLU A 1 477 ? 5.968 -5.756 -33.746 1.00 88.25 477 GLU A CA 1
ATOM 3502 C C . GLU A 1 477 ? 6.734 -5.158 -32.557 1.00 88.25 477 GLU A C 1
ATOM 3504 O O . GLU A 1 477 ? 6.495 -5.560 -31.424 1.00 88.25 477 GLU A O 1
ATOM 3509 N N . HIS A 1 478 ? 7.521 -4.107 -32.794 1.00 92.94 478 HIS A N 1
ATOM 3510 C CA . HIS A 1 478 ? 8.216 -3.319 -31.766 1.00 92.94 478 HIS A CA 1
ATOM 3511 C C . HIS A 1 478 ? 7.474 -2.013 -31.422 1.00 92.94 478 HIS A C 1
ATOM 3513 O O . HIS A 1 478 ? 8.075 -0.974 -31.139 1.00 92.94 478 HIS A O 1
ATOM 3519 N N . GLY A 1 479 ? 6.145 -2.044 -31.523 1.00 95.75 479 GLY A N 1
ATOM 3520 C CA . GLY A 1 479 ? 5.263 -0.907 -31.302 1.00 95.75 479 GLY A CA 1
ATOM 3521 C C . GLY A 1 479 ? 4.894 -0.704 -29.834 1.00 95.75 479 GLY A C 1
ATOM 3522 O O . GLY A 1 479 ? 4.386 -1.614 -29.174 1.00 95.75 479 GLY A O 1
ATOM 3523 N N . MET A 1 480 ? 5.081 0.515 -29.328 1.00 96.06 480 MET A N 1
ATOM 3524 C CA . MET A 1 480 ? 4.705 0.894 -27.967 1.00 96.06 480 MET A CA 1
ATOM 3525 C C . MET A 1 480 ? 3.205 0.693 -27.720 1.00 96.06 480 MET A C 1
ATOM 3527 O O . MET A 1 480 ? 2.838 0.066 -26.729 1.00 96.06 480 MET A O 1
ATOM 3531 N N . LEU A 1 481 ? 2.326 1.149 -28.623 1.00 96.62 481 LEU A N 1
ATOM 3532 C CA . LEU A 1 481 ? 0.876 0.997 -28.441 1.00 96.62 481 LEU A CA 1
ATOM 3533 C C . LEU A 1 481 ? 0.438 -0.475 -28.411 1.00 96.62 481 LEU A C 1
ATOM 3535 O O . LEU A 1 481 ? -0.443 -0.824 -27.623 1.00 96.62 481 LEU A O 1
ATOM 3539 N N . ARG A 1 482 ? 1.075 -1.350 -29.206 1.00 96.44 482 ARG A N 1
ATOM 3540 C CA . ARG A 1 482 ? 0.811 -2.802 -29.177 1.00 96.44 482 ARG A CA 1
ATOM 3541 C C . ARG A 1 482 ? 1.162 -3.386 -27.813 1.00 96.44 482 ARG A C 1
ATOM 3543 O O . ARG A 1 482 ? 0.337 -4.072 -27.211 1.00 96.44 482 ARG A O 1
ATOM 3550 N N . ASN A 1 483 ? 2.367 -3.093 -27.318 1.00 97.50 483 ASN A N 1
ATOM 3551 C CA . ASN A 1 483 ? 2.814 -3.568 -26.012 1.00 97.50 483 ASN A CA 1
ATOM 3552 C C . ASN A 1 483 ? 1.897 -3.065 -24.889 1.00 97.50 483 ASN A C 1
ATOM 3554 O O . ASN A 1 483 ? 1.481 -3.861 -24.046 1.00 97.50 483 ASN A O 1
ATOM 3558 N N . LEU A 1 484 ? 1.544 -1.775 -24.889 1.00 97.06 484 LEU A N 1
ATOM 3559 C CA . LEU A 1 484 ? 0.690 -1.198 -23.853 1.00 97.06 484 LEU A CA 1
ATOM 3560 C C . LEU A 1 484 ? -0.696 -1.843 -23.841 1.00 97.06 484 LEU A C 1
ATOM 3562 O O . LEU A 1 484 ? -1.148 -2.229 -22.770 1.00 97.06 484 LEU A O 1
ATOM 3566 N N . ALA A 1 485 ? -1.331 -2.043 -25.000 1.00 96.44 485 ALA A N 1
ATOM 3567 C CA . ALA A 1 485 ? -2.646 -2.677 -25.077 1.00 96.44 485 ALA A CA 1
ATOM 3568 C C . ALA A 1 485 ? -2.649 -4.087 -24.458 1.00 96.44 485 ALA A C 1
ATOM 3570 O O . ALA A 1 485 ? -3.483 -4.395 -23.604 1.00 96.44 485 ALA A O 1
ATOM 3571 N N . LEU A 1 486 ? -1.678 -4.926 -24.834 1.00 97.44 486 LEU A N 1
ATOM 3572 C CA . LEU A 1 486 ? -1.537 -6.281 -24.292 1.00 97.44 486 LEU A CA 1
ATOM 3573 C C . LEU A 1 486 ? -1.225 -6.261 -22.793 1.00 97.44 486 LEU A C 1
ATOM 3575 O O . LEU A 1 486 ? -1.826 -6.999 -22.011 1.00 97.44 486 LEU A O 1
ATOM 3579 N N . THR A 1 487 ? -0.314 -5.381 -22.383 1.00 97.81 487 THR A N 1
ATOM 3580 C CA . THR A 1 487 ? 0.131 -5.290 -20.992 1.00 97.81 487 THR A CA 1
ATOM 3581 C C . THR A 1 487 ? -0.984 -4.777 -20.080 1.00 97.81 487 THR A C 1
ATOM 3583 O O . THR A 1 487 ? -1.153 -5.306 -18.986 1.00 97.81 487 THR A O 1
ATOM 3586 N N . THR A 1 488 ? -1.802 -3.811 -20.518 1.00 97.56 488 THR A N 1
ATOM 3587 C CA . THR A 1 488 ? -2.974 -3.338 -19.762 1.00 97.56 488 THR A CA 1
ATOM 3588 C C . THR A 1 488 ? -3.954 -4.474 -19.495 1.00 97.56 488 THR A C 1
ATOM 3590 O O . THR A 1 488 ? -4.381 -4.654 -18.354 1.00 97.56 488 THR A O 1
ATOM 3593 N N . VAL A 1 489 ? -4.288 -5.258 -20.526 1.00 97.50 489 VAL A N 1
ATOM 3594 C CA . VAL A 1 489 ? -5.215 -6.391 -20.391 1.00 97.50 489 VAL A CA 1
ATOM 3595 C C . VAL A 1 489 ? -4.633 -7.446 -19.456 1.00 97.50 489 VAL A C 1
ATOM 3597 O O . VAL A 1 489 ? -5.310 -7.872 -18.524 1.00 97.50 489 VAL A O 1
ATOM 3600 N N . GLY A 1 490 ? -3.371 -7.833 -19.650 1.00 97.88 490 GLY A N 1
ATOM 3601 C CA . GLY A 1 490 ? -2.724 -8.839 -18.810 1.00 97.88 490 GLY A CA 1
ATOM 3602 C C . GLY A 1 490 ? -2.598 -8.393 -17.353 1.00 97.88 490 GLY A C 1
ATOM 3603 O O . GLY A 1 490 ? -2.903 -9.167 -16.448 1.00 97.88 490 GLY A O 1
ATOM 3604 N N . ASN A 1 491 ? -2.242 -7.127 -17.109 1.00 98.00 491 ASN A N 1
ATOM 3605 C CA . ASN A 1 491 ? -2.203 -6.573 -15.758 1.00 98.00 491 ASN A CA 1
ATOM 3606 C C . ASN A 1 491 ? -3.594 -6.618 -15.097 1.00 98.00 491 ASN A C 1
ATOM 3608 O O . ASN A 1 491 ? -3.722 -7.075 -13.962 1.00 98.00 491 ASN A O 1
ATOM 3612 N N . PHE A 1 492 ? -4.655 -6.240 -15.819 1.00 96.69 492 PHE A N 1
ATOM 3613 C CA . PHE A 1 492 ? -6.028 -6.338 -15.313 1.00 96.69 492 PHE A CA 1
ATOM 3614 C C . PHE A 1 492 ? -6.442 -7.773 -14.981 1.00 96.69 492 PHE A C 1
ATOM 3616 O O . PHE A 1 492 ? -6.929 -8.037 -13.880 1.00 96.69 492 PHE A O 1
ATOM 3623 N N . VAL A 1 493 ? -6.205 -8.711 -15.901 1.00 97.19 493 VAL A N 1
ATOM 3624 C CA . VAL A 1 493 ? -6.533 -10.131 -15.714 1.00 97.19 493 VAL A CA 1
ATOM 3625 C C . VAL A 1 493 ? -5.788 -10.711 -14.513 1.00 97.19 493 VAL A C 1
ATOM 3627 O O . VAL A 1 493 ? -6.404 -11.383 -13.685 1.00 97.19 493 VAL A O 1
ATOM 3630 N N . GLY A 1 494 ? -4.491 -10.420 -14.373 1.00 95.44 494 GLY A N 1
ATOM 3631 C CA . GLY A 1 494 ? -3.693 -10.898 -13.245 1.00 95.44 494 GLY A CA 1
ATOM 3632 C C . GLY A 1 494 ? -4.200 -10.372 -11.909 1.00 95.44 494 GLY A C 1
ATOM 3633 O O . GLY A 1 494 ? -4.402 -11.151 -10.979 1.00 95.44 494 GLY A O 1
ATOM 3634 N N . GLY A 1 495 ? -4.503 -9.076 -11.831 1.00 94.81 495 GLY A N 1
ATOM 3635 C CA . GLY A 1 495 ? -5.080 -8.491 -10.625 1.00 94.81 495 GLY A CA 1
ATOM 3636 C C . GLY A 1 495 ? -6.451 -9.061 -10.267 1.00 94.81 495 GLY A C 1
ATOM 3637 O O . GLY A 1 495 ? -6.728 -9.364 -9.105 1.00 94.81 495 GLY A O 1
ATOM 3638 N N . ALA A 1 496 ? -7.305 -9.273 -11.266 1.00 95.00 496 ALA A N 1
ATOM 3639 C CA . ALA A 1 496 ? -8.637 -9.821 -11.058 1.00 95.00 496 ALA A CA 1
ATOM 3640 C C . ALA A 1 496 ? -8.605 -11.277 -10.568 1.00 95.00 496 ALA A C 1
ATOM 3642 O O . ALA A 1 496 ? -9.214 -11.602 -9.545 1.00 95.00 496 ALA A O 1
ATOM 3643 N N . LEU A 1 497 ? -7.895 -12.146 -11.291 1.00 96.38 497 LEU A N 1
ATOM 3644 C CA . LEU A 1 497 ? -7.927 -13.592 -11.069 1.00 96.38 497 LEU A CA 1
ATOM 3645 C C . LEU A 1 497 ? -7.013 -14.051 -9.934 1.00 96.38 497 LEU A C 1
ATOM 3647 O O . LEU A 1 497 ? -7.378 -14.973 -9.211 1.00 96.38 497 LEU A O 1
ATOM 3651 N N . LEU A 1 498 ? -5.843 -13.429 -9.771 1.00 95.75 498 LEU A N 1
ATOM 3652 C CA . LEU A 1 498 ? -4.832 -13.894 -8.817 1.00 95.75 498 LEU A CA 1
ATOM 3653 C C . LEU A 1 498 ? -4.869 -13.145 -7.483 1.00 95.75 498 LEU A C 1
ATOM 3655 O O . LEU A 1 498 ? -4.307 -13.635 -6.508 1.00 95.75 498 LEU A O 1
ATOM 3659 N N . VAL A 1 499 ? -5.528 -11.981 -7.419 1.00 96.38 499 VAL A N 1
ATOM 3660 C CA . VAL A 1 499 ? -5.554 -11.146 -6.208 1.00 96.38 499 VAL A CA 1
ATOM 3661 C C . VAL A 1 499 ? -6.985 -10.848 -5.759 1.00 96.38 499 VAL A C 1
ATOM 3663 O O . VAL A 1 499 ? -7.399 -11.317 -4.699 1.00 96.38 499 VAL A O 1
ATOM 3666 N N . ALA A 1 500 ? -7.780 -10.132 -6.557 1.00 96.81 500 ALA A N 1
ATOM 3667 C CA . ALA A 1 500 ? -9.110 -9.681 -6.142 1.00 96.81 500 ALA A CA 1
ATOM 3668 C C . ALA A 1 500 ? -10.042 -10.841 -5.756 1.00 96.81 500 ALA A C 1
ATOM 3670 O O . ALA A 1 500 ? -10.620 -10.836 -4.667 1.00 96.81 500 ALA A O 1
ATOM 3671 N N . VAL A 1 501 ? -10.190 -11.846 -6.629 1.00 96.56 501 VAL A N 1
ATOM 3672 C CA . VAL A 1 501 ? -11.075 -12.994 -6.375 1.00 96.56 501 VAL A CA 1
ATOM 3673 C C . VAL A 1 501 ? -10.579 -13.855 -5.200 1.00 96.56 501 VAL A C 1
ATOM 3675 O O . VAL A 1 501 ? -11.382 -14.076 -4.287 1.00 96.56 501 VAL A O 1
ATOM 3678 N N . PRO A 1 502 ? -9.301 -14.294 -5.142 1.00 96.62 502 PRO A N 1
ATOM 3679 C CA . PRO A 1 502 ? -8.812 -15.134 -4.048 1.00 96.62 502 PRO A CA 1
ATOM 3680 C C . PRO A 1 502 ? -8.859 -14.454 -2.677 1.00 96.62 502 PRO A C 1
ATOM 3682 O O . PRO A 1 502 ? -9.405 -15.034 -1.739 1.00 96.62 502 PRO A O 1
ATOM 3685 N N . PHE A 1 503 ? -8.366 -13.215 -2.543 1.00 95.94 503 PHE A N 1
ATOM 3686 C CA . PHE A 1 503 ? -8.353 -12.534 -1.242 1.00 95.94 503 PHE A CA 1
ATOM 3687 C C . PHE A 1 503 ? -9.762 -12.211 -0.741 1.00 95.94 503 PHE A C 1
ATOM 3689 O O . PHE A 1 503 ? -10.044 -12.384 0.445 1.00 95.94 503 PHE A O 1
ATOM 3696 N N . ARG A 1 504 ? -10.682 -11.822 -1.635 1.00 96.69 504 ARG A N 1
ATOM 3697 C CA . ARG A 1 504 ? -12.097 -11.646 -1.279 1.00 96.69 504 ARG A CA 1
ATOM 3698 C C . ARG A 1 504 ? -12.740 -12.960 -0.846 1.00 96.69 504 ARG A C 1
ATOM 3700 O O . ARG A 1 504 ? -13.526 -12.975 0.100 1.00 96.69 504 ARG A O 1
ATOM 3707 N N . HIS A 1 505 ? -12.455 -14.056 -1.548 1.00 95.94 505 HIS A N 1
ATOM 3708 C CA . HIS A 1 505 ? -12.998 -15.364 -1.195 1.00 95.94 505 HIS A CA 1
ATOM 3709 C C . HIS A 1 505 ? -12.492 -15.821 0.179 1.00 95.94 505 HIS A C 1
ATOM 3711 O O . HIS A 1 505 ? -13.307 -16.156 1.036 1.00 95.94 505 HIS A O 1
ATOM 3717 N N . ALA A 1 506 ? -11.182 -15.726 0.421 1.00 93.88 506 ALA A N 1
ATOM 3718 C CA . ALA A 1 506 ? -10.568 -16.040 1.708 1.00 93.88 506 ALA A CA 1
ATOM 3719 C C . ALA A 1 506 ? -11.156 -15.195 2.851 1.00 93.88 506 ALA A C 1
ATOM 3721 O O . ALA A 1 506 ? -11.556 -15.743 3.875 1.00 93.88 506 ALA A O 1
ATOM 3722 N N . ALA A 1 507 ? -11.306 -13.879 2.655 1.00 93.31 507 ALA A N 1
ATOM 3723 C CA . ALA A 1 507 ? -11.933 -12.999 3.643 1.00 93.31 507 ALA A CA 1
ATOM 3724 C C . ALA A 1 507 ? -13.354 -13.455 4.018 1.00 93.31 507 ALA A C 1
ATOM 3726 O O . ALA A 1 507 ? -13.705 -13.487 5.196 1.00 93.31 507 ALA A O 1
ATOM 3727 N N . ARG A 1 508 ? -14.161 -13.858 3.029 1.00 92.94 508 ARG A N 1
ATOM 3728 C CA . ARG A 1 508 ? -15.538 -14.325 3.250 1.00 92.94 508 ARG A CA 1
ATOM 3729 C C . ARG A 1 508 ? -15.617 -15.675 3.951 1.00 92.94 508 ARG A C 1
ATOM 3731 O O . ARG A 1 508 ? -16.544 -15.873 4.730 1.00 92.94 508 ARG A O 1
ATOM 3738 N N . LEU A 1 509 ? -14.702 -16.600 3.658 1.00 92.00 509 LEU A N 1
ATOM 3739 C CA . LEU A 1 509 ? -14.630 -17.885 4.359 1.00 92.00 509 LEU A CA 1
ATOM 3740 C C . LEU A 1 509 ? -14.292 -17.669 5.836 1.00 92.00 509 LEU A C 1
ATOM 3742 O O . LEU A 1 509 ? -15.057 -18.084 6.701 1.00 92.00 509 LEU A O 1
ATOM 3746 N N . MET A 1 510 ? -13.256 -16.875 6.114 1.00 89.69 510 MET A N 1
ATOM 3747 C CA . MET A 1 510 ? -12.842 -16.571 7.485 1.00 89.69 510 MET A CA 1
ATOM 3748 C C . MET A 1 510 ? -13.928 -15.831 8.278 1.00 89.69 510 MET A C 1
ATOM 3750 O O . MET A 1 510 ? -14.151 -16.129 9.446 1.00 89.69 510 MET A O 1
ATOM 3754 N N . GLN A 1 511 ? -14.660 -14.902 7.651 1.00 86.25 511 GLN A N 1
ATOM 3755 C CA . GLN A 1 511 ? -15.810 -14.233 8.282 1.00 86.25 511 GLN A CA 1
ATOM 3756 C C . GLN A 1 511 ? -16.959 -15.196 8.626 1.00 86.25 511 GLN A C 1
ATOM 3758 O O . GLN A 1 511 ? -17.749 -14.906 9.521 1.00 86.25 511 GLN A O 1
ATOM 3763 N N . ARG A 1 512 ? -17.065 -16.332 7.925 1.00 85.94 512 ARG A N 1
ATOM 3764 C CA . ARG A 1 512 ? -18.039 -17.401 8.200 1.00 85.94 512 ARG A CA 1
ATOM 3765 C C . ARG A 1 512 ? -17.516 -18.442 9.195 1.00 85.94 512 ARG A C 1
ATOM 3767 O O . ARG A 1 512 ? -18.252 -19.373 9.504 1.00 85.94 512 ARG A O 1
ATOM 3774 N N . GLY A 1 513 ? -16.287 -18.283 9.691 1.00 77.94 513 GLY A N 1
ATOM 3775 C CA . GLY A 1 513 ? -15.634 -19.241 10.585 1.00 77.94 513 GLY A CA 1
ATOM 3776 C C . GLY A 1 513 ? -15.193 -20.537 9.897 1.00 77.94 513 GLY A C 1
ATOM 3777 O O . GLY A 1 513 ? -15.106 -21.557 10.576 1.00 77.94 513 GLY A O 1
ATOM 3778 N N . LEU A 1 514 ? -14.973 -20.502 8.574 1.00 54.25 514 LEU A N 1
ATOM 3779 C CA . LEU A 1 514 ? -14.526 -21.631 7.747 1.00 54.25 514 LEU A CA 1
ATOM 3780 C C . LEU A 1 514 ? -13.034 -21.567 7.425 1.00 54.25 514 LEU A C 1
ATOM 3782 O O . LEU A 1 514 ? -12.530 -20.437 7.204 1.00 54.25 514 LEU A O 1
#

Sequence (514 aa):
MPLTSTPTAEHPVHEDWTRSVAVDPTVMRSVMGAFPTGVTIVTTTLGGRPVGMTVSSFTSVSLDPPLLLVCVARTAGTLPAFRVGRHLAVNVLSRSQASLARRFASRVEDRFEGVDHVPGLHGAPLLAGTSAWVSGYTERIYDAGDHVILLIRAVELHRSEEQPLLYHSGTMHDWVPPERLPEGSTPRPVPDPVRPCHIPARKASLVPAETASPPATAPRAPAPEGDVRPVPPALATDATAASHLEPFGIPEMVDRVVAVALEKAHHPRSMLVRALIGGAMVAFGVILSVNVSTGITVPGIASLVMGLAFGFSFVLILVSGASLITADMAAGLVAVLDRRLGVLSYLCFLALGLVGNLAGALALIGVAAAAGGPYLTEGFARRAAAIGTAKAGEGPVAALLLAVLCTWFLQTAMFLFFKARTDVARMGFAFYGPFAFVAAGTQHVIANIAFIGLPLLLAAFHPGQVLDPGLTWGLGEHGMLRNLALTTVGNFVGGALLVAVPFRHAARLMQRGL

Secondary structure (DSSP, 8-state):
--------------GGGG--PPPPHHHHHHHHTTS-EE-EEEEEEETTEEEEEEES-EEEEETTTTEEEEEEETT-TTGGG--TT-EEEEEE-BGGGHHHHHHHHS--S-SSTT--EEE-GGGPEEETT-SEEEEEEEEEEEEETTEEEEEEEEEEEEE-SPPBEEEETTEEEE--PPPPPPTTPPPPPPPPPPPP-PPPPP----PPP---PPP---PPPPPPP---PPPPP-----HHHHHHHSPPPHHHHHHHHHHHHHHHHH-HHHHHHHHHHHHHHHHHHHHHHHHHHTT--SHHHHHHHHHHHHHHHHHHHHHHT---HHHHHHHHHHHHHTTSS-HHHHHHHHHHHHHHHHHHHHHHHHHHHHH-GGGGSHHHHHHHHHHHHHHHTS-HHHHHHHHHHHHHHHHHHHHHHHH--SHHHHHHHHHHHHHHHHHTT---HHHHHHHHHHHHHHHHHSTTTS-----BSSSSTTBHHHHHHHHHHHHHHHHIIIIIHHHHHHHHHHHTT-

InterPro domains:
  IPR000292 Formate/nitrite transporter [PF01226] (252-502)
  IPR000292 Formate/nitrite transporter [PTHR30520] (250-502)
  IPR002563 Flavin reductase like domain [PF01613] (32-175)
  IPR002563 Flavin reductase like domain [SM00903] (32-174)
  IPR012349 FMN-binding split barrel [G3DSA:2.30.110.10] (21-183)
  IPR023271 Aquaporin-like [G3DSA:1.20.1080.10] (249-511)